Protein 1PE9 (pdb70)

Foldseek 3Di:
DDDDDPCQQDWDDLDFLLPPPHTQRALNVDDPVQEEEDEELVRVLVSQVVAQHRHEYEAEAEYEQCRPPDQPAQVSLVVGAEAERHARHEYEYDFFGREYEQHAYEDACPVPHERYEYYQYEFAFHFHPYFDQDVPPGTAADGEHYEHEDAYESYEYYQAEYEPPPDAQVNFDADPRHTNDGGHEHYEAEQQYARYEYELAEYEHEERYYEYYDDLPSCVRQAPGAEYEYALAEYYLYAEPLPAYANYEYEYAHYEYEEECVPPGRHHQAYYHFDHNYAYEYEQYEAEYHPADLVNVLRNYHYDHGAHYDYYQYDYNFHTHDNVPSGHDYDDDDRPGDDDHDHHGVVSNVVSVQQGHHNND/DDDDDPCLQDWDDLDFLLCPPHTQRALNVDDPVQEEEDEEQVRVLVSQVVAQHRHEYEAEAEYEQLRPDDQPAQVSLVVGAEAEHHARHEYEYDFFHREYEQHAYEDACPVDHERYEYYQYEYAFHFHPYFDQDVPPGTAEDGEHYEYEDAYESYEYAQAEYEPPPDAQVNFDADPRHTNDGGHEHYEYEQQYARYEYELAEYEHEERYYEYYDDLVRCVRQAPGAEYEYALAEYYLYAEDLPAYANYEYEYAHYEYEEECVDPGRHHQANYHFDHNYAYEYEQYEAEYHPADLVNVLRNYHYDHGAHYDYYQYDYNFHTHDNVPSRHDYDPDDDPGDDDHDRHGVVSNVVSVQQGHHNND

Radius of gyration: 28.89 Å; Cα contacts (8 Å, |Δi|>4): 2227; chains: 2; bounding box: 63×88×52 Å

Organism: Dickeya chrysanthemi (NCBI:txid556)

B-factor: mean 16.7, std 7.18, range [6.97, 48.58]

InterPro domains:
  IPR002022 Pectate lyase [PF00544] (14-393)
  IPR002022 Pectate lyase [SM00656] (63-325)
  IPR011050 Pectin lyase fold/virulence factor [SSF51126] (38-392)
  IPR012334 Pectin lyase fold [G3DSA:2.160.20.10] (33-393)
  IPR045032 Pectin lyase family [PTHR31683] (54-390)

Sequence (722 aa):
AELVSDKALESAPTVGWASQNGFTTGGAAATSDNIYIVTNISEFTSALSAGAEAKIIQIKGTIDISGGTPYTDFADQKARSQINIPANTTVIGLGTDAKFINGSLIIDGTDGTNNVIIRNVYIQTPIDVEPHYEKGDGWNAEWDAMNITNGAHHVWIDHVTISDGNFTDDMYTTKDGETYVQHDGALDIKRGSDYVTISNSLIDQHDKTMLIGHSDSNGSQDKGKLHVTLFNNVFNRVTERAPRVRYGSIHSFNNVFKGDAKDPVYRYQYSFGIGTSGSVLSEGNSFTIANLSASKACKVVKKFNGSIFSDNGSVLNGSAVDLSGCGFSAYTSKIPYIYDVQPMTTELAQSITDNAGSGKLAELVSDKALESAPTVGWASQNGFTTGGAAATSDNIYIVTNISEFTSALSAGAEAKIIQIKGTIDISGGTPYTDFADQKARSQINIPANTTVIGLGTDAKFINGSLIIDGTDGTNNVIIRNVYIQTPIDVEPHYEKGDGWNAEWDAMNITNGAHHVWIDHVTISDGNFTDDMYTTKDGETYVQHDGALDIKRGSDYVTISNSLIDQHDKTMLIGHSDSNGSQDKGKLHVTLFNNVFNRVTERAPRVRYGSIHSFNNVFKGDAKDPVYRYQYSFGIGTSGSVLSEGNSFTIANLSASKACKVVKKFNGSIFSDNGSVLNGSAVDLSGCGFSAYTSKIPYIYDVQPMTTELAQSITDNAGSGKL

Solvent-accessible surface area: 27583 Å² total; per-residue (Å²): 68,96,27,82,19,59,79,2,26,55,52,15,45,61,19,0,27,0,13,42,118,39,136,0,22,4,0,10,44,18,87,66,120,20,19,54,68,2,62,64,26,77,70,0,63,71,0,15,94,16,25,68,108,26,0,1,0,0,0,124,15,66,0,38,5,9,50,59,77,107,17,116,57,60,66,33,1,124,87,77,0,48,15,79,1,16,10,43,0,1,0,0,2,25,54,111,92,3,55,0,35,51,1,0,0,12,0,33,12,111,113,45,3,41,13,0,1,0,11,6,0,52,0,16,4,3,43,1,53,77,6,70,99,76,99,87,97,8,34,42,10,76,19,10,0,0,18,0,8,51,30,0,65,9,0,12,4,2,9,2,8,5,4,0,25,110,45,20,23,95,96,35,83,94,87,120,70,62,75,30,45,23,10,40,9,0,2,17,0,47,80,12,0,9,42,0,0,6,1,25,7,39,9,26,48,0,39,80,1,0,30,0,0,56,30,64,106,21,4,115,72,0,139,58,90,0,32,0,0,0,20,37,3,7,4,35,69,10,15,26,40,1,0,38,0,28,24,0,22,0,0,1,8,1,0,9,2,109,12,37,10,129,9,124,41,2,116,6,74,7,2,0,0,0,2,30,76,0,16,0,16,0,17,2,0,6,1,53,1,49,91,14,62,86,98,129,12,55,72,2,8,99,102,60,108,5,52,53,9,21,30,78,59,0,20,9,70,55,74,92,25,112,10,102,73,26,47,32,59,65,22,110,71,170,30,68,10,83,60,103,46,74,114,18,64,96,130,26,16,98,62,10,63,79,61,6,0,19,19,106,57,66,143,57,85,24,135,97,2,90,73,54,12,44,121,29,0,24,0,12,41,119,36,156,0,58,3,0,35,88,18,89,77,120,18,22,54,69,2,28,45,26,78,72,0,59,74,1,15,94,16,25,70,105,23,0,0,0,0,0,73,5,18,0,9,6,8,33,7,65,59,18,111,58,62,67,31,1,127,85,77,0,48,16,81,1,14,10,42,0,1,0,0,2,26,55,110,57,2,55,0,18,53,1,0,0,11,0,33,11,110,113,43,3,42,13,0,1,0,11,7,0,52,0,18,4,1,45,1,52,78,6,68,102,78,97,88,90,8,34,38,10,77,20,11,0,0,18,0,8,51,31,0,65,10,0,12,4,1,12,2,8,5,4,1,26,109,20,22,23,82,43,28,60,93,88,121,72,62,74,30,44,24,10,40,8,0,2,18,0,49,83,14,0,10,41,0,0,6,1,25,7,38,8,25,46,0,40,77,1,0,31,0,0,53,27,73,109,23,14,123,72,0,156,52,92,0,30,0,0,1,21,37,1,8,3,35,67,10,14,26,43,2,0,40,0,31,28,0,21,0,0,1,8,1,0,8,3,110,12,37,11,130,7,120,40,2,117,6,72,7,2,0,0,0,2,17,76,1,15,0,15,0,17,2,0,5,1,56,1,48,92,14,63,88,97,125,14,54,79,2,8,97,97,69,104,6,52,52,9,21,29,79,57,0,20,10,69,56,76,92,25,112,11,96,70,25,50,33,61,61,22,126,66,174,17,62,12,157,63,108,46,78,114,18,64,96,126,25,16,100,63,10,58,83,60,2,1,20,24,98,57

Structure (mmCIF, N/CA/C/O backbone):
data_1PE9
#
_entry.id   1PE9
#
_cell.length_a   101.797
_cell.length_b   154.040
_cell.length_c   51.129
_cell.angle_alpha   90.00
_cell.angle_beta   90.00
_cell.angle_gamma   90.00
#
_symmetry.space_group_name_H-M   'P 21 21 2'
#
loop_
_entity.id
_entity.type
_entity.pdbx_description
1 polymer 'Pectate lyase A'
2 water water
#
loop_
_atom_site.group_PDB
_atom_site.id
_atom_site.type_symbol
_atom_site.label_atom_id
_atom_site.label_alt_id
_atom_site.label_comp_id
_atom_site.label_asym_id
_atom_site.label_entity_id
_atom_site.label_seq_id
_atom_site.pdbx_PDB_ins_code
_atom_site.Cartn_x
_atom_site.Cartn_y
_atom_site.Cartn_z
_atom_site.occupancy
_atom_site.B_iso_or_equiv
_atom_site.auth_seq_id
_atom_site.auth_comp_id
_atom_site.auth_asym_id
_atom_site.auth_atom_id
_atom_site.pdbx_PDB_model_num
ATOM 1 N N . ALA A 1 1 ? 2.035 61.540 -11.297 1.00 22.31 1 ALA A N 1
ATOM 2 C CA . ALA A 1 1 ? 1.128 62.254 -10.354 1.00 24.12 1 ALA A CA 1
ATOM 3 C C . ALA A 1 1 ? 1.952 63.004 -9.319 1.00 25.50 1 ALA A C 1
ATOM 4 O O . ALA A 1 1 ? 3.173 62.849 -9.252 1.00 25.29 1 ALA A O 1
ATOM 6 N N . GLU A 1 2 ? 1.285 63.815 -8.508 1.00 27.31 2 GLU A N 1
ATOM 7 C CA . GLU A 1 2 ? 1.992 64.581 -7.499 1.00 28.58 2 GLU A CA 1
ATOM 8 C C . GLU A 1 2 ? 2.291 63.747 -6.266 1.00 27.08 2 GLU A C 1
ATOM 9 O O . GLU A 1 2 ? 1.560 62.811 -5.940 1.00 26.17 2 GLU A O 1
ATOM 15 N N . LEU A 1 3 ? 3.380 64.092 -5.592 1.00 26.50 3 LEU A N 1
ATOM 16 C CA . LEU A 1 3 ? 3.787 63.391 -4.388 1.00 24.59 3 LEU A CA 1
ATOM 17 C C . LEU A 1 3 ? 3.057 64.021 -3.207 1.00 23.22 3 LEU A C 1
ATOM 18 O O . LEU A 1 3 ? 3.251 65.198 -2.899 1.00 19.93 3 LEU A O 1
ATOM 23 N N . VAL A 1 4 ? 2.214 63.231 -2.552 1.00 21.33 4 VAL A N 1
ATOM 24 C CA . VAL A 1 4 ? 1.437 63.711 -1.417 1.00 23.71 4 VAL A CA 1
ATOM 25 C C . VAL A 1 4 ? 2.171 63.517 -0.096 1.00 23.27 4 VAL A C 1
ATOM 26 O O . VAL A 1 4 ? 2.128 64.378 0.778 1.00 27.10 4 VAL A O 1
ATOM 30 N N . SER A 1 5 ? 2.853 62.389 0.047 1.00 20.96 5 SER A N 1
ATOM 31 C CA . SER A 1 5 ? 3.581 62.100 1.276 1.00 19.37 5 SER A CA 1
ATOM 32 C C . SER A 1 5 ? 4.938 62.794 1.300 1.00 17.80 5 SER A C 1
ATOM 33 O O . SER A 1 5 ? 5.757 62.572 0.413 1.00 16.58 5 SER A O 1
ATOM 36 N N . ASP A 1 6 ? 5.186 63.622 2.312 1.00 16.50 6 ASP A N 1
ATOM 37 C CA . ASP A 1 6 ? 6.469 64.318 2.388 1.00 17.55 6 ASP A CA 1
ATOM 38 C C . ASP A 1 6 ? 7.586 63.445 2.954 1.00 17.40 6 ASP A C 1
ATOM 39 O O . ASP A 1 6 ? 8.681 63.929 3.236 1.00 17.10 6 ASP A O 1
ATOM 44 N N . LYS A 1 7 ? 7.306 62.157 3.123 1.00 16.95 7 LYS A N 1
ATOM 45 C CA . LYS A 1 7 ? 8.313 61.224 3.622 1.00 15.64 7 LYS A CA 1
ATOM 46 C C . LYS A 1 7 ? 8.524 60.097 2.614 1.00 15.28 7 LYS A C 1
ATOM 47 O O . LYS A 1 7 ? 9.348 59.212 2.822 1.00 13.97 7 LYS A O 1
ATOM 53 N N . ALA A 1 8 ? 7.796 60.161 1.505 1.00 13.74 8 ALA A N 1
ATOM 54 C CA . ALA A 1 8 ? 7.863 59.141 0.463 1.00 14.44 8 ALA A CA 1
ATOM 55 C C . ALA A 1 8 ? 9.233 58.906 -0.165 1.00 13.29 8 ALA A C 1
ATOM 56 O O . ALA A 1 8 ? 9.519 57.802 -0.629 1.00 14.00 8 ALA A O 1
ATOM 58 N N . LEU A 1 9 ? 10.077 59.934 -0.184 1.00 12.50 9 LEU A N 1
ATOM 59 C CA . LEU A 1 9 ? 11.397 59.821 -0.799 1.00 12.59 9 LEU A CA 1
ATOM 60 C C . LEU A 1 9 ? 12.490 59.267 0.109 1.00 13.19 9 LEU A C 1
ATOM 61 O O . LEU A 1 9 ? 13.608 58.999 -0.344 1.00 14.28 9 LEU A O 1
ATOM 66 N N . GLU A 1 10 ? 12.168 59.081 1.385 1.00 12.09 10 GLU A N 1
ATOM 67 C CA . GLU A 1 10 ? 13.142 58.574 2.345 1.00 12.54 10 GLU A CA 1
ATOM 68 C C . GLU A 1 10 ? 13.582 57.141 2.076 1.00 12.47 10 GLU A C 1
ATOM 69 O O . GLU A 1 10 ? 12.785 56.296 1.664 1.00 12.70 10 GLU A O 1
ATOM 75 N N . SER A 1 11 ? 14.867 56.883 2.299 1.00 12.52 11 SER A N 1
ATOM 76 C CA . SER A 1 11 ? 15.427 55.549 2.118 1.00 11.21 11 SER A CA 1
ATOM 77 C C . SER A 1 11 ? 15.554 54.920 3.500 1.00 11.40 11 SER A C 1
ATOM 78 O O . SER A 1 11 ? 15.298 55.574 4.510 1.00 10.70 11 SER A O 1
ATOM 81 N N . ALA A 1 12 ? 15.953 53.654 3.549 1.00 9.58 12 ALA A N 1
ATOM 82 C CA . ALA A 1 12 ? 16.091 52.958 4.825 1.00 9.17 12 ALA A CA 1
ATOM 83 C C . ALA A 1 12 ? 17.142 53.631 5.704 1.00 10.00 12 ALA A C 1
ATOM 84 O O . ALA A 1 12 ? 18.096 54.226 5.205 1.00 11.36 12 ALA A O 1
ATOM 86 N N . PRO A 1 13 ? 16.976 53.553 7.034 1.00 10.83 13 PRO A N 1
ATOM 87 C CA . PRO A 1 13 ? 17.945 54.179 7.940 1.00 11.38 13 PRO A CA 1
ATOM 88 C C . PRO A 1 13 ? 19.322 53.509 7.923 1.00 12.00 13 PRO A C 1
ATOM 89 O O . PRO A 1 13 ? 19.491 52.424 7.366 1.00 11.94 13 PRO A O 1
ATOM 93 N N . THR A 1 14 ? 20.305 54.168 8.526 1.00 12.85 14 THR A N 1
ATOM 94 C CA . THR A 1 14 ? 21.659 53.627 8.582 1.00 13.44 14 THR A CA 1
ATOM 95 C C . THR A 1 14 ? 21.700 52.359 9.423 1.00 12.08 14 THR A C 1
ATOM 96 O O . THR A 1 14 ? 22.645 51.576 9.329 1.00 13.00 14 THR A O 1
ATOM 100 N N . VAL A 1 15 ? 20.679 52.171 10.254 1.00 9.79 15 VAL A N 1
ATOM 101 C CA . VAL A 1 15 ? 20.576 50.984 11.106 1.00 9.64 15 VAL A CA 1
ATOM 102 C C . VAL A 1 15 ? 19.797 49.891 10.378 1.00 10.62 15 VAL A C 1
ATOM 103 O O . VAL A 1 15 ? 18.735 50.155 9.822 1.00 10.09 15 VAL A O 1
ATOM 107 N N . GLY A 1 16 ? 20.325 48.670 10.368 1.00 8.58 16 GLY A N 1
ATOM 108 C CA . GLY A 1 16 ? 19.605 47.582 9.730 1.00 8.61 16 GLY A CA 1
ATOM 109 C C . GLY A 1 16 ? 20.242 46.934 8.519 1.00 8.22 16 GLY A C 1
ATOM 110 O O . GLY A 1 16 ? 20.932 47.578 7.729 1.00 8.47 16 GLY A O 1
ATOM 111 N N . TRP A 1 17 ? 19.977 45.643 8.363 1.00 9.25 17 TRP A N 1
ATOM 112 C CA . TRP A 1 17 ? 20.530 44.883 7.252 1.00 9.19 17 TRP A CA 1
ATOM 113 C C . TRP A 1 17 ? 20.084 45.357 5.868 1.00 9.72 17 TRP A C 1
ATOM 114 O O . TRP A 1 17 ? 20.773 45.115 4.878 1.00 9.57 17 TRP A O 1
ATOM 125 N N . ALA A 1 18 ? 18.947 46.042 5.787 1.00 9.97 18 ALA A N 1
ATOM 126 C CA . ALA A 1 18 ? 18.477 46.539 4.493 1.00 9.35 18 ALA A CA 1
ATOM 127 C C . ALA A 1 18 ? 19.392 47.650 3.982 1.00 9.22 18 ALA A C 1
ATOM 128 O O . ALA A 1 18 ? 19.273 48.086 2.839 1.00 10.08 18 ALA A O 1
ATOM 130 N N . SER A 1 19 ? 20.314 48.102 4.826 1.00 8.99 19 SER A N 1
ATOM 131 C CA . SER A 1 19 ? 21.224 49.172 4.431 1.00 9.83 19 SER A CA 1
ATOM 132 C C . SER A 1 19 ? 22.678 48.710 4.335 1.00 11.18 19 SER A C 1
ATOM 133 O O . SER A 1 19 ? 23.597 49.531 4.263 1.00 10.28 19 SER A O 1
ATOM 136 N N . GLN A 1 20 ? 22.873 47.394 4.327 1.00 11.13 20 GLN A N 1
ATOM 137 C CA . GLN A 1 20 ? 24.204 46.802 4.215 1.00 11.36 20 GLN A CA 1
ATOM 138 C C . GLN A 1 20 ? 24.410 46.220 2.820 1.00 12.26 20 GLN A C 1
ATOM 139 O O . GLN A 1 20 ? 23.475 45.691 2.224 1.00 11.61 20 GLN A O 1
ATOM 145 N N . ASN A 1 21 ? 25.635 46.315 2.306 1.00 12.75 21 ASN A N 1
ATOM 146 C CA . ASN A 1 21 ? 25.957 45.782 0.985 1.00 13.35 21 ASN A CA 1
ATOM 147 C C . ASN A 1 21 ? 24.994 46.366 -0.044 1.00 13.01 21 ASN A C 1
ATOM 148 O O . ASN A 1 21 ? 24.493 45.669 -0.926 1.00 12.73 21 ASN A O 1
ATOM 153 N N . GLY A 1 22 ? 24.751 47.663 0.081 1.00 12.64 22 GLY A N 1
ATOM 154 C CA . GLY A 1 22 ? 23.838 48.341 -0.814 1.00 11.91 22 GLY A CA 1
ATOM 155 C C . GLY A 1 22 ? 22.779 49.051 0.005 1.00 10.81 22 GLY A C 1
ATOM 156 O O . GLY A 1 22 ? 22.556 48.717 1.168 1.00 12.88 22 GLY A O 1
ATOM 157 N N . PHE A 1 23 ? 22.120 50.031 -0.597 1.00 11.07 23 PHE A N 1
ATOM 158 C CA . PHE A 1 23 ? 21.088 50.777 0.108 1.00 10.17 23 PHE A CA 1
ATOM 159 C C . PHE A 1 23 ? 19.704 50.419 -0.415 1.00 11.37 23 PHE A C 1
ATOM 160 O O . PHE A 1 23 ? 19.551 50.000 -1.564 1.00 12.16 23 PHE A O 1
ATOM 168 N N . THR A 1 24 ? 18.699 50.561 0.440 1.00 9.72 24 THR A N 1
ATOM 169 C CA . THR A 1 24 ? 17.331 50.303 0.026 1.00 8.43 24 THR A CA 1
ATOM 170 C C . THR A 1 24 ? 16.695 51.682 -0.124 1.00 8.73 24 THR A C 1
ATOM 171 O O . THR A 1 24 ? 16.383 52.358 0.861 1.00 8.98 24 THR A O 1
ATOM 175 N N . THR A 1 25 ? 16.544 52.100 -1.376 1.00 7.99 25 THR A N 1
ATOM 176 C CA . THR A 1 25 ? 15.979 53.398 -1.708 1.00 9.37 25 THR A CA 1
ATOM 177 C C . THR A 1 25 ? 14.605 53.277 -2.343 1.00 9.34 25 THR A C 1
ATOM 178 O O . THR A 1 25 ? 13.939 54.284 -2.588 1.00 10.50 25 THR A O 1
ATOM 182 N N . GLY A 1 26 ? 14.183 52.046 -2.616 1.00 9.60 26 GLY A N 1
ATOM 183 C CA . GLY A 1 26 ? 12.886 51.844 -3.237 1.00 9.97 26 GLY A CA 1
ATOM 184 C C . GLY A 1 26 ? 12.791 52.578 -4.561 1.00 9.59 26 GLY A C 1
ATOM 185 O O . GLY A 1 26 ? 13.703 52.506 -5.387 1.00 10.17 26 GLY A O 1
ATOM 186 N N . GLY A 1 27 ? 11.694 53.301 -4.762 1.00 9.26 27 GLY A N 1
ATOM 187 C CA . GLY A 1 27 ? 11.516 54.030 -6.007 1.00 9.90 27 GLY A CA 1
ATOM 188 C C . GLY A 1 27 ? 11.761 55.522 -5.889 1.00 10.38 27 GLY A C 1
ATOM 189 O O . GLY A 1 27 ? 11.168 56.313 -6.619 1.00 10.30 27 GLY A O 1
ATOM 190 N N . ALA A 1 28 ? 12.643 55.910 -4.977 1.00 9.66 28 ALA A N 1
ATOM 191 C CA . ALA A 1 28 ? 12.946 57.322 -4.757 1.00 10.93 28 ALA A CA 1
ATOM 192 C C . ALA A 1 28 ? 13.389 58.078 -6.011 1.00 11.41 28 ALA A C 1
ATOM 193 O O . ALA A 1 28 ? 13.213 59.294 -6.095 1.00 12.15 28 ALA A O 1
ATOM 195 N N . ALA A 1 29 ? 13.966 57.367 -6.976 1.00 11.94 29 ALA A N 1
ATOM 196 C CA . ALA A 1 29 ? 14.445 58.000 -8.203 1.00 12.44 29 ALA A CA 1
ATOM 197 C C . ALA A 1 29 ? 13.383 58.041 -9.299 1.00 12.83 29 ALA A C 1
ATOM 198 O O . ALA A 1 29 ? 13.687 58.312 -10.461 1.00 13.45 29 ALA A O 1
ATOM 200 N N . ALA A 1 30 ? 12.136 57.782 -8.923 1.00 12.57 30 ALA A N 1
ATOM 201 C CA . ALA A 1 30 ? 11.037 57.772 -9.885 1.00 13.52 30 ALA A CA 1
ATOM 202 C C . ALA A 1 30 ? 10.795 59.102 -10.591 1.00 14.41 30 ALA A C 1
ATOM 203 O O . ALA A 1 30 ? 10.903 60.170 -9.993 1.00 14.84 30 ALA A O 1
ATOM 205 N N . THR A 1 31 ? 10.476 59.025 -11.878 1.00 16.20 31 THR A N 1
ATOM 206 C CA . THR A 1 31 ? 10.155 60.216 -12.651 1.00 17.77 31 THR A CA 1
ATOM 207 C C . THR A 1 31 ? 8.704 60.513 -12.291 1.00 17.23 31 THR A C 1
ATOM 208 O O . THR A 1 31 ? 8.001 59.637 -11.786 1.00 17.81 31 THR A O 1
ATOM 212 N N . SER A 1 32 ? 8.252 61.735 -12.548 1.00 18.07 32 SER A N 1
ATOM 213 C CA . SER A 1 32 ? 6.883 62.118 -12.224 1.00 19.61 32 SER A CA 1
ATOM 214 C C . SER A 1 32 ? 5.839 61.168 -12.812 1.00 18.50 32 SER A C 1
ATOM 215 O O . SER A 1 32 ? 4.809 60.911 -12.190 1.00 17.28 32 SER A O 1
ATOM 218 N N . ASP A 1 33 ? 6.104 60.657 -14.011 1.00 19.50 33 ASP A N 1
ATOM 219 C CA . ASP A 1 33 ? 5.177 59.740 -14.669 1.00 19.23 33 ASP A CA 1
ATOM 220 C C . ASP A 1 33 ? 5.104 58.398 -13.952 1.00 17.97 33 ASP A C 1
ATOM 221 O O . ASP A 1 33 ? 4.194 57.603 -14.194 1.00 16.43 33 ASP A O 1
ATOM 226 N N . ASN A 1 34 ? 6.069 58.144 -13.076 1.00 14.57 34 ASN A N 1
ATOM 227 C CA . ASN A 1 34 ? 6.093 56.895 -12.328 1.00 12.90 34 ASN A CA 1
ATOM 228 C C . ASN A 1 34 ? 5.789 57.090 -10.847 1.00 13.56 34 ASN A C 1
ATOM 229 O O . ASN A 1 34 ? 6.207 56.296 -10.003 1.00 13.35 34 ASN A O 1
ATOM 234 N N . ILE A 1 35 ? 5.072 58.167 -10.547 1.00 12.28 35 ILE A N 1
ATOM 235 C CA . ILE A 1 35 ? 4.629 58.467 -9.191 1.00 13.54 35 ILE A CA 1
ATOM 236 C C . ILE A 1 35 ? 3.118 58.350 -9.327 1.00 13.75 35 ILE A C 1
ATOM 237 O O . ILE A 1 35 ? 2.489 59.097 -10.085 1.00 13.71 35 ILE A O 1
ATOM 242 N N . TYR A 1 36 ? 2.544 57.393 -8.608 1.00 12.48 36 TYR A N 1
ATOM 243 C CA . TYR A 1 36 ? 1.117 57.122 -8.695 1.00 13.09 36 TYR A CA 1
ATOM 244 C C . TYR A 1 36 ? 0.337 57.297 -7.406 1.00 13.70 36 TYR A C 1
ATOM 245 O O . TYR A 1 36 ? 0.893 57.274 -6.313 1.00 12.74 36 TYR A O 1
ATOM 254 N N . ILE A 1 37 ? -0.971 57.463 -7.567 1.00 13.93 37 ILE A N 1
ATOM 255 C CA . ILE A 1 37 ? -1.903 57.559 -6.456 1.00 14.54 37 ILE A CA 1
ATOM 256 C C . ILE A 1 37 ? -2.948 56.526 -6.847 1.00 15.63 37 ILE A C 1
ATOM 257 O O . ILE A 1 37 ? -3.719 56.745 -7.780 1.00 15.77 37 ILE A O 1
ATOM 262 N N . VAL A 1 38 ? -2.949 55.383 -6.167 1.00 15.86 38 VAL A N 1
ATOM 263 C CA . VAL A 1 38 ? -3.897 54.326 -6.500 1.00 17.10 38 VAL A CA 1
ATOM 264 C C . VAL A 1 38 ? -4.975 54.171 -5.437 1.00 17.43 38 VAL A C 1
ATOM 265 O O . VAL A 1 38 ? -4.702 54.266 -4.238 1.00 16.82 38 VAL A O 1
ATOM 269 N N . THR A 1 39 ? -6.201 53.930 -5.893 1.00 17.04 39 THR A N 1
ATOM 270 C CA . THR A 1 39 ? -7.350 53.793 -5.006 1.00 17.33 39 THR A CA 1
ATOM 271 C C . THR A 1 39 ? -8.066 52.449 -5.117 1.00 17.63 39 THR A C 1
ATOM 272 O O . THR A 1 39 ? -9.019 52.191 -4.384 1.00 17.30 39 THR A O 1
ATOM 276 N N . ASN A 1 40 ? -7.625 51.604 -6.044 1.00 16.83 40 ASN A N 1
ATOM 277 C CA . ASN A 1 40 ? -8.216 50.280 -6.209 1.00 16.93 40 ASN A CA 1
ATOM 278 C C . ASN A 1 40 ? -7.193 49.306 -6.780 1.00 15.80 40 ASN A C 1
ATOM 279 O O . ASN A 1 40 ? -6.096 49.708 -7.168 1.00 16.07 40 ASN A O 1
ATOM 284 N N . ILE A 1 41 ? -7.549 48.027 -6.832 1.00 15.63 41 ILE A N 1
ATOM 285 C CA . ILE A 1 41 ? -6.618 47.013 -7.320 1.00 14.10 41 ILE A CA 1
ATOM 286 C C . ILE A 1 41 ? -6.219 47.187 -8.784 1.00 15.49 41 ILE A C 1
ATOM 287 O O . ILE A 1 41 ? -5.087 46.884 -9.161 1.00 14.20 41 ILE A O 1
ATOM 292 N N . SER A 1 42 ? -7.142 47.676 -9.608 1.00 15.58 42 SER A N 1
ATOM 293 C CA . SER A 1 42 ? -6.846 47.884 -11.022 1.00 16.34 42 SER A CA 1
ATOM 294 C C . SER A 1 42 ? -5.725 48.904 -11.182 1.00 14.90 42 SER A C 1
ATOM 295 O O . SER A 1 42 ? -4.772 48.687 -11.933 1.00 16.40 42 SER A O 1
ATOM 298 N N . GLU A 1 43 ? -5.840 50.018 -10.469 1.00 14.43 43 GLU A N 1
ATOM 299 C CA . GLU A 1 43 ? -4.825 51.058 -10.541 1.00 14.36 43 GLU A CA 1
ATOM 300 C C . GLU A 1 43 ? -3.506 50.566 -9.949 1.00 13.83 43 GLU A C 1
ATOM 301 O O . GLU A 1 43 ? -2.433 50.965 -10.397 1.00 13.86 43 GLU A O 1
ATOM 307 N N . PHE A 1 44 ? -3.590 49.690 -8.951 1.00 14.04 44 PHE A N 1
ATOM 308 C CA . PHE A 1 44 ? -2.398 49.151 -8.303 1.00 12.43 44 PHE A CA 1
ATOM 309 C C . PHE A 1 44 ? -1.610 48.290 -9.283 1.00 12.25 44 PHE A C 1
ATOM 310 O O . PHE A 1 44 ? -0.411 48.485 -9.468 1.00 12.67 44 PHE A O 1
ATOM 318 N N . THR A 1 45 ? -2.285 47.340 -9.919 1.00 12.75 45 THR A N 1
ATOM 319 C CA . THR A 1 45 ? -1.619 46.478 -10.884 1.00 14.25 45 THR A CA 1
ATOM 320 C C . THR A 1 45 ? -1.074 47.299 -12.056 1.00 13.23 45 THR A C 1
ATOM 321 O O . THR A 1 45 ? -0.006 47.000 -12.593 1.00 14.14 45 THR A O 1
ATOM 325 N N . SER A 1 46 ? -1.801 48.341 -12.447 1.00 13.03 46 SER A N 1
ATOM 326 C CA . SER A 1 46 ? -1.360 49.190 -13.546 1.00 14.22 46 SER A CA 1
ATOM 327 C C . SER A 1 46 ? -0.042 49.868 -13.175 1.00 12.48 46 SER A C 1
ATOM 328 O O . SER A 1 46 ? 0.904 49.884 -13.961 1.00 13.47 46 SER A O 1
ATOM 331 N N . ALA A 1 47 ? 0.015 50.423 -11.968 1.00 11.10 47 ALA A N 1
ATOM 332 C CA . ALA A 1 47 ? 1.225 51.091 -11.506 1.00 10.94 47 ALA A CA 1
ATOM 333 C C . ALA A 1 47 ? 2.388 50.104 -11.434 1.00 10.96 47 ALA A C 1
ATOM 334 O O . ALA A 1 47 ? 3.511 50.419 -11.827 1.00 12.09 47 ALA A O 1
ATOM 336 N N . LEU A 1 48 ? 2.109 48.900 -10.946 1.00 11.12 48 LEU A N 1
ATOM 337 C CA . LEU A 1 48 ? 3.137 47.876 -10.812 1.00 10.33 48 LEU A CA 1
ATOM 338 C C . LEU A 1 48 ? 3.690 47.383 -12.149 1.00 11.44 48 LEU A C 1
ATOM 339 O O . LEU A 1 48 ? 4.777 46.803 -12.191 1.00 11.45 48 LEU A O 1
ATOM 344 N N . SER A 1 49 ? 2.962 47.621 -13.241 1.00 12.09 49 SER A N 1
ATOM 345 C CA . SER A 1 49 ? 3.426 47.165 -14.551 1.00 14.25 49 SER A CA 1
ATOM 346 C C . SER A 1 49 ? 4.654 47.932 -15.030 1.00 14.56 49 SER A C 1
ATOM 347 O O . SER A 1 49 ? 5.221 47.619 -16.084 1.00 15.94 49 SER A O 1
ATOM 350 N N . ALA A 1 50 ? 5.075 48.930 -14.256 1.00 14.07 50 ALA A N 1
ATOM 351 C CA . ALA A 1 50 ? 6.262 49.704 -14.608 1.00 12.41 50 ALA A CA 1
ATOM 352 C C . ALA A 1 50 ? 7.486 48.811 -14.396 1.00 12.93 50 ALA A C 1
ATOM 353 O O . ALA A 1 50 ? 8.608 49.167 -14.764 1.00 13.09 50 ALA A O 1
ATOM 355 N N . GLY A 1 51 ? 7.257 47.651 -13.785 1.00 11.67 51 GLY A N 1
ATOM 356 C CA . GLY A 1 51 ? 8.331 46.696 -13.568 1.00 11.77 51 GLY A CA 1
ATOM 357 C C . GLY A 1 51 ? 9.495 47.158 -12.715 1.00 11.99 51 GLY A C 1
ATOM 358 O O . GLY A 1 51 ? 9.298 47.626 -11.596 1.00 12.18 51 GLY A O 1
ATOM 359 N N . ALA A 1 52 ? 10.712 47.020 -13.240 1.00 11.11 52 ALA A N 1
ATOM 360 C CA . ALA A 1 52 ? 11.908 47.411 -12.498 1.00 11.83 52 ALA A CA 1
ATOM 361 C C . ALA A 1 52 ? 12.223 48.900 -12.568 1.00 12.48 52 ALA A C 1
ATOM 362 O O . ALA A 1 52 ? 13.229 49.347 -12.021 1.00 13.28 52 ALA A O 1
ATOM 364 N N . GLU A 1 53 ? 11.383 49.674 -13.247 1.00 12.74 53 GLU A N 1
ATOM 365 C CA . GLU A 1 53 ? 11.613 51.114 -13.312 1.00 12.63 53 GLU A CA 1
ATOM 366 C C . GLU A 1 53 ? 11.278 51.715 -11.949 1.00 12.38 53 GLU A C 1
ATOM 367 O O . GLU A 1 53 ? 10.325 51.287 -11.299 1.00 12.88 53 GLU A O 1
ATOM 373 N N . ALA A 1 54 ? 12.056 52.702 -11.514 1.00 11.70 54 ALA A N 1
ATOM 374 C CA . ALA A 1 54 ? 11.798 53.337 -10.221 1.00 11.76 54 ALA A CA 1
ATOM 375 C C . ALA A 1 54 ? 10.363 53.856 -10.190 1.00 11.20 54 ALA A C 1
ATOM 376 O O . ALA A 1 54 ? 9.919 54.539 -11.115 1.00 11.52 54 ALA A O 1
ATOM 378 N N . LYS A 1 55 ? 9.635 53.533 -9.126 1.00 10.11 55 LYS A N 1
ATOM 379 C CA . LYS A 1 55 ? 8.252 53.967 -9.015 1.00 8.96 55 LYS A CA 1
ATOM 380 C C . LYS A 1 55 ? 7.845 54.182 -7.563 1.00 9.90 55 LYS A C 1
ATOM 381 O O . LYS A 1 55 ? 8.347 53.516 -6.653 1.00 9.34 55 LYS A O 1
ATOM 387 N N . ILE A 1 56 ? 6.941 55.131 -7.360 1.00 9.22 56 ILE A N 1
ATOM 388 C CA . ILE A 1 56 ? 6.404 55.432 -6.042 1.00 10.39 56 ILE A CA 1
ATOM 389 C C . ILE A 1 56 ? 4.903 55.251 -6.180 1.00 11.15 56 ILE A C 1
ATOM 390 O O . ILE A 1 56 ? 4.258 55.919 -6.991 1.00 11.12 56 ILE A O 1
ATOM 395 N N . ILE A 1 57 ? 4.355 54.327 -5.405 1.00 9.64 57 ILE A N 1
ATOM 396 C CA . ILE A 1 57 ? 2.929 54.049 -5.453 1.00 11.29 57 ILE A CA 1
ATOM 397 C C . ILE A 1 57 ? 2.285 54.425 -4.126 1.00 11.94 57 ILE A C 1
ATOM 398 O O . ILE A 1 57 ? 2.466 53.746 -3.110 1.00 12.53 57 ILE A O 1
ATOM 403 N N . GLN A 1 58 ? 1.543 55.525 -4.146 1.00 12.24 58 GLN A N 1
ATOM 404 C CA . GLN A 1 58 ? 0.866 56.026 -2.959 1.00 11.49 58 GLN A CA 1
ATOM 405 C C . GLN A 1 58 ? -0.510 55.388 -2.858 1.00 12.09 58 GLN A C 1
ATOM 406 O O . GLN A 1 58 ? -1.333 55.515 -3.763 1.00 13.37 58 GLN A O 1
ATOM 412 N N . ILE A 1 59 ? -0.751 54.703 -1.747 1.00 12.06 59 ILE A N 1
ATOM 413 C CA . ILE A 1 59 ? -2.013 54.010 -1.527 1.00 11.95 59 ILE A CA 1
ATOM 414 C C . ILE A 1 59 ? -3.024 54.871 -0.781 1.00 13.07 59 ILE A C 1
ATOM 415 O O . ILE A 1 59 ? -2.749 55.343 0.323 1.00 12.87 59 ILE A O 1
ATOM 420 N N . LYS A 1 60 ? -4.187 55.081 -1.390 1.00 13.50 60 LYS A N 1
ATOM 421 C CA . LYS A 1 60 ? -5.234 55.851 -0.733 1.00 15.74 60 LYS A CA 1
ATOM 422 C C . LYS A 1 60 ? -6.401 54.937 -0.386 1.00 15.25 60 LYS A C 1
ATOM 423 O O . LYS A 1 60 ? -6.976 54.289 -1.262 1.00 17.68 60 LYS A O 1
ATOM 429 N N . GLY A 1 61 ? -6.745 54.890 0.895 1.00 15.95 61 GLY A N 1
ATOM 430 C CA . GLY A 1 61 ? -7.858 54.070 1.331 1.00 14.93 61 GLY A CA 1
ATOM 431 C C . GLY A 1 61 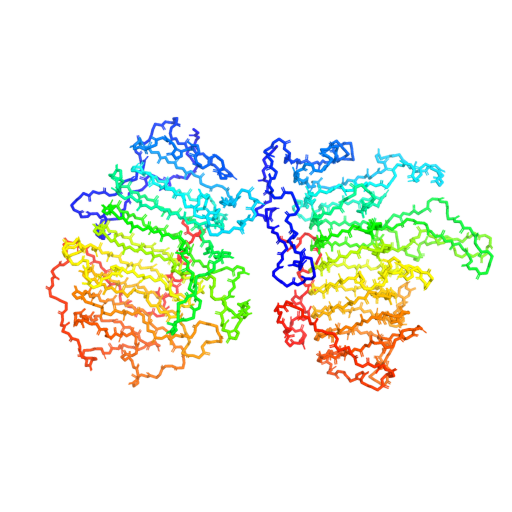? -7.602 52.580 1.244 1.00 15.36 61 GLY A C 1
ATOM 432 O O . GLY A 1 61 ? -6.455 52.130 1.259 1.00 14.14 61 GLY A O 1
ATOM 433 N N . THR A 1 62 ? -8.683 51.816 1.138 1.00 14.86 62 THR A N 1
ATOM 434 C CA . THR A 1 62 ? -8.592 50.366 1.070 1.00 15.69 62 THR A CA 1
ATOM 435 C C . THR A 1 62 ? -8.514 49.820 -0.344 1.00 15.75 62 THR A C 1
ATOM 436 O O . THR A 1 62 ? -9.308 50.183 -1.215 1.00 16.45 62 THR A O 1
ATOM 440 N N . ILE A 1 63 ? -7.538 48.945 -0.558 1.00 13.77 63 ILE A N 1
ATOM 441 C CA . ILE A 1 63 ? -7.336 48.297 -1.844 1.00 13.28 63 ILE A CA 1
ATOM 442 C C . ILE A 1 63 ? -7.821 46.867 -1.655 1.00 14.05 63 ILE A C 1
ATOM 443 O O . ILE A 1 63 ? -7.194 46.085 -0.939 1.00 13.86 63 ILE A O 1
ATOM 448 N N . ASP A 1 64 ? -8.956 46.537 -2.262 1.00 14.44 64 ASP A N 1
ATOM 449 C CA . ASP A 1 64 ? -9.504 45.189 -2.163 1.00 14.03 64 ASP A CA 1
ATOM 450 C C . ASP A 1 64 ? -8.892 44.381 -3.299 1.00 13.03 64 ASP A C 1
ATOM 451 O O . ASP A 1 64 ? -9.269 44.528 -4.460 1.00 13.38 64 ASP A O 1
ATOM 456 N N . ILE A 1 65 ? -7.929 43.535 -2.954 1.00 11.54 65 ILE A N 1
ATOM 457 C CA . ILE A 1 65 ? -7.229 42.730 -3.941 1.00 10.25 65 ILE A CA 1
ATOM 458 C C . ILE A 1 65 ? -8.147 41.806 -4.741 1.00 11.73 65 ILE A C 1
ATOM 459 O O . ILE A 1 65 ? -7.829 41.444 -5.876 1.00 11.36 65 ILE A O 1
ATOM 464 N N . SER A 1 66 ? -9.293 41.450 -4.167 1.00 12.80 66 SER A N 1
ATOM 465 C CA . SER A 1 66 ? -10.242 40.581 -4.863 1.00 14.14 66 SER A CA 1
ATOM 466 C C . SER A 1 66 ? -11.047 41.375 -5.890 1.00 15.09 66 SER A C 1
ATOM 467 O O . SER A 1 66 ? -11.741 40.796 -6.726 1.00 14.42 66 SER A O 1
ATOM 470 N N . GLY A 1 67 ? -10.957 42.699 -5.818 1.00 14.67 67 GLY A N 1
ATOM 471 C CA . GLY A 1 67 ? -11.691 43.540 -6.748 1.00 16.37 67 GLY A CA 1
ATOM 472 C C . GLY A 1 67 ? -13.191 43.449 -6.548 1.00 17.83 67 GLY A C 1
ATOM 473 O O . GLY A 1 67 ? -13.970 43.767 -7.453 1.00 17.89 67 GLY A O 1
ATOM 474 N N . GLY A 1 68 ? -13.599 43.011 -5.360 1.00 18.23 68 GLY A N 1
ATOM 475 C CA . GLY A 1 68 ? -15.013 42.888 -5.053 1.00 18.99 68 GLY A CA 1
ATOM 476 C C . GLY A 1 68 ? -15.606 41.559 -5.480 1.00 19.87 68 GLY A C 1
ATOM 477 O O . GLY A 1 68 ? -16.810 41.339 -5.347 1.00 21.25 68 GLY A O 1
ATOM 478 N N . THR A 1 69 ? -14.763 40.670 -5.993 1.00 19.21 69 THR A N 1
ATOM 479 C CA . THR A 1 69 ? -15.213 39.357 -6.441 1.00 19.74 69 THR A CA 1
ATOM 480 C C . THR A 1 69 ? -14.583 38.268 -5.581 1.00 18.10 69 THR A C 1
ATOM 481 O O . THR A 1 69 ? -13.390 37.995 -5.691 1.00 16.96 69 THR A O 1
ATOM 485 N N . PRO A 1 70 ? -15.380 37.634 -4.704 1.00 17.82 70 PRO A N 1
ATOM 486 C CA . PRO A 1 70 ? -14.863 36.572 -3.836 1.00 16.94 70 PRO A CA 1
ATOM 487 C C . PRO A 1 70 ? -14.176 35.470 -4.633 1.00 16.51 70 PRO A C 1
ATOM 488 O O . PRO A 1 70 ? -14.563 35.180 -5.767 1.00 16.61 70 PRO A O 1
ATOM 492 N N . TYR A 1 71 ? -13.151 34.861 -4.047 1.00 15.68 71 TYR A N 1
ATOM 493 C CA . TYR A 1 71 ? -12.438 33.782 -4.720 1.00 14.83 71 TYR A CA 1
ATOM 494 C C . TYR A 1 71 ? -13.313 32.532 -4.659 1.00 16.50 71 TYR A C 1
ATOM 495 O O . TYR A 1 71 ? -13.782 32.154 -3.588 1.00 17.45 71 TYR A O 1
ATOM 504 N N . THR A 1 72 ? -13.534 31.899 -5.808 1.00 18.47 72 THR A N 1
ATOM 505 C CA . THR A 1 72 ? -14.382 30.711 -5.870 1.00 20.00 72 THR A CA 1
ATOM 506 C C . THR A 1 72 ? -13.717 29.435 -5.368 1.00 19.56 72 THR A C 1
ATOM 507 O O . THR A 1 72 ? -14.385 28.560 -4.814 1.00 21.23 72 THR A O 1
ATOM 511 N N . ASP A 1 73 ? -12.410 29.323 -5.573 1.00 18.67 73 ASP A N 1
ATOM 512 C CA . ASP A 1 73 ? -11.657 28.156 -5.126 1.00 18.80 73 ASP A CA 1
ATOM 513 C C . ASP A 1 73 ? -10.175 28.489 -4.996 1.00 18.56 73 ASP A C 1
ATOM 514 O O . ASP A 1 73 ? -9.771 29.636 -5.198 1.00 18.07 73 ASP A O 1
ATOM 519 N N . PHE A 1 74 ? -9.372 27.486 -4.653 1.00 18.07 74 PHE A N 1
ATOM 520 C CA . PHE A 1 74 ? -7.933 27.673 -4.489 1.00 17.55 74 PHE A CA 1
ATOM 521 C C . PHE A 1 74 ? -7.288 28.265 -5.738 1.00 17.50 74 PHE A C 1
ATOM 522 O O . PHE A 1 74 ? -6.514 29.220 -5.660 1.00 17.47 74 PHE A O 1
ATOM 530 N N . ALA A 1 75 ? -7.601 27.680 -6.890 1.00 16.53 75 ALA A N 1
ATOM 531 C CA . ALA A 1 75 ? -7.043 28.136 -8.156 1.00 15.81 75 ALA A CA 1
ATOM 532 C C . ALA A 1 75 ? -7.312 29.613 -8.419 1.00 14.69 75 ALA A C 1
ATOM 533 O O . ALA A 1 75 ? -6.425 30.345 -8.858 1.00 14.60 75 ALA A O 1
ATOM 535 N N . ASP A 1 76 ? -8.542 30.039 -8.154 1.00 15.30 76 ASP A N 1
ATOM 536 C CA . ASP A 1 76 ? -8.952 31.420 -8.373 1.00 16.09 76 ASP A CA 1
ATOM 537 C C . ASP A 1 76 ? -8.190 32.357 -7.440 1.00 15.23 76 ASP A C 1
ATOM 538 O O . ASP A 1 76 ? -7.679 33.392 -7.865 1.00 16.99 76 ASP A O 1
ATOM 543 N N . GLN A 1 77 ? -8.107 31.981 -6.170 1.00 14.59 77 GLN A N 1
ATOM 544 C CA . GLN A 1 77 ? -7.403 32.793 -5.188 1.00 13.52 77 GLN A CA 1
ATOM 545 C C . GLN A 1 77 ? -5.918 32.867 -5.532 1.00 13.98 77 GLN A C 1
ATOM 546 O O . GLN A 1 77 ? -5.287 33.917 -5.374 1.00 13.44 77 GLN A O 1
ATOM 552 N N . LYS A 1 78 ? -5.365 31.759 -6.014 1.00 14.14 78 LYS A N 1
ATOM 553 C CA . LYS A 1 78 ? -3.956 31.723 -6.389 1.00 14.36 78 LYS A CA 1
ATOM 554 C C . LYS A 1 78 ? -3.689 32.607 -7.603 1.00 15.35 78 LYS A C 1
ATOM 555 O O . LYS A 1 78 ? -2.675 33.299 -7.671 1.00 14.02 78 LYS A O 1
ATOM 561 N N . ALA A 1 79 ? -4.611 32.589 -8.557 1.00 13.93 79 ALA A N 1
ATOM 562 C CA . ALA A 1 79 ? -4.447 33.368 -9.775 1.00 14.81 79 ALA A CA 1
ATOM 563 C C . ALA A 1 79 ? -4.687 34.868 -9.644 1.00 15.37 79 ALA A C 1
ATOM 564 O O . ALA A 1 79 ? -4.119 35.648 -10.406 1.00 17.88 79 ALA A O 1
ATOM 566 N N . ARG A 1 80 ? -5.505 35.282 -8.682 1.00 14.40 80 ARG A N 1
ATOM 567 C CA . ARG A 1 80 ? -5.826 36.699 -8.546 1.00 13.85 80 ARG A CA 1
ATOM 568 C C . ARG A 1 80 ? -5.338 37.456 -7.318 1.00 14.20 80 ARG A C 1
ATOM 569 O O . ARG A 1 80 ? -5.179 38.675 -7.376 1.00 13.86 80 ARG A O 1
ATOM 577 N N . SER A 1 81 ? -5.099 36.756 -6.216 1.00 13.35 81 SER A N 1
ATOM 578 C CA . SER A 1 81 ? -4.724 37.434 -4.974 1.00 12.72 81 SER A CA 1
ATOM 579 C C . SER A 1 81 ? -3.254 37.638 -4.627 1.00 12.69 81 SER A C 1
ATOM 580 O O . SER A 1 81 ? -2.951 38.294 -3.630 1.00 11.34 81 SER A O 1
ATOM 583 N N . GLN A 1 82 ? -2.348 37.090 -5.427 1.00 11.96 82 GLN A N 1
ATOM 584 C CA . GLN A 1 82 ? -0.920 37.214 -5.147 1.00 12.66 82 GLN A CA 1
ATOM 585 C C . GLN A 1 82 ? -0.295 38.321 -5.987 1.00 12.47 82 GLN A C 1
ATOM 586 O O . GLN A 1 82 ? 0.127 38.096 -7.123 1.00 13.19 82 GLN A O 1
ATOM 592 N N . ILE A 1 83 ? -0.225 39.513 -5.405 1.00 11.62 83 ILE A N 1
ATOM 593 C CA . ILE A 1 83 ? 0.294 40.687 -6.096 1.00 11.42 83 ILE A CA 1
ATOM 594 C C . ILE A 1 83 ? 1.800 40.868 -5.961 1.00 10.71 83 ILE A C 1
ATOM 595 O O . ILE A 1 83 ? 2.303 41.141 -4.873 1.00 10.92 83 ILE A O 1
ATOM 600 N N . ASN A 1 84 ? 2.516 40.729 -7.072 1.00 12.62 84 ASN A N 1
ATOM 601 C CA . ASN A 1 84 ? 3.961 40.882 -7.043 1.00 13.06 84 ASN A CA 1
ATOM 602 C C . ASN A 1 84 ? 4.404 42.337 -7.059 1.00 11.57 84 ASN A C 1
ATOM 603 O O . ASN A 1 84 ? 3.889 43.154 -7.830 1.00 12.07 84 ASN A O 1
ATOM 608 N N . ILE A 1 85 ? 5.358 42.651 -6.188 1.00 11.35 85 ILE A N 1
ATOM 609 C CA . ILE A 1 85 ? 5.920 43.990 -6.094 1.00 10.53 85 ILE A CA 1
ATOM 610 C C . ILE A 1 85 ? 7.302 43.870 -6.738 1.00 9.56 85 ILE A C 1
ATOM 611 O O . ILE A 1 85 ? 8.169 43.148 -6.241 1.00 9.19 85 ILE A O 1
ATOM 616 N N . PRO A 1 86 ? 7.522 44.571 -7.862 1.00 10.44 86 PRO A N 1
ATOM 617 C CA . PRO A 1 86 ? 8.802 44.523 -8.571 1.00 9.52 86 PRO A CA 1
ATOM 618 C C . PRO A 1 86 ? 9.915 45.361 -7.952 1.00 9.25 86 PRO A C 1
ATOM 619 O O . PRO A 1 86 ? 9.699 46.094 -6.985 1.00 9.23 86 PRO A O 1
ATOM 623 N N . ALA A 1 87 ? 11.106 45.248 -8.530 1.00 9.59 87 ALA A N 1
ATOM 624 C CA . ALA A 1 87 ? 12.274 45.976 -8.047 1.00 8.60 87 ALA A CA 1
ATOM 625 C C . ALA A 1 87 ? 12.104 47.488 -8.110 1.00 9.93 87 ALA A C 1
ATOM 626 O O . ALA A 1 87 ? 11.344 48.009 -8.928 1.00 9.59 87 ALA A O 1
ATOM 628 N N . ASN A 1 88 ? 12.834 48.178 -7.237 1.00 9.35 88 ASN A N 1
ATOM 629 C CA . ASN A 1 88 ? 12.832 49.635 -7.178 1.00 9.82 88 ASN A CA 1
ATOM 630 C C . ASN A 1 88 ? 11.436 50.214 -7.043 1.00 9.37 88 ASN A C 1
ATOM 631 O O . ASN A 1 88 ? 11.008 51.057 -7.834 1.00 10.49 88 ASN A O 1
ATOM 636 N N . THR A 1 89 ? 10.738 49.765 -6.006 1.00 9.81 89 THR A N 1
ATOM 637 C CA . THR A 1 89 ? 9.380 50.202 -5.751 1.00 9.53 89 THR A CA 1
ATOM 638 C C . THR A 1 89 ? 9.209 50.682 -4.324 1.00 9.97 89 THR A C 1
ATOM 639 O O . THR A 1 89 ? 9.732 50.074 -3.393 1.00 9.34 89 THR A O 1
ATOM 643 N N . THR A 1 90 ? 8.490 51.787 -4.166 1.00 9.77 90 THR A N 1
ATOM 644 C CA . THR A 1 90 ? 8.162 52.289 -2.843 1.00 9.56 90 THR A CA 1
ATOM 645 C C . THR A 1 90 ? 6.641 52.292 -2.812 1.00 10.03 90 THR A C 1
ATOM 646 O O . THR A 1 90 ? 6.001 52.996 -3.595 1.00 11.76 90 THR A O 1
ATOM 650 N N . VAL A 1 91 ? 6.069 51.461 -1.950 1.00 9.90 91 VAL A N 1
ATOM 651 C CA . VAL A 1 91 ? 4.624 51.416 -1.781 1.00 9.13 91 VAL A CA 1
ATOM 652 C C . VAL A 1 91 ? 4.440 52.160 -0.469 1.00 10.22 91 VAL A C 1
ATOM 653 O O . VAL A 1 91 ? 4.909 51.702 0.573 1.00 9.71 91 VAL A O 1
ATOM 657 N N . ILE A 1 92 ? 3.793 53.319 -0.518 1.00 9.60 92 ILE A N 1
ATOM 658 C CA . ILE A 1 92 ? 3.600 54.094 0.694 1.00 10.98 92 ILE A CA 1
ATOM 659 C C . ILE A 1 92 ? 2.154 54.519 0.889 1.00 11.14 92 ILE A C 1
ATOM 660 O O . ILE A 1 92 ? 1.509 55.055 -0.016 1.00 11.64 92 ILE A O 1
ATOM 665 N N . GLY A 1 93 ? 1.646 54.257 2.085 1.00 11.99 93 GLY A N 1
ATOM 666 C CA . GLY A 1 93 ? 0.276 54.604 2.384 1.00 12.18 93 GLY A CA 1
ATOM 667 C C . GLY A 1 93 ? 0.096 56.066 2.726 1.00 12.29 93 GLY A C 1
ATOM 668 O O . GLY A 1 93 ? 0.953 56.686 3.361 1.00 12.90 93 GLY A O 1
ATOM 669 N N . LEU A 1 94 ? -1.027 56.618 2.289 1.00 13.12 94 LEU A N 1
ATOM 670 C CA . LEU A 1 94 ? -1.353 58.003 2.569 1.00 12.38 94 LEU A CA 1
ATOM 671 C C . LEU A 1 94 ? -2.268 58.031 3.785 1.00 11.89 94 LEU A C 1
ATOM 672 O O . LEU A 1 94 ? -3.118 57.156 3.956 1.00 12.65 94 LEU A O 1
ATOM 677 N N . GLY A 1 95 ? -2.075 59.030 4.635 1.00 13.52 95 GLY A N 1
ATOM 678 C CA . GLY A 1 95 ? -2.912 59.167 5.810 1.00 13.97 95 GLY A CA 1
ATOM 679 C C . GLY A 1 95 ? -2.884 58.020 6.799 1.00 15.24 95 GLY A C 1
ATOM 680 O O . GLY A 1 95 ? -1.883 57.314 6.946 1.00 15.83 95 GLY A O 1
ATOM 681 N N . THR A 1 96 ? -4.010 57.830 7.475 1.00 15.62 96 THR A N 1
ATOM 682 C CA . THR A 1 96 ? -4.132 56.800 8.495 1.00 16.29 96 THR A CA 1
ATOM 683 C C . THR A 1 96 ? -4.906 55.560 8.077 1.00 16.74 96 THR A C 1
ATOM 684 O O . THR A 1 96 ? -5.010 54.613 8.859 1.00 18.16 96 THR A O 1
ATOM 688 N N . ASP A 1 97 ? -5.437 55.545 6.859 1.00 15.68 97 ASP A N 1
ATOM 689 C CA . ASP A 1 97 ? -6.243 54.408 6.437 1.00 17.00 97 ASP A CA 1
ATOM 690 C C . ASP A 1 97 ? -5.844 53.665 5.165 1.00 16.33 97 ASP A C 1
ATOM 691 O O . ASP A 1 97 ? -6.691 53.027 4.537 1.00 16.91 97 ASP A O 1
ATOM 696 N N . ALA A 1 98 ? -4.573 53.744 4.778 1.00 14.52 98 ALA A N 1
ATOM 697 C CA . ALA A 1 98 ? -4.104 53.020 3.595 1.00 12.14 98 ALA A CA 1
ATOM 698 C C . ALA A 1 98 ? -4.168 51.550 3.999 1.00 13.38 98 ALA A C 1
ATOM 699 O O . ALA A 1 98 ? -3.557 51.153 4.993 1.00 12.65 98 ALA A O 1
ATOM 701 N N . LYS A 1 99 ? -4.888 50.740 3.227 1.00 12.25 99 LYS A N 1
ATOM 702 C CA . LYS A 1 99 ? -5.062 49.341 3.597 1.00 13.05 99 LYS A CA 1
ATOM 703 C C . LYS A 1 99 ? -5.243 48.363 2.436 1.00 12.84 99 LYS A C 1
ATOM 704 O O . LYS A 1 99 ? -5.768 48.717 1.382 1.00 14.29 99 LYS A O 1
ATOM 710 N N . PHE A 1 100 ? -4.790 47.130 2.651 1.00 11.22 100 PHE A N 1
ATOM 711 C CA . PHE A 1 100 ? -4.918 46.050 1.674 1.00 11.28 100 PHE A CA 1
ATOM 712 C C . PHE A 1 100 ? -5.724 44.935 2.322 1.00 11.46 100 PHE A C 1
ATOM 713 O O . PHE A 1 100 ? -5.497 44.596 3.484 1.00 11.88 100 PHE A O 1
ATOM 721 N N . ILE A 1 101 ? -6.669 44.371 1.580 1.00 11.10 101 ILE A N 1
ATOM 722 C CA . ILE A 1 101 ? -7.459 43.262 2.096 1.00 11.91 101 ILE A CA 1
ATOM 723 C C . ILE A 1 101 ? -7.611 42.194 1.025 1.00 12.28 101 ILE A C 1
ATOM 724 O O . ILE A 1 101 ? -7.463 42.468 -0.170 1.00 11.71 101 ILE A O 1
ATOM 729 N N . ASN A 1 102 ? -7.883 40.973 1.475 1.00 11.94 102 ASN A N 1
ATOM 730 C CA . ASN A 1 102 ? -8.101 39.822 0.605 1.00 12.18 102 ASN A CA 1
ATOM 731 C C . ASN A 1 102 ? -6.956 39.417 -0.317 1.00 12.21 102 ASN A C 1
ATOM 732 O O . ASN A 1 102 ? -7.187 38.843 -1.381 1.00 11.95 102 ASN A O 1
ATOM 737 N N . GLY A 1 103 ? -5.720 39.686 0.089 1.00 11.18 103 GLY A N 1
ATOM 738 C CA . GLY A 1 103 ? -4.605 39.309 -0.757 1.00 11.71 103 GLY A CA 1
ATOM 739 C C . GLY A 1 103 ? -3.253 39.307 -0.074 1.00 11.45 103 GLY A C 1
ATOM 740 O O . GLY A 1 103 ? -3.145 39.545 1.132 1.00 11.99 103 GLY A O 1
ATOM 741 N N . SER A 1 104 ? -2.219 39.051 -0.867 1.00 9.88 104 SER A N 1
ATOM 742 C CA . SER A 1 104 ? -0.851 38.991 -0.367 1.00 10.43 104 SER A CA 1
ATOM 743 C C . SER A 1 104 ? 0.069 39.885 -1.191 1.00 10.40 104 SER A C 1
ATOM 744 O O . SER A 1 104 ? -0.075 39.976 -2.409 1.00 9.99 104 SER A O 1
ATOM 747 N N . LEU A 1 105 ? 1.009 40.552 -0.530 1.00 10.28 105 LEU A N 1
ATOM 748 C CA . LEU A 1 105 ? 1.976 41.368 -1.258 1.00 9.94 105 LEU A CA 1
ATOM 749 C C . LEU A 1 105 ? 3.182 40.453 -1.385 1.00 9.50 105 LEU A C 1
ATOM 750 O O . LEU A 1 105 ? 3.743 40.012 -0.379 1.00 10.43 105 LEU A O 1
ATOM 755 N N . ILE A 1 106 ? 3.564 40.158 -2.621 1.00 8.94 106 ILE A N 1
ATOM 756 C CA . ILE A 1 106 ? 4.669 39.241 -2.889 1.00 10.47 106 ILE A CA 1
ATOM 757 C C . ILE A 1 106 ? 5.922 39.919 -3.429 1.00 10.70 106 ILE A C 1
ATOM 758 O O . ILE A 1 106 ? 5.895 40.544 -4.488 1.00 11.54 106 ILE A O 1
ATOM 763 N N . ILE A 1 107 ? 7.022 39.797 -2.691 1.00 10.12 107 ILE A N 1
ATOM 764 C CA . ILE A 1 107 ? 8.291 40.360 -3.132 1.00 9.98 107 ILE A CA 1
ATOM 765 C C . ILE A 1 107 ? 9.092 39.129 -3.537 1.00 11.24 107 ILE A C 1
ATOM 766 O O . ILE A 1 107 ? 9.758 38.497 -2.714 1.00 10.76 107 ILE A O 1
ATOM 771 N N . ASP A 1 108 ? 8.987 38.793 -4.821 1.00 11.22 108 ASP A N 1
ATOM 772 C CA . ASP A 1 108 ? 9.611 37.609 -5.412 1.00 11.67 108 ASP A CA 1
ATOM 773 C C . ASP A 1 108 ? 10.874 37.921 -6.216 1.00 11.21 108 ASP A C 1
ATOM 774 O O . ASP A 1 108 ? 10.810 38.580 -7.253 1.00 13.47 108 ASP A O 1
ATOM 779 N N . GLY A 1 109 ? 12.014 37.420 -5.746 1.00 12.14 109 GLY A N 1
ATOM 780 C CA . GLY A 1 109 ? 13.275 37.674 -6.421 1.00 12.44 109 GLY A CA 1
ATOM 781 C C . GLY A 1 109 ? 13.590 36.894 -7.690 1.00 13.95 109 GLY A C 1
ATOM 782 O O . GLY A 1 109 ? 14.663 37.074 -8.264 1.00 13.40 109 GLY A O 1
ATOM 783 N N . THR A 1 110 ? 12.678 36.041 -8.143 1.00 13.62 110 THR A N 1
ATOM 784 C CA . THR A 1 110 ? 12.929 35.266 -9.357 1.00 14.87 110 THR A CA 1
ATOM 785 C C . THR A 1 110 ? 13.322 36.157 -10.534 1.00 14.52 110 THR A C 1
ATOM 786 O O . THR A 1 110 ? 14.251 35.836 -11.280 1.00 16.82 110 THR A O 1
ATOM 790 N N . ASP A 1 111 ? 12.622 37.277 -10.695 1.00 14.16 111 ASP A N 1
ATOM 791 C CA . ASP A 1 111 ? 12.906 38.205 -11.785 1.00 14.20 111 ASP A CA 1
ATOM 792 C C . ASP A 1 111 ? 13.974 39.221 -11.388 1.00 14.19 111 ASP A C 1
ATOM 793 O O . ASP A 1 111 ? 14.186 40.213 -12.087 1.00 15.09 111 ASP A O 1
ATOM 798 N N . GLY A 1 112 ? 14.634 38.968 -10.261 1.00 14.52 112 GLY A N 1
ATOM 799 C CA . GLY A 1 112 ? 15.679 39.861 -9.790 1.00 13.45 112 GLY A CA 1
ATOM 800 C C . GLY A 1 112 ? 15.201 40.949 -8.844 1.00 13.50 112 GLY A C 1
ATOM 801 O O . GLY A 1 112 ? 15.981 41.822 -8.460 1.00 12.42 112 GLY A O 1
ATOM 802 N N . THR A 1 113 ? 13.928 40.902 -8.463 1.00 11.67 113 THR A N 1
ATOM 803 C CA . THR A 1 113 ? 13.374 41.912 -7.562 1.00 10.32 113 THR A CA 1
ATOM 804 C C . THR A 1 113 ? 14.266 42.179 -6.351 1.00 9.83 113 THR A C 1
ATOM 805 O O . THR A 1 113 ? 14.725 41.256 -5.677 1.00 9.94 113 THR A O 1
ATOM 809 N N . ASN A 1 114 ? 14.495 43.462 -6.093 1.00 9.25 114 ASN A N 1
ATOM 810 C CA . ASN A 1 114 ? 15.311 43.922 -4.974 1.00 9.22 114 ASN A CA 1
ATOM 811 C C . ASN A 1 114 ? 15.026 45.410 -4.817 1.00 8.45 114 ASN A C 1
ATOM 812 O O . ASN A 1 114 ? 14.419 46.021 -5.696 1.00 7.85 114 ASN A O 1
ATOM 817 N N . ASN A 1 115 ? 15.463 45.990 -3.702 1.00 8.90 115 ASN A N 1
ATOM 818 C CA . ASN A 1 115 ? 15.276 47.425 -3.459 1.00 8.26 115 ASN A CA 1
ATOM 819 C C . ASN A 1 115 ? 13.795 47.812 -3.397 1.00 9.47 115 ASN A C 1
ATOM 820 O O . ASN A 1 115 ? 13.292 48.571 -4.236 1.00 7.61 115 ASN A O 1
ATOM 825 N N . VAL A 1 116 ? 13.105 47.292 -2.388 1.00 8.51 116 VAL A N 1
ATOM 826 C CA . VAL A 1 116 ? 11.683 47.551 -2.212 1.00 9.44 116 VAL A CA 1
ATOM 827 C C . VAL A 1 116 ? 11.374 48.113 -0.831 1.00 8.50 116 VAL A C 1
ATOM 828 O O . VAL A 1 116 ? 11.903 47.642 0.173 1.00 7.55 116 VAL A O 1
ATOM 832 N N . ILE A 1 117 ? 10.510 49.123 -0.798 1.00 8.20 117 ILE A N 1
ATOM 833 C CA . ILE A 1 117 ? 10.083 49.752 0.444 1.00 8.91 117 ILE A CA 1
ATOM 834 C C . ILE A 1 117 ? 8.558 49.623 0.539 1.00 7.85 117 ILE A C 1
ATOM 835 O O . ILE A 1 117 ? 7.841 49.997 -0.392 1.00 8.74 117 ILE A O 1
ATOM 840 N N . ILE A 1 118 ? 8.075 49.057 1.644 1.00 8.35 118 ILE A N 1
ATOM 841 C CA . ILE A 1 118 ? 6.637 48.915 1.888 1.00 8.56 118 ILE A CA 1
ATOM 842 C C . ILE A 1 118 ? 6.460 49.730 3.164 1.00 8.29 118 ILE A C 1
ATOM 843 O O . ILE A 1 118 ? 7.035 49.399 4.199 1.00 8.48 118 ILE A O 1
ATOM 848 N N . ARG A 1 119 ? 5.643 50.775 3.100 1.00 8.11 119 ARG A N 1
ATOM 849 C CA . ARG A 1 119 ? 5.524 51.666 4.239 1.00 9.38 119 ARG A CA 1
ATOM 850 C C . ARG A 1 119 ? 4.157 52.297 4.492 1.00 9.67 119 ARG A C 1
ATOM 851 O O . ARG A 1 119 ? 3.442 52.671 3.565 1.00 9.85 119 ARG A O 1
ATOM 859 N N . ASN A 1 120 ? 3.815 52.415 5.771 1.00 8.85 120 ASN A N 1
ATOM 860 C CA . ASN A 1 120 ? 2.571 53.042 6.206 1.00 8.63 120 ASN A CA 1
ATOM 861 C C . ASN A 1 120 ? 1.286 52.453 5.640 1.00 10.02 120 ASN A C 1
ATOM 862 O O . ASN A 1 120 ? 0.351 53.190 5.315 1.00 9.50 120 ASN A O 1
ATOM 867 N N . VAL A 1 121 ? 1.239 51.131 5.513 1.00 9.58 121 VAL A N 1
ATOM 868 C CA . VAL A 1 121 ? 0.035 50.462 5.029 1.00 8.91 121 VAL A CA 1
ATOM 869 C C . VAL A 1 121 ? -0.360 49.356 5.992 1.00 9.34 121 VAL A C 1
ATOM 870 O O . VAL A 1 121 ? 0.487 48.774 6.677 1.00 9.34 121 VAL A O 1
ATOM 874 N N . TYR A 1 122 ? -1.660 49.087 6.038 1.00 8.98 122 TYR A N 1
ATOM 875 C CA . TYR A 1 122 ? -2.231 48.048 6.878 1.00 9.96 122 TYR A CA 1
ATOM 876 C C . TYR A 1 122 ? -2.574 46.904 5.931 1.00 9.68 122 TYR A C 1
ATOM 877 O O . TYR A 1 122 ? -3.149 47.128 4.866 1.00 11.89 122 TYR A O 1
ATOM 886 N N . ILE A 1 123 ? -2.195 45.688 6.301 1.00 9.80 123 ILE A N 1
ATOM 887 C CA . ILE A 1 123 ? -2.508 44.527 5.478 1.00 10.04 123 ILE A CA 1
ATOM 888 C C . ILE A 1 123 ? -3.286 43.553 6.346 1.00 11.76 123 ILE A C 1
ATOM 889 O O . ILE A 1 123 ? -2.758 43.036 7.333 1.00 9.59 123 ILE A O 1
ATOM 894 N N . GLN A 1 124 ? -4.549 43.324 6.002 1.00 10.25 124 GLN A N 1
ATOM 895 C CA . GLN A 1 124 ? -5.346 42.368 6.757 1.00 10.60 124 GLN A CA 1
ATOM 896 C C . GLN A 1 124 ? -5.026 41.003 6.167 1.00 10.48 124 GLN A C 1
ATOM 897 O O . GLN A 1 124 ? -5.113 40.810 4.956 1.00 11.09 124 GLN A O 1
ATOM 903 N N . THR A 1 125 ? -4.643 40.061 7.020 1.00 8.77 125 THR A N 1
ATOM 904 C CA . THR A 1 125 ? -4.298 38.730 6.544 1.00 10.50 125 THR A CA 1
ATOM 905 C C . THR A 1 125 ? -5.437 38.152 5.717 1.00 10.53 125 THR A C 1
ATOM 906 O O . THR A 1 125 ? -6.605 38.284 6.075 1.00 10.63 125 THR A O 1
ATOM 910 N N . PRO A 1 126 ? -5.107 37.501 4.595 1.00 9.91 126 PRO A N 1
ATOM 911 C CA . PRO A 1 126 ? -6.147 36.921 3.748 1.00 11.19 126 PRO A CA 1
ATOM 912 C C . PRO A 1 126 ? -6.744 35.632 4.293 1.00 11.97 126 PRO A C 1
ATOM 913 O O . PRO A 1 126 ? -6.120 34.911 5.076 1.00 13.06 126 PRO A O 1
ATOM 917 N N . ILE A 1 127 ? -7.966 35.354 3.858 1.00 11.57 127 ILE A N 1
ATOM 918 C CA . ILE A 1 127 ? -8.682 34.155 4.258 1.00 11.33 127 ILE A CA 1
ATOM 919 C C . ILE A 1 127 ? -8.676 33.165 3.101 1.00 12.38 127 ILE A C 1
ATOM 920 O O . ILE A 1 127 ? -9.176 33.458 2.016 1.00 12.67 127 ILE A O 1
ATOM 925 N N . ASP A 1 128 ? -8.091 31.998 3.341 1.00 11.41 128 ASP A N 1
ATOM 926 C CA . ASP A 1 128 ? -8.007 30.950 2.330 1.00 11.97 128 ASP A CA 1
ATOM 927 C C . ASP A 1 128 ? -9.393 30.328 2.177 1.00 13.14 128 ASP A C 1
ATOM 928 O O . ASP A 1 128 ? -9.895 29.698 3.105 1.00 12.48 128 ASP A O 1
ATOM 933 N N . VAL A 1 129 ? -10.008 30.514 1.009 1.00 12.28 129 VAL A N 1
ATOM 934 C CA . VAL A 1 129 ? -11.347 29.980 0.770 1.00 14.54 129 VAL A CA 1
ATOM 935 C C . VAL A 1 129 ? -11.367 28.471 0.589 1.00 14.66 129 VAL A C 1
ATOM 936 O O . VAL A 1 129 ? -12.436 27.858 0.562 1.00 16.50 129 VAL A O 1
ATOM 940 N N . GLU A 1 130 ? -10.192 27.867 0.468 1.00 14.15 130 GLU A N 1
ATOM 941 C CA . GLU A 1 130 ? -10.128 26.428 0.272 1.00 15.42 130 GLU A CA 1
ATOM 942 C C . GLU A 1 130 ? -8.891 25.798 0.904 1.00 14.61 130 GLU A C 1
ATOM 943 O O . GLU A 1 130 ? -7.966 25.377 0.210 1.00 14.31 130 GLU A O 1
ATOM 949 N N . PRO A 1 131 ? -8.859 25.732 2.242 1.00 14.53 131 PRO A N 1
ATOM 950 C CA . PRO A 1 131 ? -7.723 25.141 2.952 1.00 16.07 131 PRO A CA 1
ATOM 951 C C . PRO A 1 131 ? -7.504 23.701 2.486 1.00 18.29 131 PRO A C 1
ATOM 952 O O . PRO A 1 131 ? -8.459 23.011 2.119 1.00 17.52 131 PRO A O 1
ATOM 956 N N . HIS A 1 132 ? -6.253 23.253 2.483 1.00 19.20 132 HIS A N 1
ATOM 957 C CA . HIS A 1 132 ? -5.954 21.883 2.087 1.00 23.24 132 HIS A CA 1
ATOM 958 C C . HIS A 1 132 ? -5.767 21.046 3.346 1.00 24.00 132 HIS A C 1
ATOM 959 O O . HIS A 1 132 ? -5.289 21.542 4.363 1.00 23.14 132 HIS A O 1
ATOM 966 N N . TYR A 1 133 ? -6.155 19.778 3.283 1.00 26.25 133 TYR A N 1
ATOM 967 C CA . TYR A 1 133 ? -6.033 18.902 4.441 1.00 29.18 133 TYR A CA 1
ATOM 968 C C . TYR A 1 133 ? -4.804 18.009 4.355 1.00 31.21 133 TYR A C 1
ATOM 969 O O . TYR A 1 133 ? -4.474 17.486 3.293 1.00 30.95 133 TYR A O 1
ATOM 978 N N . GLU A 1 134 ? -4.127 17.849 5.487 1.00 34.61 134 GLU A N 1
ATOM 979 C CA . GLU A 1 134 ? -2.934 17.016 5.568 1.00 38.35 134 GLU A CA 1
ATOM 980 C C . GLU A 1 134 ? -3.098 16.054 6.738 1.00 39.28 134 GLU A C 1
ATOM 981 O O . GLU A 1 134 ? -3.030 16.460 7.898 1.00 39.65 134 GLU A O 1
ATOM 987 N N . LYS A 1 135 ? -3.324 14.782 6.425 1.00 40.70 135 LYS A N 1
ATOM 988 C CA . LYS A 1 135 ? -3.509 13.755 7.446 1.00 41.45 135 LYS A CA 1
ATOM 989 C C . LYS A 1 135 ? -2.471 13.866 8.556 1.00 41.68 135 LYS A C 1
ATOM 990 O O . LYS A 1 135 ? -1.272 13.729 8.314 1.00 42.79 135 LYS A O 1
ATOM 992 N N . GLY A 1 136 ? -2.940 14.118 9.774 1.00 41.76 136 GLY A N 1
ATOM 993 C CA . GLY A 1 136 ? -2.036 14.240 10.902 1.00 41.15 136 GLY A CA 1
ATOM 994 C C . GLY A 1 136 ? -1.650 15.672 11.216 1.00 41.00 136 GLY A C 1
ATOM 995 O O . GLY A 1 136 ? -0.818 15.916 12.091 1.00 41.72 136 GLY A O 1
ATOM 996 N N . ASP A 1 137 ? -2.250 16.624 10.509 1.00 39.56 137 ASP A N 1
ATOM 997 C CA . ASP A 1 137 ? -1.949 18.034 10.732 1.00 38.05 137 ASP A CA 1
ATOM 998 C C . ASP A 1 137 ? -3.215 18.882 10.633 1.00 35.75 137 ASP A C 1
ATOM 999 O O . ASP A 1 137 ? -3.236 20.037 11.058 1.00 36.66 137 ASP A O 1
ATOM 1004 N N . GLY A 1 138 ? -4.270 18.301 10.074 1.00 32.09 138 GLY A N 1
ATOM 1005 C CA . GLY A 1 138 ? -5.523 19.021 9.938 1.00 27.09 138 GLY A CA 1
ATOM 1006 C C . GLY A 1 138 ? -5.549 19.948 8.739 1.00 23.38 138 GLY A C 1
ATOM 1007 O O . GLY A 1 138 ? -4.791 19.766 7.787 1.00 23.31 138 GLY A O 1
ATOM 1008 N N . TRP A 1 139 ? -6.422 20.949 8.785 1.00 19.95 139 TRP A N 1
ATOM 1009 C CA . TRP A 1 139 ? -6.547 21.903 7.690 1.00 17.41 139 TRP A CA 1
ATOM 1010 C C . TRP A 1 139 ? -5.429 22.937 7.708 1.00 17.27 139 TRP A C 1
ATOM 1011 O O . TRP A 1 139 ? -5.049 23.430 8.767 1.00 18.31 139 TRP A O 1
ATOM 1022 N N . ASN A 1 140 ? -4.917 23.263 6.526 1.00 17.33 140 ASN A N 1
ATOM 1023 C CA . ASN A 1 140 ? -3.841 24.240 6.392 1.00 18.71 140 ASN A CA 1
ATOM 1024 C C . ASN A 1 140 ? -4.173 25.320 5.372 1.00 17.74 140 ASN A C 1
ATOM 1025 O O . ASN A 1 140 ? -4.694 25.033 4.291 1.00 17.38 140 ASN A O 1
ATOM 1030 N N . ALA A 1 141 ? -3.863 26.565 5.727 1.00 15.23 141 ALA A N 1
ATOM 1031 C CA . ALA A 1 141 ? -4.103 27.705 4.850 1.00 14.97 141 ALA A CA 1
ATOM 1032 C C . ALA A 1 141 ? -2.828 27.982 4.061 1.00 14.91 141 ALA A C 1
ATOM 1033 O O . ALA A 1 141 ? -1.723 27.723 4.537 1.00 14.84 141 ALA A O 1
ATOM 1035 N N . GLU A 1 142 ? -2.987 28.532 2.864 1.00 13.19 142 GLU A N 1
ATOM 1036 C CA . GLU A 1 142 ? -1.855 28.787 1.980 1.00 13.66 142 GLU A CA 1
ATOM 1037 C C . GLU A 1 142 ? -1.286 30.203 1.912 1.00 14.15 142 GLU A C 1
ATOM 1038 O O . GLU A 1 142 ? -0.075 30.383 1.800 1.00 13.73 142 GLU A O 1
ATOM 1044 N N . TRP A 1 143 ? -2.154 31.203 1.996 1.00 13.71 143 TRP A N 1
ATOM 1045 C CA . TRP A 1 143 ? -1.729 32.586 1.810 1.00 12.74 143 TRP A CA 1
ATOM 1046 C C . TRP A 1 143 ? -1.359 33.453 3.014 1.00 11.79 143 TRP A C 1
ATOM 1047 O O . TRP A 1 143 ? -2.042 33.447 4.035 1.00 13.16 143 TRP A O 1
ATOM 1058 N N . ASP A 1 144 ? -0.265 34.204 2.875 1.00 12.33 144 ASP A N 1
ATOM 1059 C CA . ASP A 1 144 ? 0.187 35.102 3.935 1.00 11.42 144 ASP A CA 1
ATOM 1060 C C . ASP A 1 144 ? -0.152 36.554 3.594 1.00 11.81 144 ASP A C 1
ATOM 1061 O O . ASP A 1 144 ? -0.774 36.834 2.567 1.00 11.64 144 ASP A O 1
ATOM 1066 N N . ALA A 1 145 ? 0.237 37.481 4.462 1.00 11.45 145 ALA A N 1
ATOM 1067 C CA . ALA A 1 145 ? -0.036 38.895 4.206 1.00 10.81 145 ALA A CA 1
ATOM 1068 C C . ALA A 1 145 ? 1.074 39.451 3.322 1.00 11.20 145 ALA A C 1
ATOM 1069 O O . ALA A 1 145 ? 0.826 40.222 2.391 1.00 10.69 145 ALA A O 1
ATOM 1071 N N . MET A 1 146 ? 2.304 39.053 3.626 1.00 11.51 146 MET A N 1
ATOM 1072 C CA . MET A 1 146 ? 3.461 39.488 2.859 1.00 12.03 146 MET A CA 1
ATOM 1073 C C . MET A 1 146 ? 4.505 38.389 2.806 1.00 12.72 146 MET A C 1
ATOM 1074 O O . MET A 1 146 ? 4.811 37.752 3.817 1.00 13.42 146 MET A O 1
ATOM 1079 N N . ASN A 1 147 ? 5.056 38.185 1.617 1.00 11.83 147 ASN A N 1
ATOM 1080 C CA . ASN A 1 147 ? 6.054 37.152 1.394 1.00 12.38 147 ASN A CA 1
ATOM 1081 C C . ASN A 1 147 ? 7.275 37.727 0.680 1.00 12.09 147 ASN A C 1
ATOM 1082 O O . ASN A 1 147 ? 7.145 38.442 -0.312 1.00 12.18 147 ASN A O 1
ATOM 1087 N N . ILE A 1 148 ? 8.457 37.443 1.219 1.00 11.07 148 ILE A N 1
ATOM 1088 C CA . ILE A 1 148 ? 9.714 37.885 0.622 1.00 9.35 148 ILE A CA 1
ATOM 1089 C C . ILE A 1 148 ? 10.381 36.560 0.285 1.00 10.05 148 ILE A C 1
ATOM 1090 O O . ILE A 1 148 ? 10.778 35.814 1.178 1.00 10.00 148 ILE A O 1
ATOM 1095 N N . THR A 1 149 ? 10.502 36.271 -1.003 1.00 10.57 149 THR A N 1
ATOM 1096 C CA . THR A 1 149 ? 11.045 34.987 -1.415 1.00 11.22 149 THR A CA 1
ATOM 1097 C C . THR A 1 149 ? 11.952 34.998 -2.646 1.00 12.00 149 THR A C 1
ATOM 1098 O O . THR A 1 149 ? 12.188 36.035 -3.268 1.00 11.54 149 THR A O 1
ATOM 1102 N N . ASN A 1 150 ? 12.469 33.817 -2.964 1.00 12.84 150 ASN A N 1
ATOM 1103 C CA . ASN A 1 150 ? 13.343 33.592 -4.107 1.00 12.91 150 ASN A CA 1
ATOM 1104 C C . ASN A 1 150 ? 14.479 34.586 -4.295 1.00 12.15 150 ASN A C 1
ATOM 1105 O O . ASN A 1 150 ? 14.661 35.143 -5.378 1.00 14.62 150 ASN A O 1
ATOM 1110 N N . GLY A 1 151 ? 15.246 34.798 -3.232 1.00 12.39 151 GLY A N 1
ATOM 1111 C CA . GLY A 1 151 ? 16.389 35.690 -3.307 1.00 11.79 151 GLY A CA 1
ATOM 1112 C C . GLY A 1 151 ? 16.142 37.183 -3.326 1.00 11.51 151 GLY A C 1
ATOM 1113 O O . GLY A 1 151 ? 17.063 37.949 -3.601 1.00 12.81 151 GLY A O 1
ATOM 1114 N N . ALA A 1 152 ? 14.915 37.611 -3.048 1.00 10.86 152 ALA A N 1
ATOM 1115 C CA . ALA A 1 152 ? 14.630 39.039 -3.017 1.00 10.96 152 ALA A CA 1
ATOM 1116 C C . ALA A 1 152 ? 15.515 39.631 -1.924 1.00 10.03 152 ALA A C 1
ATOM 1117 O O . ALA A 1 152 ? 15.731 39.002 -0.887 1.00 9.92 152 ALA A O 1
ATOM 1119 N N . HIS A 1 153 ? 16.035 40.832 -2.153 1.00 9.89 153 HIS A N 1
ATOM 1120 C CA . HIS A 1 153 ? 16.903 41.456 -1.162 1.00 10.54 153 HIS A CA 1
ATOM 1121 C C . HIS A 1 153 ? 16.785 42.972 -1.128 1.00 10.90 153 HIS A C 1
ATOM 1122 O O . HIS A 1 153 ? 16.309 43.591 -2.079 1.00 10.08 153 HIS A O 1
ATOM 1129 N N . HIS A 1 154 ? 17.226 43.552 -0.015 1.00 10.02 154 HIS A N 1
ATOM 1130 C CA . HIS A 1 154 ? 17.163 44.990 0.212 1.00 9.66 154 HIS A CA 1
ATOM 1131 C C . HIS A 1 154 ? 15.713 45.434 0.224 1.00 9.83 154 HIS A C 1
ATOM 1132 O O . HIS A 1 154 ? 15.208 46.073 -0.705 1.00 9.02 154 HIS A O 1
ATOM 1139 N N . VAL A 1 155 ? 15.057 45.059 1.315 1.00 8.42 155 VAL A N 1
ATOM 1140 C CA . VAL A 1 155 ? 13.655 45.345 1.544 1.00 8.63 155 VAL A CA 1
ATOM 1141 C C . VAL A 1 155 ? 13.492 46.039 2.886 1.00 8.92 155 VAL A C 1
ATOM 1142 O O . VAL A 1 155 ? 14.019 45.575 3.902 1.00 8.13 155 VAL A O 1
ATOM 1146 N N . TRP A 1 156 ? 12.762 47.148 2.887 1.00 7.66 156 TRP A N 1
ATOM 1147 C CA . TRP A 1 156 ? 12.516 47.889 4.112 1.00 8.92 156 TRP A CA 1
ATOM 1148 C C . TRP A 1 156 ? 11.014 47.955 4.340 1.00 8.61 156 TRP A C 1
ATOM 1149 O O . TRP A 1 156 ? 10.269 48.472 3.505 1.00 10.03 156 TRP A O 1
ATOM 1160 N N . ILE A 1 157 ? 10.583 47.387 5.462 1.00 9.02 157 ILE A N 1
ATOM 1161 C CA . ILE A 1 157 ? 9.180 47.362 5.870 1.00 8.21 157 ILE A CA 1
ATOM 1162 C C . ILE A 1 157 ? 9.116 48.329 7.049 1.00 7.79 157 ILE A C 1
ATOM 1163 O O . ILE A 1 157 ? 9.739 48.100 8.086 1.00 8.43 157 ILE A O 1
ATOM 1168 N N . ASP A 1 158 ? 8.366 49.412 6.888 1.00 7.60 158 ASP A N 1
ATOM 1169 C CA . ASP A 1 158 ? 8.298 50.435 7.925 1.00 8.56 158 ASP A CA 1
ATOM 1170 C C . ASP A 1 158 ? 6.887 50.943 8.174 1.00 7.66 158 ASP A C 1
ATOM 1171 O O . ASP A 1 158 ? 6.145 51.220 7.236 1.00 8.97 158 ASP A O 1
ATOM 1176 N N . HIS A 1 159 ? 6.524 51.072 9.446 1.00 8.97 159 HIS A N 1
ATOM 1177 C CA . HIS A 1 159 ? 5.197 51.552 9.803 1.00 9.03 159 HIS A CA 1
ATOM 1178 C C . HIS A 1 159 ? 4.107 50.777 9.079 1.00 9.94 159 HIS A C 1
ATOM 1179 O O . HIS A 1 159 ? 3.167 51.351 8.523 1.00 9.94 159 HIS A O 1
ATOM 1186 N N . VAL A 1 160 ? 4.250 49.460 9.085 1.00 8.81 160 VAL A N 1
ATOM 1187 C CA . VAL A 1 160 ? 3.270 48.590 8.463 1.00 9.46 160 VAL A CA 1
ATOM 1188 C C . VAL A 1 160 ? 2.534 47.854 9.577 1.00 10.55 160 VAL A C 1
ATOM 1189 O O . VAL A 1 160 ? 3.111 47.559 10.626 1.00 9.50 160 VAL A O 1
ATOM 1193 N N . THR A 1 161 ? 1.250 47.595 9.360 1.00 9.34 161 THR A N 1
ATOM 1194 C CA . THR A 1 161 ? 0.452 46.854 10.323 1.00 9.90 161 THR A CA 1
ATOM 1195 C C . THR A 1 161 ? -0.082 45.626 9.613 1.00 10.27 161 THR A C 1
ATOM 1196 O O . THR A 1 161 ? -0.580 45.726 8.496 1.00 10.93 161 THR A O 1
ATOM 1200 N N . ILE A 1 162 ? 0.055 44.471 10.253 1.00 10.37 162 ILE A N 1
ATOM 1201 C CA . ILE A 1 162 ? -0.466 43.221 9.712 1.00 9.94 162 ILE A CA 1
ATOM 1202 C C . ILE A 1 162 ? -1.338 42.679 10.837 1.00 10.66 162 ILE A C 1
ATOM 1203 O O . ILE A 1 162 ? -0.897 42.575 11.983 1.00 10.07 162 ILE A O 1
ATOM 1208 N N . SER A 1 163 ? -2.580 42.342 10.513 1.00 9.66 163 SER A N 1
ATOM 1209 C CA . SER A 1 163 ? -3.514 41.869 11.523 1.00 10.29 163 SER A CA 1
ATOM 1210 C C . SER A 1 163 ? -4.600 41.003 10.909 1.00 10.80 163 SER A C 1
ATOM 1211 O O . SER A 1 163 ? -4.923 41.146 9.728 1.00 12.31 163 SER A O 1
ATOM 1214 N N . ASP A 1 164 ? -5.168 40.107 11.710 1.00 10.41 164 ASP A N 1
ATOM 1215 C CA . ASP A 1 164 ? -6.249 39.261 11.222 1.00 12.03 164 ASP A CA 1
ATOM 1216 C C . ASP A 1 164 ? -7.485 40.144 11.031 1.00 12.83 164 ASP A C 1
ATOM 1217 O O . ASP A 1 164 ? -8.450 39.763 10.368 1.00 12.49 164 ASP A O 1
ATOM 1222 N N . GLY A 1 165 ? -7.439 41.332 11.627 1.00 12.64 165 GLY A N 1
ATOM 1223 C CA . GLY A 1 165 ? -8.525 42.287 11.483 1.00 14.04 165 GLY A CA 1
ATOM 1224 C C . GLY A 1 165 ? -9.928 41.840 11.840 1.00 14.33 165 GLY A C 1
ATOM 1225 O O . GLY A 1 165 ? -10.173 41.360 12.948 1.00 13.67 165 GLY A O 1
ATOM 1226 N N . ASN A 1 166 ? -10.850 41.998 10.891 1.00 14.99 166 ASN A N 1
ATOM 1227 C CA . ASN A 1 166 ? -12.251 41.647 11.108 1.00 16.72 166 ASN A CA 1
ATOM 1228 C C . ASN A 1 166 ? -12.562 40.156 11.096 1.00 16.96 166 ASN A C 1
ATOM 1229 O O . ASN A 1 166 ? -13.718 39.763 11.254 1.00 18.89 166 ASN A O 1
ATOM 1234 N N . PHE A 1 167 ? -11.546 39.327 10.890 1.00 15.56 167 PHE A N 1
ATOM 1235 C CA . PHE A 1 167 ? -11.755 37.886 10.912 1.00 15.78 167 PHE A CA 1
ATOM 1236 C C . PHE A 1 167 ? -10.668 37.275 11.777 1.00 14.70 167 PHE A C 1
ATOM 1237 O O . PHE A 1 167 ? -9.564 37.001 11.310 1.00 14.33 167 PHE A O 1
ATOM 1245 N N . THR A 1 168 ? -10.985 37.081 13.049 1.00 14.59 168 THR A N 1
ATOM 1246 C CA . THR A 1 168 ? -10.041 36.513 13.990 1.00 14.65 168 THR A CA 1
ATOM 1247 C C . THR A 1 168 ? -10.248 35.005 14.120 1.00 14.81 168 THR A C 1
ATOM 1248 O O . THR A 1 168 ? -11.310 34.484 13.771 1.00 15.76 168 THR A O 1
ATOM 1252 N N . ASP A 1 169 ? -9.232 34.308 14.619 1.00 14.14 169 ASP A N 1
ATOM 1253 C CA . ASP A 1 169 ? -9.278 32.851 14.725 1.00 14.43 169 ASP A CA 1
ATOM 1254 C C . ASP A 1 169 ? -10.412 32.223 15.525 1.00 15.08 169 ASP A C 1
ATOM 1255 O O . ASP A 1 169 ? -10.729 31.050 15.326 1.00 15.76 169 ASP A O 1
ATOM 1260 N N . ASP A 1 170 ? -11.029 32.988 16.417 1.00 14.68 170 ASP A N 1
ATOM 1261 C CA . ASP A 1 170 ? -12.139 32.456 17.198 1.00 16.59 170 ASP A CA 1
ATOM 1262 C C . ASP A 1 170 ? -13.371 32.335 16.300 1.00 17.15 170 ASP A C 1
ATOM 1263 O O . ASP A 1 170 ? -14.371 31.718 16.670 1.00 17.28 170 ASP A O 1
ATOM 1268 N N . MET A 1 171 ? -13.282 32.913 15.107 1.00 16.43 171 MET A N 1
ATOM 1269 C CA . MET A 1 171 ? -14.383 32.874 14.154 1.00 16.68 171 MET A CA 1
ATOM 1270 C C . MET A 1 171 ? -14.263 31.703 13.180 1.00 16.37 171 MET A C 1
ATOM 1271 O O . MET A 1 171 ? -15.119 31.521 12.311 1.00 17.97 171 MET A O 1
ATOM 1276 N N . TYR A 1 172 ? -13.203 30.912 13.320 1.00 15.28 172 TYR A N 1
ATOM 1277 C CA . TYR A 1 172 ? -13.015 29.756 12.448 1.00 15.06 172 TYR A CA 1
ATOM 1278 C C . TYR A 1 172 ? -14.183 28.791 12.602 1.00 16.00 172 TYR A C 1
ATOM 1279 O O . TYR A 1 172 ? -14.741 28.643 13.692 1.00 17.08 172 TYR A O 1
ATOM 1288 N N . THR A 1 173 ? -14.550 28.135 11.509 1.00 16.63 173 THR A N 1
ATOM 1289 C CA . THR A 1 173 ? -15.621 27.151 11.549 1.00 16.40 173 THR A CA 1
ATOM 1290 C C . THR A 1 173 ? -14.934 25.802 11.702 1.00 16.96 173 THR A C 1
ATOM 1291 O O . THR A 1 173 ? -13.707 25.730 11.801 1.00 16.30 173 THR A O 1
ATOM 1295 N N . THR A 1 174 ? -15.720 24.735 11.727 1.00 16.46 174 THR A N 1
ATOM 1296 C CA . THR A 1 174 ? -15.171 23.397 11.855 1.00 17.50 174 THR A CA 1
ATOM 1297 C C . THR A 1 174 ? -15.626 22.580 10.654 1.00 16.69 174 THR A C 1
ATOM 1298 O O . THR A 1 174 ? -16.761 22.721 10.202 1.00 17.96 174 THR A O 1
ATOM 1302 N N . LYS A 1 175 ? -14.731 21.754 10.123 1.00 15.41 175 LYS A N 1
ATOM 1303 C CA . LYS A 1 175 ? -15.070 20.899 8.989 1.00 15.48 175 LYS A CA 1
ATOM 1304 C C . LYS A 1 175 ? -14.504 19.510 9.242 1.00 15.38 175 LYS A C 1
ATOM 1305 O O . LYS A 1 175 ? -13.309 19.349 9.479 1.00 14.31 175 LYS A O 1
ATOM 1311 N N . ASP A 1 176 ? -15.376 18.508 9.194 1.00 14.16 176 ASP A N 1
ATOM 1312 C CA . ASP A 1 176 ? -14.978 17.129 9.434 1.00 15.12 176 ASP A CA 1
ATOM 1313 C C . ASP A 1 176 ? -14.361 16.941 10.817 1.00 16.33 176 ASP A C 1
ATOM 1314 O O . ASP A 1 176 ? -13.415 16.169 10.990 1.00 17.70 176 ASP A O 1
ATOM 1319 N N . GLY A 1 177 ? -14.906 17.659 11.794 1.00 18.40 177 GLY A N 1
ATOM 1320 C CA . GLY A 1 177 ? -14.436 17.550 13.164 1.00 19.75 177 GLY A CA 1
ATOM 1321 C C . GLY A 1 177 ? -13.126 18.238 13.496 1.00 19.79 177 GLY A C 1
ATOM 1322 O O . GLY A 1 177 ? -12.571 18.031 14.576 1.00 21.04 177 GLY A O 1
ATOM 1323 N N . GLU A 1 178 ? -12.624 19.059 12.584 1.00 19.57 178 GLU A N 1
ATOM 1324 C CA . GLU A 1 178 ? -11.371 19.758 12.827 1.00 18.44 178 GLU A CA 1
ATOM 1325 C C . GLU A 1 178 ? -11.471 21.232 12.465 1.00 18.59 178 GLU A C 1
ATOM 1326 O O . GLU A 1 178 ? -12.170 21.602 11.524 1.00 17.81 178 GLU A O 1
ATOM 1332 N N . THR A 1 179 ? -10.776 22.074 13.224 1.00 17.57 179 THR A N 1
ATOM 1333 C CA . THR A 1 179 ? -10.799 23.512 12.980 1.00 17.24 179 THR A CA 1
ATOM 1334 C C . THR A 1 179 ? -10.421 23.807 11.531 1.00 15.97 179 THR A C 1
ATOM 1335 O O . THR A 1 179 ? -9.383 23.357 11.042 1.00 13.73 179 THR A O 1
ATOM 1339 N N . TYR A 1 180 ? -11.279 24.560 10.853 1.00 15.29 180 TYR A N 1
ATOM 1340 C CA . TYR A 1 180 ? -11.071 24.915 9.455 1.00 14.94 180 TYR A CA 1
ATOM 1341 C C . TYR A 1 180 ? -10.149 26.134 9.381 1.00 14.15 180 TYR A C 1
ATOM 1342 O O . TYR A 1 180 ? -10.601 27.265 9.206 1.00 15.16 180 TYR A O 1
ATOM 1351 N N . VAL A 1 181 ? -8.852 25.889 9.525 1.00 13.89 181 VAL A N 1
ATOM 1352 C CA . VAL A 1 181 ? -7.852 26.956 9.497 1.00 12.64 181 VAL A CA 1
ATOM 1353 C C . VAL A 1 181 ? -7.792 27.672 8.149 1.00 12.36 181 VAL A C 1
ATOM 1354 O O . VAL A 1 181 ? -7.480 27.064 7.123 1.00 13.39 181 VAL A O 1
ATOM 1358 N N . GLN A 1 182 ? -8.075 28.972 8.161 1.00 11.43 182 GLN A N 1
ATOM 1359 C CA . GLN A 1 182 ? -8.065 29.762 6.939 1.00 11.53 182 GLN A CA 1
ATOM 1360 C C . GLN A 1 182 ? -7.011 30.868 6.899 1.00 11.08 182 GLN A C 1
ATOM 1361 O O . GLN A 1 182 ? -6.942 31.627 5.930 1.00 12.14 182 GLN A O 1
ATOM 1367 N N . HIS A 1 183 ? -6.204 30.962 7.953 1.00 11.58 183 HIS A N 1
ATOM 1368 C CA . HIS A 1 183 ? -5.114 31.942 8.022 1.00 10.96 183 HIS A CA 1
ATOM 1369 C C . HIS A 1 183 ? -3.794 31.184 7.964 1.00 12.05 183 HIS A C 1
ATOM 1370 O O . HIS A 1 183 ? -3.644 30.140 8.596 1.00 12.08 183 HIS A O 1
ATOM 1377 N N . ASP A 1 184 ? -2.835 31.722 7.222 1.00 12.98 184 ASP A N 1
ATOM 1378 C CA . ASP A 1 184 ? -1.517 31.113 7.106 1.00 14.53 184 ASP A CA 1
ATOM 1379 C C . ASP A 1 184 ? -0.554 31.965 7.939 1.00 14.22 184 ASP A C 1
ATOM 1380 O O . ASP A 1 184 ? -0.857 32.339 9.075 1.00 14.77 184 ASP A O 1
ATOM 1385 N N . GLY A 1 185 ? 0.602 32.272 7.370 1.00 14.82 185 GLY A N 1
ATOM 1386 C CA . GLY A 1 185 ? 1.571 33.086 8.069 1.00 14.01 185 GLY A CA 1
ATOM 1387 C C . GLY A 1 185 ? 1.236 34.546 7.855 1.00 15.29 185 GLY A C 1
ATOM 1388 O O . GLY A 1 185 ? 0.395 34.882 7.018 1.00 13.75 185 GLY A O 1
ATOM 1389 N N . ALA A 1 186 ? 1.876 35.417 8.627 1.00 12.43 186 ALA A N 1
ATOM 1390 C CA . ALA A 1 186 ? 1.647 36.848 8.488 1.00 12.70 186 ALA A CA 1
ATOM 1391 C C . ALA A 1 186 ? 2.707 37.381 7.533 1.00 12.91 186 ALA A C 1
ATOM 1392 O O . ALA A 1 186 ? 2.389 37.884 6.456 1.00 13.25 186 ALA A O 1
ATOM 1394 N N . LEU A 1 187 ? 3.969 37.262 7.937 1.00 11.67 187 LEU A N 1
ATOM 1395 C CA . LEU A 1 187 ? 5.086 37.707 7.115 1.00 12.56 187 LEU A CA 1
ATOM 1396 C C . LEU A 1 187 ? 6.080 36.564 6.963 1.00 13.22 187 LEU A C 1
ATOM 1397 O O . LEU A 1 187 ? 6.546 36.005 7.953 1.00 13.65 187 LEU A O 1
ATOM 1402 N N . ASP A 1 188 ? 6.393 36.212 5.722 1.00 12.12 188 ASP A N 1
ATOM 1403 C CA . ASP A 1 188 ? 7.346 35.142 5.461 1.00 12.63 188 ASP A CA 1
ATOM 1404 C C . ASP A 1 188 ? 8.564 35.693 4.749 1.00 12.38 188 ASP A C 1
ATOM 1405 O O . ASP A 1 188 ? 8.442 36.523 3.852 1.00 11.80 188 ASP A O 1
ATOM 1410 N N . ILE A 1 189 ? 9.741 35.238 5.164 1.00 10.15 189 ILE A N 1
ATOM 1411 C CA . ILE A 1 189 ? 10.987 35.647 4.534 1.00 10.92 189 ILE A CA 1
ATOM 1412 C C . ILE A 1 189 ? 11.707 34.330 4.312 1.00 12.58 189 ILE A C 1
ATOM 1413 O O . ILE A 1 189 ? 12.072 33.655 5.274 1.00 12.26 189 ILE A O 1
ATOM 1418 N N . LYS A 1 190 ? 11.909 33.964 3.050 1.00 12.42 190 LYS A N 1
ATOM 1419 C CA . LYS A 1 190 ? 12.529 32.679 2.755 1.00 14.49 190 LYS A CA 1
ATOM 1420 C C . LYS A 1 190 ? 13.273 32.571 1.431 1.00 13.80 190 LYS A C 1
ATOM 1421 O O . LYS A 1 190 ? 13.425 33.539 0.687 1.00 13.76 190 LYS A O 1
ATOM 1427 N N . ARG A 1 191 ? 13.725 31.350 1.163 1.00 14.33 191 ARG A N 1
ATOM 1428 C CA . ARG A 1 191 ? 14.438 30.998 -0.053 1.00 14.86 191 ARG A CA 1
ATOM 1429 C C . ARG A 1 191 ? 15.541 31.945 -0.512 1.00 13.30 191 ARG A C 1
ATOM 1430 O O . ARG A 1 191 ? 15.478 32.500 -1.606 1.00 14.66 191 ARG A O 1
ATOM 1438 N N . GLY A 1 192 ? 16.557 32.118 0.327 1.00 13.06 192 GLY A N 1
ATOM 1439 C CA . GLY A 1 192 ? 17.683 32.954 -0.038 1.00 12.26 192 GLY A CA 1
ATOM 1440 C C . GLY A 1 192 ? 17.521 34.459 -0.004 1.00 11.87 192 GLY A C 1
ATOM 1441 O O . GLY A 1 192 ? 18.428 35.174 -0.426 1.00 13.38 192 GLY A O 1
ATOM 1442 N N . SER A 1 193 ? 16.383 34.948 0.479 1.00 11.91 193 SER A N 1
ATOM 1443 C CA . SER A 1 193 ? 16.173 36.390 0.564 1.00 10.22 193 SER A CA 1
ATOM 1444 C C . SER A 1 193 ? 17.195 36.942 1.553 1.00 10.95 193 SER A C 1
ATOM 1445 O O . SER A 1 193 ? 17.694 36.202 2.402 1.00 10.75 193 SER A O 1
ATOM 1448 N N . ASP A 1 194 ? 17.506 38.233 1.459 1.00 9.84 194 ASP A N 1
ATOM 1449 C CA . ASP A 1 194 ? 18.519 38.804 2.344 1.00 10.57 194 ASP A CA 1
ATOM 1450 C C . ASP A 1 194 ? 18.390 40.317 2.482 1.00 10.30 194 ASP A C 1
ATOM 1451 O O . ASP A 1 194 ? 17.641 40.958 1.743 1.00 9.78 194 ASP A O 1
ATOM 1456 N N . TYR A 1 195 ? 19.128 40.871 3.441 1.00 10.47 195 TYR A N 1
ATOM 1457 C CA . TYR A 1 195 ? 19.166 42.311 3.703 1.00 9.35 195 TYR A CA 1
ATOM 1458 C C . TYR A 1 195 ? 17.797 42.961 3.873 1.00 8.09 195 TYR A C 1
ATOM 1459 O O . TYR A 1 195 ? 17.339 43.727 3.019 1.00 8.72 195 TYR A O 1
ATOM 1468 N N . VAL A 1 196 ? 17.166 42.656 5.000 1.00 9.07 196 VAL A N 1
ATOM 1469 C CA . VAL A 1 196 ? 15.840 43.170 5.319 1.00 8.57 196 VAL A CA 1
ATOM 1470 C C . VAL A 1 196 ? 15.815 43.906 6.652 1.00 8.36 196 VAL A C 1
ATOM 1471 O O . VAL A 1 196 ? 16.462 43.492 7.616 1.00 8.50 196 VAL A O 1
ATOM 1475 N N . THR A 1 197 ? 15.060 45.000 6.696 1.00 7.80 197 THR A N 1
ATOM 1476 C CA . THR A 1 197 ? 14.893 45.773 7.918 1.00 8.50 197 THR A CA 1
ATOM 1477 C C . THR A 1 197 ? 13.395 45.963 8.125 1.00 9.13 197 THR A C 1
ATOM 1478 O O . THR A 1 197 ? 12.679 46.367 7.203 1.00 8.84 197 THR A O 1
ATOM 1482 N N . ILE A 1 198 ? 12.927 45.644 9.327 1.00 8.25 198 ILE A N 1
ATOM 1483 C CA . ILE A 1 198 ? 11.521 45.799 9.683 1.00 7.78 198 ILE A CA 1
ATOM 1484 C C . ILE A 1 198 ? 11.518 46.756 10.866 1.00 8.14 198 ILE A C 1
ATOM 1485 O O . ILE A 1 198 ? 12.055 46.442 11.933 1.00 7.83 198 ILE A O 1
ATOM 1490 N N . SER A 1 199 ? 10.925 47.928 10.667 1.00 8.03 199 SER A N 1
ATOM 1491 C CA . SER A 1 199 ? 10.904 48.942 11.710 1.00 7.73 199 SER A CA 1
ATOM 1492 C C . SER A 1 199 ? 9.553 49.597 11.937 1.00 8.77 199 SER A C 1
ATOM 1493 O O . SER A 1 199 ? 8.721 49.675 11.030 1.00 8.60 199 SER A O 1
ATOM 1496 N N . ASN A 1 200 ? 9.352 50.060 13.167 1.00 8.38 200 ASN A N 1
ATOM 1497 C CA . ASN A 1 200 ? 8.141 50.777 13.557 1.00 9.47 200 ASN A CA 1
ATOM 1498 C C . ASN A 1 200 ? 6.850 50.146 13.063 1.00 8.76 200 ASN A C 1
ATOM 1499 O O . ASN A 1 200 ? 5.893 50.853 12.741 1.00 8.51 200 ASN A O 1
ATOM 1504 N N . SER A 1 201 ? 6.809 48.822 13.021 1.00 9.00 201 SER A N 1
ATOM 1505 C CA . SER A 1 201 ? 5.625 48.134 12.529 1.00 7.35 201 SER A CA 1
ATOM 1506 C C . SER A 1 201 ? 4.848 47.430 13.629 1.00 8.61 201 SER A C 1
ATOM 1507 O O . SER A 1 201 ? 5.312 47.311 14.765 1.00 8.91 201 SER A O 1
ATOM 1510 N N . LEU A 1 202 ? 3.661 46.959 13.271 1.00 7.56 202 LEU A N 1
ATOM 1511 C CA . LEU A 1 202 ? 2.782 46.288 14.214 1.00 8.21 202 LEU A CA 1
ATOM 1512 C C . LEU A 1 202 ? 2.141 45.034 13.647 1.00 9.67 202 LEU A C 1
ATOM 1513 O O . LEU A 1 202 ? 1.557 45.065 12.570 1.00 9.81 202 LEU A O 1
ATOM 1518 N N . ILE A 1 203 ? 2.282 43.923 14.359 1.00 10.07 203 ILE A N 1
ATOM 1519 C CA . ILE A 1 203 ? 1.616 42.688 13.960 1.00 10.16 203 ILE A CA 1
ATOM 1520 C C . ILE A 1 203 ? 0.684 42.473 15.140 1.00 11.70 203 ILE A C 1
ATOM 1521 O O . ILE A 1 203 ? 1.133 42.319 16.279 1.00 10.61 203 ILE A O 1
ATOM 1526 N N . ASP A 1 204 ? -0.615 42.487 14.860 1.00 12.32 204 ASP A N 1
ATOM 1527 C CA . ASP A 1 204 ? -1.632 42.390 15.895 1.00 13.54 204 ASP A CA 1
ATOM 1528 C C . ASP A 1 204 ? -2.704 41.338 15.631 1.00 12.88 204 ASP A C 1
ATOM 1529 O O . ASP A 1 204 ? -3.371 41.367 14.602 1.00 14.09 204 ASP A O 1
ATOM 1534 N N . GLN A 1 205 ? -2.852 40.410 16.574 1.00 10.93 205 GLN A N 1
ATOM 1535 C CA . GLN A 1 205 ? -3.844 39.340 16.494 1.00 11.57 205 GLN A CA 1
ATOM 1536 C C . GLN A 1 205 ? -3.613 38.369 15.343 1.00 10.70 205 GLN A C 1
ATOM 1537 O O . GLN A 1 205 ? -4.183 38.509 14.261 1.00 12.39 205 GLN A O 1
ATOM 1543 N N . HIS A 1 206 ? -2.768 37.376 15.593 1.00 11.48 206 HIS A N 1
ATOM 1544 C CA . HIS A 1 206 ? -2.451 36.369 14.592 1.00 11.14 206 HIS A CA 1
ATOM 1545 C C . HIS A 1 206 ? -1.740 35.187 15.242 1.00 12.37 206 HIS A C 1
ATOM 1546 O O . HIS A 1 206 ? -1.056 35.345 16.255 1.00 12.00 206 HIS A O 1
ATOM 1553 N N . ASP A 1 207 ? -1.897 34.006 14.648 1.00 10.90 207 ASP A N 1
ATOM 1554 C CA . ASP A 1 207 ? -1.278 32.789 15.169 1.00 11.43 207 ASP A CA 1
ATOM 1555 C C . ASP A 1 207 ? 0.141 32.556 14.623 1.00 11.24 207 ASP A C 1
ATOM 1556 O O . ASP A 1 207 ? 1.113 33.015 15.234 1.00 11.44 207 ASP A O 1
ATOM 1561 N N . LYS A 1 208 ? 0.265 31.844 13.500 1.00 12.08 208 LYS A N 1
ATOM 1562 C CA . LYS A 1 208 ? 1.578 31.565 12.884 1.00 12.23 208 LYS A CA 1
ATOM 1563 C C . LYS A 1 208 ? 2.035 32.851 12.221 1.00 12.18 208 LYS A C 1
ATOM 1564 O O . LYS A 1 208 ? 1.671 33.142 11.085 1.00 12.20 208 LYS A O 1
ATOM 1570 N N . THR A 1 209 ? 2.883 33.595 12.917 1.00 12.25 209 THR A N 1
ATOM 1571 C CA . THR A 1 209 ? 3.284 34.909 12.446 1.00 11.42 209 THR A CA 1
ATOM 1572 C C . THR A 1 209 ? 4.452 35.162 11.491 1.00 11.96 209 THR A C 1
ATOM 1573 O O . THR A 1 209 ? 4.231 35.411 10.307 1.00 12.31 209 THR A O 1
ATOM 1577 N N . MET A 1 210 ? 5.684 35.126 11.987 1.00 10.91 210 MET A N 1
ATOM 1578 C CA . MET A 1 210 ? 6.830 35.419 11.126 1.00 10.40 210 MET A CA 1
ATOM 1579 C C . MET A 1 210 ? 7.816 34.266 11.036 1.00 11.65 210 MET A C 1
ATOM 1580 O O . MET A 1 210 ? 8.573 34.008 11.973 1.00 11.62 210 MET A O 1
ATOM 1585 N N . LEU A 1 211 ? 7.798 33.581 9.898 1.00 11.15 211 LEU A N 1
ATOM 1586 C CA . LEU A 1 211 ? 8.684 32.451 9.666 1.00 11.80 211 LEU A CA 1
ATOM 1587 C C . LEU A 1 211 ? 9.788 32.874 8.707 1.00 12.48 211 LEU A C 1
ATOM 1588 O O . LEU A 1 211 ? 9.524 33.267 7.570 1.00 12.66 211 LEU A O 1
ATOM 1593 N N . ILE A 1 212 ? 11.026 32.807 9.181 1.00 12.27 212 ILE A N 1
ATOM 1594 C CA . ILE A 1 212 ? 12.187 33.171 8.382 1.00 12.38 212 ILE A CA 1
ATOM 1595 C C . ILE A 1 212 ? 12.975 31.884 8.176 1.00 12.69 212 ILE A C 1
ATOM 1596 O O . ILE A 1 212 ? 13.556 31.351 9.116 1.00 12.77 212 ILE A O 1
ATOM 1601 N N . GLY A 1 213 ? 12.985 31.393 6.939 1.00 12.96 213 GLY A N 1
ATOM 1602 C CA . GLY A 1 213 ? 13.648 30.132 6.643 1.00 15.49 213 GLY A CA 1
ATOM 1603 C C . GLY A 1 213 ? 12.540 29.105 6.790 1.00 16.01 213 GLY A C 1
ATOM 1604 O O . GLY A 1 213 ? 12.215 28.689 7.905 1.00 17.04 213 GLY A O 1
ATOM 1605 N N . HIS A 1 214 ? 11.955 28.690 5.670 1.00 16.63 214 HIS A N 1
ATOM 1606 C CA . HIS A 1 214 ? 10.832 27.756 5.695 1.00 19.73 214 HIS A CA 1
ATOM 1607 C C . HIS A 1 214 ? 11.130 26.266 5.825 1.00 21.16 214 HIS A C 1
ATOM 1608 O O . HIS A 1 214 ? 10.232 25.493 6.156 1.00 21.64 214 HIS A O 1
ATOM 1615 N N . SER A 1 215 ? 12.363 25.847 5.569 1.00 22.76 215 SER A N 1
ATOM 1616 C CA . SER A 1 215 ? 12.662 24.422 5.649 1.00 25.56 215 SER A CA 1
ATOM 1617 C C . SER A 1 215 ? 14.064 24.074 6.138 1.00 26.35 215 SER A C 1
ATOM 1618 O O . SER A 1 215 ? 15.044 24.722 5.776 1.00 25.66 215 SER A O 1
ATOM 1621 N N . ASP A 1 216 ? 14.146 23.033 6.962 1.00 28.41 216 ASP A N 1
ATOM 1622 C CA . ASP A 1 216 ? 15.424 22.582 7.500 1.00 31.12 216 ASP A CA 1
ATOM 1623 C C . ASP A 1 216 ? 16.324 22.039 6.393 1.00 31.22 216 ASP A C 1
ATOM 1624 O O . ASP A 1 216 ? 17.549 22.082 6.502 1.00 32.19 216 ASP A O 1
ATOM 1629 N N . SER A 1 217 ? 15.712 21.534 5.326 1.00 31.25 217 SER A N 1
ATOM 1630 C CA . SER A 1 217 ? 16.464 20.964 4.212 1.00 31.28 217 SER A CA 1
ATOM 1631 C C . SER A 1 217 ? 16.686 21.923 3.044 1.00 30.35 217 SER A C 1
ATOM 1632 O O . SER A 1 217 ? 16.988 21.488 1.934 1.00 30.07 217 SER A O 1
ATOM 1635 N N . ASN A 1 218 ? 16.538 23.221 3.289 1.00 29.10 218 ASN A N 1
ATOM 1636 C CA . ASN A 1 218 ? 16.738 24.207 2.233 1.00 26.09 218 ASN A CA 1
ATOM 1637 C C . ASN A 1 218 ? 17.980 25.044 2.517 1.00 24.48 218 ASN A C 1
ATOM 1638 O O . ASN A 1 218 ? 18.080 26.193 2.088 1.00 23.49 218 ASN A O 1
ATOM 1643 N N . GLY A 1 219 ? 18.929 24.451 3.236 1.00 23.17 219 GLY A N 1
ATOM 1644 C CA . GLY A 1 219 ? 20.154 25.151 3.576 1.00 22.37 219 GLY A CA 1
ATOM 1645 C C . GLY A 1 219 ? 20.997 25.566 2.385 1.00 21.76 219 GLY A C 1
ATOM 1646 O O . GLY A 1 219 ? 21.662 26.598 2.419 1.00 20.57 219 GLY A O 1
ATOM 1647 N N . SER A 1 220 ? 20.974 24.768 1.325 1.00 22.53 220 SER A N 1
ATOM 1648 C CA . SER A 1 220 ? 21.759 25.084 0.139 1.00 23.38 220 SER A CA 1
ATOM 1649 C C . SER A 1 220 ? 21.464 26.494 -0.359 1.00 23.74 220 SER A C 1
ATOM 1650 O O . SER A 1 220 ? 22.330 27.164 -0.921 1.00 24.69 220 SER A O 1
ATOM 1653 N N . GLN A 1 221 ? 20.239 26.947 -0.123 1.00 21.99 221 GLN A N 1
ATOM 1654 C CA . GLN A 1 221 ? 19.815 28.266 -0.567 1.00 20.74 221 GLN A CA 1
ATOM 1655 C C . GLN A 1 221 ? 19.790 29.313 0.547 1.00 19.07 221 GLN A C 1
ATOM 1656 O O . GLN A 1 221 ? 20.057 30.489 0.302 1.00 19.15 221 GLN A O 1
ATOM 1662 N N . ASP A 1 222 ? 19.492 28.880 1.769 1.00 18.57 222 ASP A N 1
ATOM 1663 C CA . ASP A 1 222 ? 19.396 29.801 2.899 1.00 17.01 222 ASP A CA 1
ATOM 1664 C C . ASP A 1 222 ? 20.650 30.029 3.740 1.00 17.48 222 ASP A C 1
ATOM 1665 O O . ASP A 1 222 ? 20.736 31.028 4.452 1.00 16.46 222 ASP A O 1
ATOM 1670 N N . LYS A 1 223 ? 21.613 29.116 3.675 1.00 16.75 223 LYS A N 1
ATOM 1671 C CA . LYS A 1 223 ? 22.837 29.275 4.458 1.00 17.08 223 LYS A CA 1
ATOM 1672 C C . LYS A 1 223 ? 23.520 30.614 4.196 1.00 15.54 223 LYS A C 1
ATOM 1673 O O . LYS A 1 223 ? 23.755 30.986 3.046 1.00 17.16 223 LYS A O 1
ATOM 1679 N N . GLY A 1 224 ? 23.835 31.336 5.271 1.00 15.64 224 GLY A N 1
ATOM 1680 C CA . GLY A 1 224 ? 24.511 32.615 5.143 1.00 14.83 224 GLY A CA 1
ATOM 1681 C C . GLY A 1 224 ? 23.663 33.753 4.602 1.00 14.54 224 GLY A C 1
ATOM 1682 O O . GLY A 1 224 ? 24.184 34.821 4.280 1.00 15.79 224 GLY A O 1
ATOM 1683 N N . LYS A 1 225 ? 22.358 33.533 4.502 1.00 13.18 225 LYS A N 1
ATOM 1684 C CA . LYS A 1 225 ? 21.464 34.568 3.993 1.00 13.27 225 LYS A CA 1
ATOM 1685 C C . LYS A 1 225 ? 20.473 34.944 5.084 1.00 12.82 225 LYS A C 1
ATOM 1686 O O . LYS A 1 225 ? 20.722 34.731 6.269 1.00 13.35 225 LYS A O 1
ATOM 1692 N N . LEU A 1 226 ? 19.351 35.518 4.671 1.00 11.65 226 LEU A N 1
ATOM 1693 C CA . LEU A 1 226 ? 18.293 35.889 5.596 1.00 10.70 226 LEU A CA 1
ATOM 1694 C C . LEU A 1 226 ? 18.727 36.735 6.799 1.00 9.78 226 LEU A C 1
ATOM 1695 O O . LEU A 1 226 ? 18.394 36.413 7.942 1.00 9.68 226 LEU A O 1
ATOM 1700 N N . HIS A 1 227 ? 19.474 37.806 6.534 1.00 10.24 227 HIS A N 1
ATOM 1701 C CA . HIS A 1 227 ? 19.890 38.729 7.591 1.00 9.93 227 HIS A CA 1
ATOM 1702 C C . HIS A 1 227 ? 18.726 39.703 7.728 1.00 8.75 227 HIS A C 1
ATOM 1703 O O . HIS A 1 227 ? 18.367 40.382 6.763 1.00 8.88 227 HIS A O 1
ATOM 1710 N N . VAL A 1 228 ? 18.146 39.773 8.923 1.00 8.41 228 VAL A N 1
ATOM 1711 C CA . VAL A 1 228 ? 16.994 40.638 9.167 1.00 8.93 228 VAL A CA 1
ATOM 1712 C C . VAL A 1 228 ? 17.124 41.422 10.469 1.00 8.52 228 VAL A C 1
ATOM 1713 O O . VAL A 1 228 ? 17.461 40.860 11.511 1.00 9.01 228 VAL A O 1
ATOM 1717 N N . THR A 1 229 ? 16.859 42.724 10.400 1.00 8.80 229 THR A N 1
ATOM 1718 C CA . THR A 1 229 ? 16.906 43.582 11.576 1.00 9.48 229 THR A CA 1
ATOM 1719 C C . THR A 1 229 ? 15.479 44.014 11.896 1.00 8.88 229 THR A C 1
ATOM 1720 O O . THR A 1 229 ? 14.737 44.410 10.996 1.00 9.55 229 THR A O 1
ATOM 1724 N N . LEU A 1 230 ? 15.100 43.932 13.168 1.00 9.35 230 LEU A N 1
ATOM 1725 C CA . LEU A 1 230 ? 13.769 44.344 13.604 1.00 8.02 230 LEU A CA 1
ATOM 1726 C C . LEU A 1 230 ? 13.898 45.262 14.812 1.00 8.80 230 LEU A C 1
ATOM 1727 O O . LEU A 1 230 ? 14.450 44.865 15.833 1.00 9.29 230 LEU A O 1
ATOM 1732 N N . PHE A 1 231 ? 13.399 46.489 14.696 1.00 8.87 231 PHE A N 1
ATOM 1733 C CA . PHE A 1 231 ? 13.461 47.417 15.819 1.00 8.75 231 PHE A CA 1
ATOM 1734 C C . PHE A 1 231 ? 12.251 48.335 15.882 1.00 9.14 231 PHE A C 1
ATOM 1735 O O . PHE A 1 231 ? 11.645 48.662 14.857 1.00 9.33 231 PHE A O 1
ATOM 1743 N N . ASN A 1 232 ? 11.900 48.722 17.107 1.00 8.38 232 ASN A N 1
ATOM 1744 C CA . ASN A 1 232 ? 10.766 49.599 17.388 1.00 7.76 232 ASN A CA 1
ATOM 1745 C C . ASN A 1 232 ? 9.428 49.063 16.871 1.00 8.78 232 ASN A C 1
ATOM 1746 O O . ASN A 1 232 ? 8.543 49.837 16.496 1.00 9.54 232 ASN A O 1
ATOM 1751 N N . ASN A 1 233 ? 9.285 47.741 16.853 1.00 9.20 233 ASN A N 1
ATOM 1752 C CA . ASN A 1 233 ? 8.050 47.107 16.399 1.00 8.67 233 ASN A CA 1
ATOM 1753 C C . ASN A 1 233 ? 7.245 46.646 17.605 1.00 9.30 233 ASN A C 1
ATOM 1754 O O . ASN A 1 233 ? 7.766 46.566 18.717 1.00 9.64 233 ASN A O 1
ATOM 1759 N N . VAL A 1 234 ? 5.975 46.335 17.365 1.00 8.44 234 VAL A N 1
ATOM 1760 C CA . VAL A 1 234 ? 5.082 45.835 18.400 1.00 8.29 234 VAL A CA 1
ATOM 1761 C C . VAL A 1 234 ? 4.480 44.523 17.899 1.00 7.78 234 VAL A C 1
ATOM 1762 O O . VAL A 1 234 ? 3.987 44.451 16.776 1.00 8.31 234 VAL A O 1
ATOM 1766 N N . PHE A 1 235 ? 4.549 43.488 18.729 1.00 8.74 235 PHE A N 1
ATOM 1767 C CA . PHE A 1 235 ? 3.980 42.182 18.407 1.00 9.44 235 PHE A CA 1
ATOM 1768 C C . PHE A 1 235 ? 2.918 41.988 19.480 1.00 10.04 235 PHE A C 1
ATOM 1769 O O . PHE A 1 235 ? 3.225 41.628 20.616 1.00 10.73 235 PHE A O 1
ATOM 1777 N N . ASN A 1 236 ? 1.668 42.249 19.109 1.00 10.49 236 ASN A N 1
ATOM 1778 C CA . ASN A 1 236 ? 0.545 42.180 20.041 1.00 11.26 236 ASN A CA 1
ATOM 1779 C C . ASN A 1 236 ? -0.438 41.054 19.740 1.00 11.76 236 ASN A C 1
ATOM 1780 O O . ASN A 1 236 ? -0.919 40.923 18.617 1.00 12.11 236 ASN A O 1
ATOM 1785 N N . ARG A 1 237 ? -0.758 40.261 20.755 1.00 12.09 237 ARG A N 1
ATOM 1786 C CA . ARG A 1 237 ? -1.692 39.152 20.579 1.00 12.68 237 ARG A CA 1
ATOM 1787 C C . ARG A 1 237 ? -1.212 38.226 19.456 1.00 12.43 237 ARG A C 1
ATOM 1788 O O . ARG A 1 237 ? -1.997 37.871 18.579 1.00 12.18 237 ARG A O 1
ATOM 1796 N N . VAL A 1 238 ? 0.067 37.855 19.466 1.00 10.12 238 VAL A N 1
ATOM 1797 C CA . VAL A 1 238 ? 0.600 36.945 18.454 1.00 11.51 238 VAL A CA 1
ATOM 1798 C C . VAL A 1 238 ? 0.981 35.641 19.147 1.00 11.53 238 VAL A C 1
ATOM 1799 O O . VAL A 1 238 ? 1.758 35.627 20.103 1.00 13.27 238 VAL A O 1
ATOM 1803 N N . THR A 1 239 ? 0.416 34.541 18.666 1.00 11.43 239 THR A N 1
ATOM 1804 C CA . THR A 1 239 ? 0.656 33.238 19.266 1.00 11.84 239 THR A CA 1
ATOM 1805 C C . THR A 1 239 ? 2.093 32.745 19.268 1.00 12.25 239 THR A C 1
ATOM 1806 O O . THR A 1 239 ? 2.622 32.364 20.313 1.00 12.33 239 THR A O 1
ATOM 1810 N N . GLU A 1 240 ? 2.721 32.737 18.099 1.00 12.31 240 GLU A N 1
ATOM 1811 C CA . GLU A 1 240 ? 4.088 32.251 17.986 1.00 12.08 240 GLU A CA 1
ATOM 1812 C C . GLU A 1 240 ? 4.803 32.804 16.769 1.00 12.21 240 GLU A C 1
ATOM 1813 O O . GLU A 1 240 ? 4.181 33.368 15.862 1.00 11.25 240 GLU A O 1
ATOM 1819 N N . ARG A 1 241 ? 6.119 32.616 16.761 1.00 11.64 241 ARG A N 1
ATOM 1820 C CA . ARG A 1 241 ? 6.968 33.054 15.671 1.00 12.44 241 ARG A CA 1
ATOM 1821 C C . ARG A 1 241 ? 6.946 34.565 15.508 1.00 15.30 241 ARG A C 1
ATOM 1822 O O . ARG A 1 241 ? 6.592 35.062 14.441 1.00 11.98 241 ARG A O 1
ATOM 1830 N N . ALA A 1 242 ? 7.286 35.315 16.555 1.00 20.85 242 ALA A N 1
ATOM 1831 C CA . ALA A 1 242 ? 7.315 36.763 16.368 1.00 24.96 242 ALA A CA 1
ATOM 1832 C C . ALA A 1 242 ? 8.370 36.706 15.272 1.00 27.24 242 ALA A C 1
ATOM 1833 O O . ALA A 1 242 ? 8.281 37.404 14.263 1.00 31.66 242 ALA A O 1
ATOM 1835 N N . PRO A 1 243 ? 9.402 35.869 15.480 1.00 29.01 243 PRO A N 1
ATOM 1836 C CA . PRO A 1 243 ? 10.507 35.601 14.576 1.00 23.32 243 PRO A CA 1
ATOM 1837 C C . PRO A 1 243 ? 10.968 34.146 14.851 1.00 19.50 243 PRO A C 1
ATOM 1838 O O . PRO A 1 243 ? 11.658 33.909 15.836 1.00 16.26 243 PRO A O 1
ATOM 1842 N N . ARG A 1 244 ? 10.520 33.169 14.053 1.00 14.99 244 ARG A N 1
ATOM 1843 C CA . ARG A 1 244 ? 11.010 31.787 14.204 1.00 13.83 244 ARG A CA 1
ATOM 1844 C C . ARG A 1 244 ? 11.973 31.692 13.028 1.00 13.26 244 ARG A C 1
ATOM 1845 O O . ARG A 1 244 ? 11.557 31.825 11.874 1.00 13.19 244 ARG A O 1
ATOM 1853 N N . VAL A 1 245 ? 13.251 31.456 13.310 1.00 12.96 245 VAL A N 1
ATOM 1854 C CA . VAL A 1 245 ? 14.256 31.448 12.252 1.00 12.61 245 VAL A CA 1
ATOM 1855 C C . VAL A 1 245 ? 15.103 30.203 12.025 1.00 13.63 245 VAL A C 1
ATOM 1856 O O . VAL A 1 245 ? 15.535 29.536 12.966 1.00 13.27 245 VAL A O 1
ATOM 1860 N N . ARG A 1 246 ? 15.320 29.916 10.745 1.00 13.73 246 ARG A N 1
ATOM 1861 C CA . ARG A 1 246 ? 16.163 28.819 10.285 1.00 13.86 246 ARG A CA 1
ATOM 1862 C C . ARG A 1 246 ? 17.211 29.507 9.413 1.00 13.20 246 ARG A C 1
ATOM 1863 O O . ARG A 1 246 ? 16.865 30.351 8.586 1.00 12.84 246 ARG A O 1
ATOM 1871 N N . TYR A 1 247 ? 18.480 29.149 9.601 1.00 13.60 247 TYR A N 1
ATOM 1872 C CA . TYR A 1 247 ? 19.594 29.695 8.822 1.00 13.76 247 TYR A CA 1
ATOM 1873 C C . TYR A 1 247 ? 19.854 31.199 8.906 1.00 14.29 247 TYR A C 1
ATOM 1874 O O . TYR A 1 247 ? 21.005 31.632 8.848 1.00 14.45 247 TYR A O 1
ATOM 1883 N N . GLY A 1 248 ? 18.799 31.996 9.036 1.00 13.46 248 GLY A N 1
ATOM 1884 C CA . GLY A 1 248 ? 18.983 33.437 9.101 1.00 12.77 248 GLY A CA 1
ATOM 1885 C C . GLY A 1 248 ? 19.669 33.961 10.351 1.00 12.55 248 GLY A C 1
ATOM 1886 O O . GLY A 1 248 ? 19.846 33.241 11.336 1.00 13.21 248 GLY A O 1
ATOM 1887 N N . SER A 1 249 ? 20.061 35.231 10.300 1.00 12.42 249 SER A N 1
ATOM 1888 C CA . SER A 1 249 ? 20.719 35.900 11.417 1.00 11.15 249 SER A CA 1
ATOM 1889 C C . SER A 1 249 ? 19.841 37.095 11.756 1.00 10.96 249 SER A C 1
ATOM 1890 O O . SER A 1 249 ? 19.780 38.070 11.005 1.00 11.67 249 SER A O 1
ATOM 1893 N N . ILE A 1 250 ? 19.164 36.999 12.893 1.00 10.77 250 ILE A N 1
ATOM 1894 C CA . ILE A 1 250 ? 18.224 38.018 13.338 1.00 10.26 250 ILE A CA 1
ATOM 1895 C C . ILE A 1 250 ? 18.751 38.961 14.407 1.00 11.53 250 ILE A C 1
ATOM 1896 O O . ILE A 1 250 ? 19.344 38.528 15.391 1.00 12.22 250 ILE A O 1
ATOM 1901 N N . HIS A 1 251 ? 18.519 40.254 14.206 1.00 9.31 251 HIS A N 1
ATOM 1902 C CA . HIS A 1 251 ? 18.900 41.264 15.184 1.00 9.63 251 HIS A CA 1
ATOM 1903 C C . HIS A 1 251 ? 17.590 41.940 15.564 1.00 10.52 251 HIS A C 1
ATOM 1904 O O . HIS A 1 251 ? 17.027 42.707 14.782 1.00 11.16 251 HIS A O 1
ATOM 1911 N N . SER A 1 252 ? 17.107 41.641 16.763 1.00 9.28 252 SER A N 1
ATOM 1912 C CA . SER A 1 252 ? 15.847 42.184 17.253 1.00 8.97 252 SER A CA 1
ATOM 1913 C C . SER A 1 252 ? 16.092 43.031 18.495 1.00 8.96 252 SER A C 1
ATOM 1914 O O . SER A 1 252 ? 16.450 42.498 19.545 1.00 10.00 252 SER A O 1
ATOM 1917 N N . PHE A 1 253 ? 15.911 44.346 18.383 1.00 8.62 253 PHE A N 1
ATOM 1918 C CA . PHE A 1 253 ? 16.133 45.216 19.533 1.00 8.41 253 PHE A CA 1
ATOM 1919 C C . PHE A 1 253 ? 15.083 46.312 19.691 1.00 8.35 253 PHE A C 1
ATOM 1920 O O . PHE A 1 253 ? 14.515 46.796 18.715 1.00 8.18 253 PHE A O 1
ATOM 1928 N N . ASN A 1 254 ? 14.826 46.678 20.943 1.00 8.67 254 ASN A N 1
ATOM 1929 C CA . ASN A 1 254 ? 13.833 47.690 21.288 1.00 8.93 254 ASN A CA 1
ATOM 1930 C C . ASN A 1 254 ? 12.479 47.436 20.634 1.00 8.54 254 ASN A C 1
ATOM 1931 O O . ASN A 1 254 ? 11.881 48.323 20.027 1.00 8.53 254 ASN A O 1
ATOM 1936 N N . ASN A 1 255 ? 12.013 46.199 20.751 1.00 8.24 255 ASN A N 1
ATOM 1937 C CA . ASN A 1 255 ? 10.708 45.815 20.239 1.00 8.80 255 ASN A CA 1
ATOM 1938 C C . ASN A 1 255 ? 9.830 45.565 21.455 1.00 9.52 255 ASN A C 1
ATOM 1939 O O . ASN A 1 255 ? 10.328 45.258 22.539 1.00 9.60 255 ASN A O 1
ATOM 1944 N N . VAL A 1 256 ? 8.526 45.697 21.265 1.00 9.82 256 VAL A N 1
ATOM 1945 C CA . VAL A 1 256 ? 7.568 45.485 22.333 1.00 10.49 256 VAL A CA 1
ATOM 1946 C C . VAL A 1 256 ? 6.731 44.254 22.016 1.00 11.95 256 VAL A C 1
ATOM 1947 O O . VAL A 1 256 ? 6.128 44.156 20.947 1.00 12.09 256 VAL A O 1
ATOM 1951 N N . PHE A 1 257 ? 6.720 43.304 22.943 1.00 11.01 257 PHE A N 1
ATOM 1952 C CA . PHE A 1 257 ? 5.936 42.091 22.773 1.00 12.10 257 PHE A CA 1
ATOM 1953 C C . PHE A 1 257 ? 4.880 42.103 23.872 1.00 12.55 257 PHE A C 1
ATOM 1954 O O . PHE A 1 257 ? 5.215 42.179 25.055 1.00 14.11 257 PHE A O 1
ATOM 1962 N N . LYS A 1 258 ? 3.608 42.061 23.490 1.00 11.43 258 LYS A N 1
ATOM 1963 C CA . LYS A 1 258 ? 2.540 42.052 24.480 1.00 12.47 258 LYS A CA 1
ATOM 1964 C C . LYS A 1 258 ? 1.597 40.892 24.210 1.00 11.88 258 LYS A C 1
ATOM 1965 O O . LYS A 1 258 ? 1.070 40.751 23.107 1.00 11.95 258 LYS A O 1
ATOM 1971 N N . GLY A 1 259 ? 1.391 40.060 25.221 1.00 12.22 259 GLY A N 1
ATOM 1972 C CA . GLY A 1 259 ? 0.514 38.918 25.054 1.00 12.22 259 GLY A CA 1
ATOM 1973 C C . GLY A 1 259 ? 0.019 38.366 26.373 1.00 13.94 259 GLY A C 1
ATOM 1974 O O . GLY A 1 259 ? 0.241 38.955 27.428 1.00 13.25 259 GLY A O 1
ATOM 1975 N N . ASP A 1 260 ? -0.649 37.220 26.304 1.00 14.18 260 ASP A N 1
ATOM 1976 C CA . ASP A 1 260 ? -1.201 36.574 27.486 1.00 14.59 260 ASP A CA 1
ATOM 1977 C C . ASP A 1 260 ? -1.118 35.067 27.287 1.00 15.81 260 ASP A C 1
ATOM 1978 O O . ASP A 1 260 ? -1.617 34.537 26.296 1.00 15.70 260 ASP A O 1
ATOM 1983 N N . ALA A 1 261 ? -0.471 34.383 28.224 1.00 16.37 261 ALA A N 1
ATOM 1984 C CA . ALA A 1 261 ? -0.319 32.938 28.142 1.00 18.27 261 ALA A CA 1
ATOM 1985 C C . ALA A 1 261 ? -1.675 32.245 28.194 1.00 19.91 261 ALA A C 1
ATOM 1986 O O . ALA A 1 261 ? -1.782 31.055 27.898 1.00 21.21 261 ALA A O 1
ATOM 1988 N N . LYS A 1 262 ? -2.708 32.992 28.570 1.00 19.52 262 LYS A N 1
ATOM 1989 C CA . LYS A 1 262 ? -4.055 32.442 28.645 1.00 20.89 262 LYS A CA 1
ATOM 1990 C C . LYS A 1 262 ? -5.032 33.195 27.752 1.00 20.54 262 LYS A C 1
ATOM 1991 O O . LYS A 1 262 ? -6.236 33.215 28.008 1.00 21.34 262 LYS A O 1
ATOM 1997 N N . ASP A 1 263 ? -4.505 33.817 26.701 1.00 19.16 263 ASP A N 1
ATOM 1998 C CA . ASP A 1 263 ? -5.334 34.550 25.753 1.00 18.81 263 ASP A CA 1
ATOM 1999 C C . ASP A 1 263 ? -6.337 33.538 25.199 1.00 19.62 263 ASP A C 1
ATOM 2000 O O . ASP A 1 263 ? -5.964 32.424 24.836 1.00 19.80 263 ASP A O 1
ATOM 2005 N N . PRO A 1 264 ? -7.623 33.910 25.137 1.00 20.76 264 PRO A N 1
ATOM 2006 C CA . PRO A 1 264 ? -8.653 33.001 24.624 1.00 21.73 264 PRO A CA 1
ATOM 2007 C C . PRO A 1 264 ? -8.585 32.707 23.127 1.00 21.54 264 PRO A C 1
ATOM 2008 O O . PRO A 1 264 ? -9.166 31.725 22.662 1.00 22.69 264 PRO A O 1
ATOM 2012 N N . VAL A 1 265 ? -7.874 33.542 22.375 1.00 19.72 265 VAL A N 1
ATOM 2013 C CA . VAL A 1 265 ? -7.777 33.344 20.929 1.00 18.24 265 VAL A CA 1
ATOM 2014 C C . VAL A 1 265 ? -6.351 33.172 20.419 1.00 17.17 265 VAL A C 1
ATOM 2015 O O . VAL A 1 265 ? -6.088 32.318 19.570 1.00 18.36 265 VAL A O 1
ATOM 2019 N N . TYR A 1 266 ? -5.433 33.989 20.925 1.00 15.24 266 TYR A N 1
ATOM 2020 C CA . TYR A 1 266 ? -4.041 33.914 20.507 1.00 13.91 266 TYR A CA 1
ATOM 2021 C C . TYR A 1 266 ? -3.139 33.685 21.720 1.00 15.12 266 TYR A C 1
ATOM 2022 O O . TYR A 1 266 ? -2.398 34.569 22.148 1.00 15.24 266 TYR A O 1
ATOM 2031 N N . ARG A 1 267 ? -3.224 32.474 22.263 1.00 16.34 267 ARG A N 1
ATOM 2032 C CA . ARG A 1 267 ? -2.459 32.062 23.441 1.00 17.67 267 ARG A CA 1
ATOM 2033 C C . ARG A 1 267 ? -0.952 32.167 23.221 1.00 16.79 267 ARG A C 1
ATOM 2034 O O . ARG A 1 267 ? -0.397 31.496 22.354 1.00 17.66 267 ARG A O 1
ATOM 2042 N N . TYR A 1 268 ? -0.286 33.001 24.016 1.00 15.12 268 TYR A N 1
ATOM 2043 C CA . TYR A 1 268 ? 1.155 33.176 23.878 1.00 14.47 268 TYR A CA 1
ATOM 2044 C C . TYR A 1 268 ? 1.924 31.876 24.090 1.00 15.17 268 TYR A C 1
ATOM 2045 O O . TYR A 1 268 ? 1.809 31.237 25.137 1.00 16.04 268 TYR A O 1
ATOM 2054 N N . GLN A 1 269 ? 2.709 31.491 23.090 1.00 15.22 269 GLN A N 1
ATOM 2055 C CA . GLN A 1 269 ? 3.520 30.286 23.175 1.00 14.91 269 GLN A CA 1
ATOM 2056 C C . GLN A 1 269 ? 4.975 30.682 23.426 1.00 15.18 269 GLN A C 1
ATOM 2057 O O . GLN A 1 269 ? 5.591 30.250 24.405 1.00 16.18 269 GLN A O 1
ATOM 2063 N N . TYR A 1 270 ? 5.512 31.508 22.535 1.00 13.23 270 TYR A N 1
ATOM 2064 C CA . TYR A 1 270 ? 6.886 31.991 22.632 1.00 13.49 270 TYR A CA 1
ATOM 2065 C C . TYR A 1 270 ? 7.059 33.111 21.617 1.00 13.11 270 TYR A C 1
ATOM 2066 O O . TYR A 1 270 ? 6.215 33.290 20.737 1.00 11.27 270 TYR A O 1
ATOM 2075 N N . SER A 1 271 ? 8.154 33.856 21.733 1.00 12.15 271 SER A N 1
ATOM 2076 C CA . SER A 1 271 ? 8.432 34.938 20.804 1.00 13.00 271 SER A CA 1
ATOM 2077 C C . SER A 1 271 ? 9.510 34.526 19.809 1.00 12.79 271 SER A C 1
ATOM 2078 O O . SER A 1 271 ? 9.264 34.484 18.610 1.00 13.25 271 SER A O 1
ATOM 2081 N N . PHE A 1 272 ? 10.697 34.201 20.311 1.00 11.41 272 PHE A N 1
ATOM 2082 C CA . PHE A 1 272 ? 11.802 33.811 19.447 1.00 11.30 272 PHE A CA 1
ATOM 2083 C C . PHE A 1 272 ? 11.917 32.309 19.256 1.00 12.41 272 PHE A C 1
ATOM 2084 O O . PHE A 1 272 ? 12.056 31.569 20.226 1.00 12.65 272 PHE A O 1
ATOM 2092 N N . GLY A 1 273 ? 11.863 31.872 18.000 1.00 10.92 273 GLY A N 1
ATOM 2093 C CA . GLY A 1 273 ? 11.995 30.457 17.697 1.00 12.38 273 GLY A CA 1
ATOM 2094 C C . GLY A 1 273 ? 13.372 30.231 17.101 1.00 12.37 273 GLY A C 1
ATOM 2095 O O . GLY A 1 273 ? 13.682 30.760 16.034 1.00 12.72 273 GLY A O 1
ATOM 2096 N N . ILE A 1 274 ? 14.206 29.457 17.791 1.00 13.43 274 ILE A N 1
ATOM 2097 C CA . ILE A 1 274 ? 15.560 29.194 17.317 1.00 13.37 274 ILE A CA 1
ATOM 2098 C C . ILE A 1 274 ? 15.625 27.882 16.536 1.00 14.93 274 ILE A C 1
ATOM 2099 O O . ILE A 1 274 ? 15.804 26.807 17.115 1.00 14.03 274 ILE A O 1
ATOM 2104 N N . GLY A 1 275 ? 15.485 27.987 15.217 1.00 13.83 275 GLY A N 1
ATOM 2105 C CA . GLY A 1 275 ? 15.510 26.811 14.363 1.00 14.58 275 GLY A CA 1
ATOM 2106 C C . GLY A 1 275 ? 16.878 26.467 13.807 1.00 15.66 275 GLY A C 1
ATOM 2107 O O . GLY A 1 275 ? 17.866 27.147 14.081 1.00 15.21 275 GLY A O 1
ATOM 2108 N N . THR A 1 276 ? 16.922 25.406 13.009 1.00 16.28 276 THR A N 1
ATOM 2109 C CA . THR A 1 276 ? 18.152 24.917 12.397 1.00 17.57 276 THR A CA 1
ATOM 2110 C C . THR A 1 276 ? 19.086 26.002 11.871 1.00 17.09 276 THR A C 1
ATOM 2111 O O . THR A 1 276 ? 18.725 26.771 10.983 1.00 16.43 276 THR A O 1
ATOM 2115 N N . SER A 1 277 ? 20.291 26.049 12.431 1.00 16.65 277 SER A N 1
ATOM 2116 C CA . SER A 1 277 ? 21.314 27.010 12.030 1.00 15.97 277 SER A CA 1
ATOM 2117 C C . SER A 1 277 ? 20.882 28.467 12.110 1.00 14.55 277 SER A C 1
ATOM 2118 O O . SER A 1 277 ? 21.507 29.331 11.500 1.00 14.65 277 SER A O 1
ATOM 2121 N N . GLY A 1 278 ? 19.823 28.732 12.865 1.00 14.28 278 GLY A N 1
ATOM 2122 C CA . GLY A 1 278 ? 19.348 30.098 13.013 1.00 13.37 278 GLY A CA 1
ATOM 2123 C C . GLY A 1 278 ? 20.018 30.793 14.183 1.00 14.01 278 GLY A C 1
ATOM 2124 O O . GLY A 1 278 ? 20.498 30.139 15.110 1.00 15.34 278 GLY A O 1
ATOM 2125 N N . SER A 1 279 ? 20.059 32.122 14.145 1.00 13.36 279 SER A N 1
ATOM 2126 C CA . SER A 1 279 ? 20.673 32.888 15.221 1.00 12.94 279 SER A CA 1
ATOM 2127 C C . SER A 1 279 ? 19.871 34.148 15.509 1.00 12.96 279 SER A C 1
ATOM 2128 O O . SER A 1 279 ? 19.371 34.806 14.595 1.00 12.83 279 SER A O 1
ATOM 2131 N N . VAL A 1 280 ? 19.750 34.474 16.790 1.00 12.20 280 VAL A N 1
ATOM 2132 C CA . VAL A 1 280 ? 19.012 35.654 17.212 1.00 12.08 280 VAL A CA 1
ATOM 2133 C C . VAL A 1 280 ? 19.782 36.438 18.265 1.00 11.58 280 VAL A C 1
ATOM 2134 O O . VAL A 1 280 ? 20.281 35.867 19.236 1.00 12.31 280 VAL A O 1
ATOM 2138 N N . LEU A 1 281 ? 19.900 37.743 18.043 1.00 11.47 281 LEU A N 1
ATOM 2139 C CA . LEU A 1 281 ? 20.544 38.645 18.987 1.00 10.73 281 LEU A CA 1
ATOM 2140 C C . LEU A 1 281 ? 19.402 39.545 19.433 1.00 11.73 281 LEU A C 1
ATOM 2141 O O . LEU A 1 281 ? 18.935 40.389 18.665 1.00 11.00 281 LEU A O 1
ATOM 2146 N N . SER A 1 282 ? 18.937 39.328 20.661 1.00 9.97 282 SER A N 1
ATOM 2147 C CA . SER A 1 282 ? 17.836 40.089 21.248 1.00 9.61 282 SER A CA 1
ATOM 2148 C C . SER A 1 282 ? 18.394 41.139 22.198 1.00 11.27 282 SER A C 1
ATOM 2149 O O . SER A 1 282 ? 19.152 40.810 23.109 1.00 10.96 282 SER A O 1
ATOM 2152 N N . GLU A 1 283 ? 18.023 42.401 21.997 1.00 9.93 283 GLU A N 1
ATOM 2153 C CA . GLU A 1 283 ? 18.537 43.457 22.863 1.00 11.26 283 GLU A CA 1
ATOM 2154 C C . GLU A 1 283 ? 17.508 44.500 23.258 1.00 10.48 283 GLU A C 1
ATOM 2155 O O . GLU A 1 283 ? 16.799 45.047 22.410 1.00 10.75 283 GLU A O 1
ATOM 2161 N N . GLY A 1 284 ? 17.441 44.781 24.557 1.00 11.41 284 GLY A N 1
ATOM 2162 C CA . GLY A 1 284 ? 16.514 45.777 25.060 1.00 12.13 284 GLY A CA 1
ATOM 2163 C C . GLY A 1 284 ? 15.076 45.620 24.607 1.00 11.48 284 GLY A C 1
ATOM 2164 O O . GLY A 1 284 ? 14.413 46.602 24.270 1.00 10.96 284 GLY A O 1
ATOM 2165 N N . ASN A 1 285 ? 14.585 44.386 24.594 1.00 10.82 285 ASN A N 1
ATOM 2166 C CA . ASN A 1 285 ? 13.209 44.144 24.199 1.00 10.59 285 ASN A CA 1
ATOM 2167 C C . ASN A 1 285 ? 12.316 44.158 25.431 1.00 11.45 285 ASN A C 1
ATOM 2168 O O . ASN A 1 285 ? 12.787 43.957 26.557 1.00 11.29 285 ASN A O 1
ATOM 2173 N N . SER A 1 286 ? 11.032 44.415 25.213 1.00 9.47 286 SER A N 1
ATOM 2174 C CA . SER A 1 286 ? 10.058 44.457 26.293 1.00 9.49 286 SER A CA 1
ATOM 2175 C C . SER A 1 286 ? 9.019 43.371 26.111 1.00 9.87 286 SER A C 1
ATOM 2176 O O . SER A 1 286 ? 8.279 43.370 25.128 1.00 11.40 286 SER A O 1
ATOM 2179 N N . PHE A 1 287 ? 8.982 42.435 27.052 1.00 9.26 287 PHE A N 1
ATOM 2180 C CA . PHE A 1 287 ? 8.016 41.345 27.015 1.00 10.77 287 PHE A CA 1
ATOM 2181 C C . PHE A 1 287 ? 7.037 41.555 28.158 1.00 11.74 287 PHE A C 1
ATOM 2182 O O . PHE A 1 287 ? 7.428 41.549 29.324 1.00 12.17 287 PHE A O 1
ATOM 2190 N N . THR A 1 288 ? 5.771 41.774 27.827 1.00 10.80 288 THR A N 1
ATOM 2191 C CA . THR A 1 288 ? 4.750 41.935 28.847 1.00 11.31 288 THR A CA 1
ATOM 2192 C C . THR A 1 288 ? 3.767 40.814 28.565 1.00 11.43 288 THR A C 1
ATOM 2193 O O . THR A 1 288 ? 2.876 40.940 27.728 1.00 11.75 288 THR A O 1
ATOM 2197 N N . ILE A 1 289 ? 3.967 39.701 29.259 1.00 11.71 289 ILE A N 1
ATOM 2198 C CA . ILE A 1 289 ? 3.142 38.518 29.074 1.00 13.14 289 ILE A CA 1
ATOM 2199 C C . ILE A 1 289 ? 2.328 38.182 30.311 1.00 13.75 289 ILE A C 1
ATOM 2200 O O . ILE A 1 289 ? 2.873 37.745 31.328 1.00 13.67 289 ILE A O 1
ATOM 2205 N N . ALA A 1 290 ? 1.020 38.388 30.220 1.00 13.17 290 ALA A N 1
ATOM 2206 C CA . ALA A 1 290 ? 0.132 38.077 31.330 1.00 14.48 290 ALA A CA 1
ATOM 2207 C C . ALA A 1 290 ? 0.167 36.573 31.568 1.00 15.01 290 ALA A C 1
ATOM 2208 O O . ALA A 1 290 ? 0.332 35.789 30.632 1.00 15.63 290 ALA A O 1
ATOM 2210 N N . ASN A 1 291 ? 0.019 36.177 32.827 1.00 15.08 291 ASN A N 1
ATOM 2211 C CA . ASN A 1 291 ? 0.023 34.770 33.203 1.00 15.77 291 ASN A CA 1
ATOM 2212 C C . ASN A 1 291 ? 1.326 34.036 32.907 1.00 15.18 291 ASN A C 1
ATOM 2213 O O . ASN A 1 291 ? 1.337 32.833 32.654 1.00 17.40 291 ASN A O 1
ATOM 2218 N N . LEU A 1 292 ? 2.428 34.776 32.942 1.00 14.86 292 LEU A N 1
ATOM 2219 C CA . LEU A 1 292 ? 3.753 34.203 32.742 1.00 15.55 292 LEU A CA 1
ATOM 2220 C C . LEU A 1 292 ? 4.611 34.757 33.872 1.00 16.07 292 LEU A C 1
ATOM 2221 O O . LEU A 1 292 ? 4.911 35.951 33.901 1.00 17.56 292 LEU A O 1
ATOM 2226 N N . SER A 1 293 ? 4.986 33.888 34.807 1.00 16.88 293 SER A N 1
ATOM 2227 C CA . SER A 1 293 ? 5.797 34.286 35.955 1.00 17.76 293 SER A CA 1
ATOM 2228 C C . SER A 1 293 ? 7.276 34.376 35.612 1.00 16.87 293 SER A C 1
ATOM 2229 O O . SER A 1 293 ? 7.743 33.771 34.646 1.00 16.57 293 SER A O 1
ATOM 2232 N N . ALA A 1 294 ? 8.014 35.122 36.426 1.00 15.37 294 ALA A N 1
ATOM 2233 C CA . ALA A 1 294 ? 9.441 35.300 36.214 1.00 16.60 294 ALA A CA 1
ATOM 2234 C C . ALA A 1 294 ? 10.183 33.969 36.223 1.00 17.04 294 ALA A C 1
ATOM 2235 O O . ALA A 1 294 ? 11.199 33.818 35.550 1.00 16.42 294 ALA A O 1
ATOM 2237 N N . SER A 1 295 ? 9.674 33.004 36.983 1.00 18.47 295 SER A N 1
ATOM 2238 C CA . SER A 1 295 ? 10.318 31.697 37.064 1.00 19.70 295 SER A CA 1
ATOM 2239 C C . SER A 1 295 ? 10.244 30.940 35.741 1.00 20.59 295 SER A C 1
ATOM 2240 O O . SER A 1 295 ? 11.019 30.014 35.504 1.00 21.34 295 SER A O 1
ATOM 2243 N N . LYS A 1 296 ? 9.317 31.343 34.878 1.00 19.63 296 LYS A N 1
ATOM 2244 C CA . LYS A 1 296 ? 9.144 30.692 33.581 1.00 20.04 296 LYS A CA 1
ATOM 2245 C C . LYS A 1 296 ? 9.576 31.609 32.437 1.00 19.71 296 LYS A C 1
ATOM 2246 O O . LYS A 1 296 ? 9.138 31.446 31.301 1.00 19.87 296 LYS A O 1
ATOM 2252 N N . ALA A 1 297 ? 10.447 32.564 32.744 1.00 17.43 297 ALA A N 1
ATOM 2253 C CA . ALA A 1 297 ? 10.929 33.525 31.757 1.00 17.27 297 ALA A CA 1
ATOM 2254 C C . ALA A 1 297 ? 11.479 32.928 30.461 1.00 17.20 297 ALA A C 1
ATOM 2255 O O . ALA A 1 297 ? 11.376 33.547 29.402 1.00 16.46 297 ALA A O 1
ATOM 2257 N N . CYS A 1 298 ? 12.067 31.739 30.527 1.00 17.15 298 CYS A N 1
ATOM 2258 C CA . CYS A 1 298 ? 12.623 31.131 29.321 1.00 15.77 298 CYS A CA 1
ATOM 2259 C C . CYS A 1 298 ? 11.579 30.811 28.259 1.00 14.60 298 CYS A C 1
ATOM 2260 O O . CYS A 1 298 ? 11.931 30.468 27.134 1.00 14.88 298 CYS A O 1
ATOM 2263 N N . LYS A 1 299 ? 10.302 30.922 28.608 1.00 13.34 299 LYS A N 1
ATOM 2264 C CA . LYS A 1 299 ? 9.242 30.627 27.653 1.00 14.60 299 LYS A CA 1
ATOM 2265 C C . LYS A 1 299 ? 9.231 31.580 26.456 1.00 14.73 299 LYS A C 1
ATOM 2266 O O . LYS A 1 299 ? 8.706 31.239 25.396 1.00 15.49 299 LYS A O 1
ATOM 2272 N N . VAL A 1 300 ? 9.810 32.768 26.615 1.00 14.88 300 VAL A N 1
ATOM 2273 C CA . VAL A 1 300 ? 9.830 33.732 25.517 1.00 13.19 300 VAL A CA 1
ATOM 2274 C C . VAL A 1 300 ? 10.708 33.292 24.348 1.00 14.44 300 VAL A C 1
ATOM 2275 O O . VAL A 1 300 ? 10.557 33.791 23.233 1.00 13.31 300 VAL A O 1
ATOM 2279 N N . VAL A 1 301 ? 11.630 32.367 24.600 1.00 13.73 301 VAL A N 1
ATOM 2280 C CA . VAL A 1 301 ? 12.511 31.870 23.548 1.00 14.35 301 VAL A CA 1
ATOM 2281 C C . VAL A 1 301 ? 12.432 30.347 23.534 1.00 16.24 301 VAL A C 1
ATOM 2282 O O . VAL A 1 301 ? 12.670 29.699 24.551 1.00 17.01 301 VAL A O 1
ATOM 2286 N N . LYS A 1 302 ? 12.089 29.782 22.380 1.00 15.34 302 LYS A N 1
ATOM 2287 C CA . LYS A 1 302 ? 11.949 28.337 22.262 1.00 16.57 302 LYS A CA 1
ATOM 2288 C C . LYS A 1 302 ? 12.940 27.707 21.295 1.00 17.75 302 LYS A C 1
ATOM 2289 O O . LYS A 1 302 ? 13.117 28.168 20.167 1.00 16.79 302 LYS A O 1
ATOM 2295 N N . LYS A 1 303 ? 13.579 26.637 21.749 1.00 18.38 303 LYS A N 1
ATOM 2296 C CA . LYS A 1 303 ? 14.553 25.932 20.936 1.00 21.38 303 LYS A CA 1
ATOM 2297 C C . LYS A 1 303 ? 13.888 24.852 20.094 1.00 22.66 303 LYS A C 1
ATOM 2298 O O . LYS A 1 303 ? 13.040 24.102 20.580 1.00 22.65 303 LYS A O 1
ATOM 2304 N N . PHE A 1 304 ? 14.263 24.785 18.824 1.00 22.74 304 PHE A N 1
ATOM 2305 C CA . PHE A 1 304 ? 13.728 23.757 17.950 1.00 24.56 304 PHE A CA 1
ATOM 2306 C C . PHE A 1 304 ? 14.901 22.871 17.550 1.00 25.46 304 PHE A C 1
ATOM 2307 O O . PHE A 1 304 ? 15.079 21.785 18.106 1.00 30.53 304 PHE A O 1
ATOM 2315 N N . ASN A 1 305 ? 15.711 23.333 16.609 1.00 25.15 305 ASN A N 1
ATOM 2316 C CA . ASN A 1 305 ? 16.880 22.575 16.185 1.00 24.54 305 ASN A CA 1
ATOM 2317 C C . ASN A 1 305 ? 18.083 23.500 16.108 1.00 22.26 305 ASN A C 1
ATOM 2318 O O . ASN A 1 305 ? 19.164 23.094 15.690 1.00 20.71 305 ASN A O 1
ATOM 2323 N N . GLY A 1 306 ? 17.878 24.750 16.516 1.00 20.43 306 GLY A N 1
ATOM 2324 C CA . GLY A 1 306 ? 18.951 25.728 16.509 1.00 18.61 306 GLY A CA 1
ATOM 2325 C C . GLY A 1 306 ? 19.518 25.882 17.907 1.00 18.19 306 GLY A C 1
ATOM 2326 O O . GLY A 1 306 ? 18.991 25.301 18.856 1.00 18.93 306 GLY A O 1
ATOM 2327 N N . SER A 1 307 ? 20.577 26.672 18.052 1.00 17.65 307 SER A N 1
ATOM 2328 C CA . SER A 1 307 ? 21.191 26.847 19.363 1.00 18.73 307 SER A CA 1
ATOM 2329 C C . SER A 1 307 ? 21.739 28.239 19.656 1.00 18.68 307 SER A C 1
ATOM 2330 O O . SER A 1 307 ? 22.152 28.509 20.783 1.00 19.50 307 SER A O 1
ATOM 2333 N N . ILE A 1 308 ? 21.737 29.122 18.663 1.00 17.13 308 ILE A N 1
ATOM 2334 C CA . ILE A 1 308 ? 22.287 30.462 18.850 1.00 15.96 308 ILE A CA 1
ATOM 2335 C C . ILE A 1 308 ? 21.279 31.541 19.248 1.00 15.88 308 ILE A C 1
ATOM 2336 O O . ILE A 1 308 ? 20.419 31.931 18.457 1.00 14.98 308 ILE A O 1
ATOM 2341 N N . PHE A 1 309 ? 21.408 32.024 20.481 1.00 13.72 309 PHE A N 1
ATOM 2342 C CA . PHE A 1 309 ? 20.538 33.070 21.010 1.00 13.06 309 PHE A CA 1
ATOM 2343 C C . PHE A 1 309 ? 21.200 33.797 22.174 1.00 13.16 309 PHE A C 1
ATOM 2344 O O . PHE A 1 309 ? 21.714 33.164 23.097 1.00 13.45 309 PHE A O 1
ATOM 2352 N N . SER A 1 310 ? 21.176 35.126 22.125 1.00 13.16 310 SER A N 1
ATOM 2353 C CA . SER A 1 310 ? 21.740 35.950 23.189 1.00 13.37 310 SER A CA 1
ATOM 2354 C C . SER A 1 310 ? 20.786 37.097 23.464 1.00 13.63 310 SER A C 1
ATOM 2355 O O . SER A 1 310 ? 20.187 37.645 22.538 1.00 13.97 310 SER A O 1
ATOM 2358 N N . ASP A 1 311 ? 20.624 37.446 24.734 1.00 13.55 311 ASP A N 1
ATOM 2359 C CA . ASP A 1 311 ? 19.784 38.581 25.076 1.00 13.08 311 ASP A CA 1
ATOM 2360 C C . ASP A 1 311 ? 20.560 39.541 25.956 1.00 13.97 311 ASP A C 1
ATOM 2361 O O . ASP A 1 311 ? 21.249 39.129 26.894 1.00 14.33 311 ASP A O 1
ATOM 2366 N N . ASN A 1 312 ? 20.444 40.823 25.633 1.00 14.42 312 ASN A N 1
ATOM 2367 C CA . ASN A 1 312 ? 21.111 41.888 26.367 1.00 14.37 312 ASN A CA 1
ATOM 2368 C C . ASN A 1 312 ? 20.089 42.921 26.829 1.00 15.34 312 ASN A C 1
ATOM 2369 O O . ASN A 1 312 ? 19.473 43.600 26.010 1.00 15.18 312 ASN A O 1
ATOM 2374 N N . GLY A 1 313 ? 19.902 43.023 28.140 1.00 14.31 313 GLY A N 1
ATOM 2375 C CA . GLY A 1 313 ? 19.000 44.020 28.694 1.00 13.22 313 GLY A CA 1
ATOM 2376 C C . GLY A 1 313 ? 17.503 44.016 28.437 1.00 13.11 313 GLY A C 1
ATOM 2377 O O . GLY A 1 313 ? 16.867 45.063 28.550 1.00 12.76 313 GLY A O 1
ATOM 2378 N N . SER A 1 314 ? 16.915 42.875 28.101 1.00 11.71 314 SER A N 1
ATOM 2379 C CA . SER A 1 314 ? 15.477 42.861 27.887 1.00 12.57 314 SER A CA 1
ATOM 2380 C C . SER A 1 314 ? 14.765 42.772 29.226 1.00 13.67 314 SER A C 1
ATOM 2381 O O . SER A 1 314 ? 15.388 42.499 30.256 1.00 13.78 314 SER A O 1
ATOM 2384 N N . VAL A 1 315 ? 13.460 43.012 29.211 1.00 12.91 315 VAL A N 1
ATOM 2385 C CA . VAL A 1 315 ? 12.668 42.955 30.429 1.00 14.61 315 VAL A CA 1
ATOM 2386 C C . VAL A 1 315 ? 11.410 42.114 30.252 1.00 13.93 315 VAL A C 1
ATOM 2387 O O . VAL A 1 315 ? 10.884 41.985 29.140 1.00 13.17 315 VAL A O 1
ATOM 2391 N N . LEU A 1 316 ? 10.953 41.523 31.354 1.00 12.18 316 LEU A N 1
ATOM 2392 C CA . LEU A 1 316 ? 9.728 40.728 31.363 1.00 11.90 316 LEU A CA 1
ATOM 2393 C C . LEU A 1 316 ? 8.845 41.324 32.445 1.00 12.26 316 LEU A C 1
ATOM 2394 O O . LEU A 1 316 ? 9.238 41.398 33.614 1.00 12.35 316 LEU A O 1
ATOM 2399 N N . ASN A 1 317 ? 7.660 41.761 32.043 1.00 11.87 317 ASN A N 1
ATOM 2400 C CA . ASN A 1 317 ? 6.702 42.359 32.957 1.00 12.78 317 ASN A CA 1
ATOM 2401 C C . ASN A 1 317 ? 7.307 43.436 33.849 1.00 12.97 317 ASN A C 1
ATOM 2402 O O . ASN A 1 317 ? 7.064 43.473 35.060 1.00 12.84 317 ASN A O 1
ATOM 2407 N N . GLY A 1 318 ? 8.111 44.298 33.233 1.00 12.32 318 GLY A N 1
ATOM 2408 C CA . GLY A 1 318 ? 8.710 45.413 33.944 1.00 13.01 318 GLY A CA 1
ATOM 2409 C C . GLY A 1 318 ? 10.051 45.241 34.623 1.00 13.26 318 GLY A C 1
ATOM 2410 O O . GLY A 1 318 ? 10.635 46.233 35.063 1.00 12.47 318 GLY A O 1
ATOM 2411 N N . SER A 1 319 ? 10.546 44.011 34.720 1.00 13.31 319 SER A N 1
ATOM 2412 C CA . SER A 1 319 ? 11.829 43.767 35.370 1.00 13.71 319 SER A CA 1
ATOM 2413 C C . SER A 1 319 ? 12.832 43.067 34.459 1.00 15.44 319 SER A C 1
ATOM 2414 O O . SER A 1 319 ? 12.463 42.228 33.637 1.00 15.56 319 SER A O 1
ATOM 2417 N N . ALA A 1 320 ? 14.104 43.418 34.615 1.00 15.82 320 ALA A N 1
ATOM 2418 C CA . ALA A 1 320 ? 15.166 42.827 33.812 1.00 17.02 320 ALA A CA 1
ATOM 2419 C C . ALA A 1 320 ? 15.072 41.310 33.860 1.00 18.41 320 ALA A C 1
ATOM 2420 O O . ALA A 1 320 ? 14.781 40.726 34.905 1.00 19.01 320 ALA A O 1
ATOM 2422 N N . VAL A 1 321 ? 15.326 40.674 32.725 1.00 18.59 321 VAL A N 1
ATOM 2423 C CA . VAL A 1 321 ? 15.266 39.224 32.654 1.00 20.46 321 VAL A CA 1
ATOM 2424 C C . VAL A 1 321 ? 16.578 38.609 32.220 1.00 20.02 321 VAL A C 1
ATOM 2425 O O . VAL A 1 321 ? 17.268 39.139 31.353 1.00 21.56 321 VAL A O 1
ATOM 2429 N N . ASP A 1 322 ? 16.917 37.485 32.838 1.00 20.98 322 ASP A N 1
ATOM 2430 C CA . ASP A 1 322 ? 18.141 36.769 32.518 1.00 22.80 322 ASP A CA 1
ATOM 2431 C C . ASP A 1 322 ? 17.722 35.522 31.754 1.00 22.26 322 ASP A C 1
ATOM 2432 O O . ASP A 1 322 ? 16.984 34.690 32.280 1.00 22.75 322 ASP A O 1
ATOM 2437 N N . LEU A 1 323 ? 18.185 35.396 30.515 1.00 21.28 323 LEU A N 1
ATOM 2438 C CA . LEU A 1 323 ? 17.841 34.243 29.694 1.00 20.84 323 LEU A CA 1
ATOM 2439 C C . LEU A 1 323 ? 19.089 33.437 29.356 1.00 22.26 323 LEU A C 1
ATOM 2440 O O . LEU A 1 323 ? 19.053 32.547 28.507 1.00 21.69 323 LEU A O 1
ATOM 2445 N N . SER A 1 324 ? 20.190 33.748 30.036 1.00 24.21 324 SER A N 1
ATOM 2446 C CA . SER A 1 324 ? 21.463 33.071 29.801 1.00 24.92 324 SER A CA 1
ATOM 2447 C C . SER A 1 324 ? 21.452 31.609 30.233 1.00 25.04 324 SER A C 1
ATOM 2448 O O . SER A 1 324 ? 22.348 30.846 29.871 1.00 25.28 324 SER A O 1
ATOM 2451 N N . GLY A 1 325 ? 20.445 31.221 31.007 1.00 23.86 325 GLY A N 1
ATOM 2452 C CA . GLY A 1 325 ? 20.361 29.845 31.465 1.00 23.92 325 GLY A CA 1
ATOM 2453 C C . GLY A 1 325 ? 19.277 29.050 30.767 1.00 23.77 325 GLY A C 1
ATOM 2454 O O . GLY A 1 325 ? 18.905 27.965 31.219 1.00 23.53 325 GLY A O 1
ATOM 2455 N N . CYS A 1 326 ? 18.771 29.580 29.658 1.00 22.34 326 CYS A N 1
ATOM 2456 C CA . CYS A 1 326 ? 17.714 28.910 28.916 1.00 21.95 326 CYS A CA 1
ATOM 2457 C C . CYS A 1 326 ? 18.232 27.826 27.970 1.00 21.85 326 CYS A C 1
ATOM 2458 O O . CYS A 1 326 ? 17.450 27.186 27.264 1.00 22.33 326 CYS A O 1
ATOM 2461 N N . GLY A 1 327 ? 19.549 27.636 27.947 1.00 22.25 327 GLY A N 1
ATOM 2462 C CA . GLY A 1 327 ? 20.139 26.593 27.122 1.00 22.13 327 GLY A CA 1
ATOM 2463 C C . GLY A 1 327 ? 20.662 26.917 25.735 1.00 21.96 327 GLY A C 1
ATOM 2464 O O . GLY A 1 327 ? 20.775 26.015 24.900 1.00 22.70 327 GLY A O 1
ATOM 2465 N N . PHE A 1 328 ? 20.996 28.176 25.472 1.00 20.70 328 PHE A N 1
ATOM 2466 C CA . PHE A 1 328 ? 21.500 28.542 24.153 1.00 20.33 328 PHE A CA 1
ATOM 2467 C C . PHE A 1 328 ? 22.952 29.004 24.146 1.00 20.54 328 PHE A C 1
ATOM 2468 O O . PHE A 1 328 ? 23.498 29.402 25.176 1.00 22.80 328 PHE A O 1
ATOM 2476 N N . SER A 1 329 ? 23.570 28.939 22.971 1.00 20.73 329 SER A N 1
ATOM 2477 C CA . SER A 1 329 ? 24.948 29.374 22.796 1.00 20.81 329 SER A CA 1
ATOM 2478 C C . SER A 1 329 ? 24.891 30.836 22.369 1.00 20.16 329 SER A C 1
ATOM 2479 O O . SER A 1 329 ? 23.937 31.261 21.716 1.00 20.44 329 SER A O 1
ATOM 2482 N N . ALA A 1 330 ? 25.913 31.601 22.732 1.00 19.53 330 ALA A N 1
ATOM 2483 C CA . ALA A 1 330 ? 25.951 33.023 22.417 1.00 18.68 330 ALA A CA 1
ATOM 2484 C C . ALA A 1 330 ? 26.017 33.386 20.938 1.00 18.00 330 ALA A C 1
ATOM 2485 O O . ALA A 1 330 ? 26.587 32.662 20.120 1.00 16.60 330 ALA A O 1
ATOM 2487 N N . TYR A 1 331 ? 25.414 34.526 20.616 1.00 16.64 331 TYR A N 1
ATOM 2488 C CA . TYR A 1 331 ? 25.408 35.066 19.263 1.00 16.80 331 TYR A CA 1
ATOM 2489 C C . TYR A 1 331 ? 26.762 35.767 19.173 1.00 18.25 331 TYR A C 1
ATOM 2490 O O . TYR A 1 331 ? 27.011 36.742 19.886 1.00 19.55 331 TYR A O 1
ATOM 2499 N N . THR A 1 332 ? 27.638 35.267 18.308 1.00 19.27 332 THR A N 1
ATOM 2500 C CA . THR A 1 332 ? 28.980 35.827 18.186 1.00 21.22 332 THR A CA 1
ATOM 2501 C C . THR A 1 332 ? 29.259 36.649 16.933 1.00 21.51 332 THR A C 1
ATOM 2502 O O . THR A 1 332 ? 30.239 37.395 16.886 1.00 22.29 332 THR A O 1
ATOM 2506 N N . SER A 1 333 ? 28.412 36.511 15.919 1.00 22.07 333 SER A N 1
ATOM 2507 C CA . SER A 1 333 ? 28.596 37.256 14.680 1.00 22.21 333 SER A CA 1
ATOM 2508 C C . SER A 1 333 ? 28.531 38.753 14.958 1.00 21.76 333 SER A C 1
ATOM 2509 O O . SER A 1 333 ? 27.801 39.202 15.841 1.00 20.82 333 SER A O 1
ATOM 2512 N N . LYS A 1 334 ? 29.304 39.525 14.206 1.00 21.02 334 LYS A N 1
ATOM 2513 C CA . LYS A 1 334 ? 29.320 40.966 14.394 1.00 20.80 334 LYS A CA 1
ATOM 2514 C C . LYS A 1 334 ? 28.178 41.655 13.664 1.00 18.35 334 LYS A C 1
ATOM 2515 O O . LYS A 1 334 ? 27.747 41.216 12.595 1.00 17.56 334 LYS A O 1
ATOM 2521 N N . ILE A 1 335 ? 27.667 42.719 14.272 1.00 15.60 335 ILE A N 1
ATOM 2522 C CA . ILE A 1 335 ? 26.616 43.519 13.660 1.00 13.80 335 ILE A CA 1
ATOM 2523 C C . ILE A 1 335 ? 27.443 44.615 12.989 1.00 12.88 335 ILE A C 1
ATOM 2524 O O . ILE A 1 335 ? 28.116 45.393 13.663 1.00 12.27 335 ILE A O 1
ATOM 2529 N N . PRO A 1 336 ? 27.408 44.681 11.647 1.00 13.43 336 PRO A N 1
ATOM 2530 C CA . PRO A 1 336 ? 28.159 45.656 10.850 1.00 13.58 336 PRO A CA 1
ATOM 2531 C C . PRO A 1 336 ? 27.761 47.123 10.913 1.00 14.19 336 PRO A C 1
ATOM 2532 O O . PRO A 1 336 ? 28.579 47.998 10.613 1.00 14.80 336 PRO A O 1
ATOM 2536 N N . TYR A 1 337 ? 26.519 47.395 11.295 1.00 12.33 337 TYR A N 1
ATOM 2537 C CA . TYR A 1 337 ? 26.048 48.770 11.367 1.00 12.68 337 TYR A CA 1
ATOM 2538 C C . TYR A 1 337 ? 26.010 49.314 12.784 1.00 12.62 337 TYR A C 1
ATOM 2539 O O . TYR A 1 337 ? 25.888 48.565 13.754 1.00 12.96 337 TYR A O 1
ATOM 2548 N N . ILE A 1 338 ? 26.121 50.631 12.888 1.00 13.41 338 ILE A N 1
ATOM 2549 C CA . ILE A 1 338 ? 26.059 51.294 14.177 1.00 12.91 338 ILE A CA 1
ATOM 2550 C C . ILE A 1 338 ? 24.583 51.349 14.547 1.00 12.54 338 ILE A C 1
ATOM 2551 O O . ILE A 1 338 ? 23.733 51.543 13.683 1.00 12.98 338 ILE A O 1
ATOM 2556 N N . TYR A 1 339 ? 24.279 51.152 15.823 1.00 12.24 339 TYR A N 1
ATOM 2557 C CA . TYR A 1 339 ? 22.901 51.214 16.286 1.00 12.65 339 TYR A CA 1
ATOM 2558 C C . TYR A 1 339 ? 22.891 51.599 17.752 1.00 13.94 339 TYR A C 1
ATOM 2559 O O . TYR A 1 339 ? 23.907 51.499 18.439 1.00 14.56 339 TYR A O 1
ATOM 2568 N N . ASP A 1 340 ? 21.739 52.050 18.227 1.00 14.08 340 ASP A N 1
ATOM 2569 C CA . ASP A 1 340 ? 21.621 52.470 19.608 1.00 15.80 340 ASP A CA 1
ATOM 2570 C C . ASP A 1 340 ? 20.463 51.794 20.318 1.00 15.01 340 ASP A C 1
ATOM 2571 O O . ASP A 1 340 ? 19.299 52.083 20.042 1.00 15.02 340 ASP A O 1
ATOM 2576 N N . VAL A 1 341 ? 20.792 50.876 21.222 1.00 13.65 341 VAL A N 1
ATOM 2577 C CA . VAL A 1 341 ? 19.774 50.181 21.995 1.00 13.67 341 VAL A CA 1
ATOM 2578 C C . VAL A 1 341 ? 19.437 51.070 23.184 1.00 14.34 341 VAL A C 1
ATOM 2579 O O . VAL A 1 341 ? 20.271 51.275 24.068 1.00 15.52 341 VAL A O 1
ATOM 2583 N N . GLN A 1 342 ? 18.225 51.613 23.199 1.00 12.84 342 GLN A N 1
ATOM 2584 C CA . GLN A 1 342 ? 17.807 52.472 24.297 1.00 13.99 342 GLN A CA 1
ATOM 2585 C C . GLN A 1 342 ? 17.404 51.592 25.471 1.00 14.06 342 GLN A C 1
ATOM 2586 O O . GLN A 1 342 ? 16.849 50.509 25.283 1.00 12.57 342 GLN A O 1
ATOM 2592 N N . PRO A 1 343 ? 17.692 52.035 26.703 1.00 14.02 343 PRO A N 1
ATOM 2593 C CA . PRO A 1 343 ? 17.313 51.222 27.861 1.00 13.60 343 PRO A CA 1
ATOM 2594 C C . PRO A 1 343 ? 15.799 51.030 27.846 1.00 12.68 343 PRO A C 1
ATOM 2595 O O . PRO A 1 343 ? 15.050 51.997 27.711 1.00 12.77 343 PRO A O 1
ATOM 2599 N N . MET A 1 344 ? 15.345 49.789 27.976 1.00 12.06 344 MET A N 1
ATOM 2600 C CA . MET A 1 344 ? 13.913 49.533 27.948 1.00 13.37 344 MET A CA 1
ATOM 2601 C C . MET A 1 344 ? 13.237 49.852 29.276 1.00 14.79 344 MET A C 1
ATOM 2602 O O . MET A 1 344 ? 13.530 49.247 30.304 1.00 17.91 344 MET A O 1
ATOM 2607 N N . THR A 1 345 ? 12.338 50.824 29.235 1.00 15.67 345 THR A N 1
ATOM 2608 C CA . THR A 1 345 ? 11.578 51.254 30.398 1.00 16.02 345 THR A CA 1
ATOM 2609 C C . THR A 1 345 ? 10.121 51.217 29.965 1.00 15.75 345 THR A C 1
ATOM 2610 O O . THR A 1 345 ? 9.838 51.065 28.776 1.00 14.32 345 THR A O 1
ATOM 2614 N N . THR A 1 346 ? 9.192 51.351 30.908 1.00 15.46 346 THR A N 1
ATOM 2615 C CA . THR A 1 346 ? 7.785 51.338 30.540 1.00 16.77 346 THR A CA 1
ATOM 2616 C C . THR A 1 346 ? 7.486 52.566 29.683 1.00 15.27 346 THR A C 1
ATOM 2617 O O . THR A 1 346 ? 6.599 52.532 28.832 1.00 15.06 346 THR A O 1
ATOM 2621 N N . GLU A 1 347 ? 8.233 53.647 29.907 1.00 14.48 347 GLU A N 1
ATOM 2622 C CA . GLU A 1 347 ? 8.045 54.868 29.130 1.00 15.17 347 GLU A CA 1
ATOM 2623 C C . GLU A 1 347 ? 8.420 54.615 27.670 1.00 13.39 347 GLU A C 1
ATOM 2624 O O . GLU A 1 347 ? 7.697 55.014 26.758 1.00 13.34 347 GLU A O 1
ATOM 2630 N N . LEU A 1 348 ? 9.554 53.959 27.448 1.00 12.68 348 LEU A N 1
ATOM 2631 C CA . LEU A 1 348 ? 9.984 53.666 26.084 1.00 11.70 348 LEU A CA 1
ATOM 2632 C C . LEU A 1 348 ? 9.011 52.688 25.435 1.00 11.79 348 LEU A C 1
ATOM 2633 O O . LEU A 1 348 ? 8.655 52.839 24.269 1.00 12.02 348 LEU A O 1
ATOM 2638 N N . ALA A 1 349 ? 8.579 51.684 26.194 1.00 11.46 349 ALA A N 1
ATOM 2639 C CA . ALA A 1 349 ? 7.645 50.697 25.661 1.00 11.39 349 ALA A CA 1
ATOM 2640 C C . ALA A 1 349 ? 6.374 51.383 25.176 1.00 12.05 349 ALA A C 1
ATOM 2641 O O . ALA A 1 349 ? 5.842 51.053 24.115 1.00 13.10 349 ALA A O 1
ATOM 2643 N N . GLN A 1 350 ? 5.889 52.345 25.955 1.00 12.58 350 GLN A N 1
ATOM 2644 C CA . GLN A 1 350 ? 4.678 53.061 25.581 1.00 13.63 350 GLN A CA 1
ATOM 2645 C C . GLN A 1 350 ? 4.908 53.899 24.329 1.00 13.64 350 GLN A C 1
ATOM 2646 O O . GLN A 1 350 ? 4.050 53.960 23.451 1.00 14.06 350 GLN A O 1
ATOM 2652 N N . SER A 1 351 ? 6.067 54.544 24.251 1.00 12.94 351 SER A N 1
ATOM 2653 C CA . SER A 1 351 ? 6.399 55.370 23.098 1.00 12.95 351 SER A CA 1
ATOM 2654 C C . SER A 1 351 ? 6.411 54.509 21.837 1.00 11.51 351 SER A C 1
ATOM 2655 O O . SER A 1 351 ? 5.865 54.894 20.801 1.00 12.55 351 SER A O 1
ATOM 2658 N N . ILE A 1 352 ? 7.039 53.342 21.934 1.00 10.59 352 ILE A N 1
ATOM 2659 C CA . ILE A 1 352 ? 7.121 52.420 20.806 1.00 10.22 352 ILE A CA 1
ATOM 2660 C C . ILE A 1 352 ? 5.716 51.958 20.423 1.00 10.73 352 ILE A C 1
ATOM 2661 O O . ILE A 1 352 ? 5.378 51.895 19.240 1.00 11.25 352 ILE A O 1
ATOM 2666 N N . THR A 1 353 ? 4.897 51.655 21.426 1.00 11.22 353 THR A N 1
ATOM 2667 C CA . THR A 1 353 ? 3.525 51.218 21.180 1.00 12.75 353 THR A CA 1
ATOM 2668 C C . THR A 1 353 ? 2.729 52.315 20.469 1.00 14.41 353 THR A C 1
ATOM 2669 O O . THR A 1 353 ? 2.001 52.049 19.506 1.00 14.51 353 THR A O 1
ATOM 2673 N N . ASP A 1 354 ? 2.876 53.550 20.944 1.00 15.73 354 ASP A N 1
ATOM 2674 C CA . ASP A 1 354 ? 2.158 54.679 20.363 1.00 16.89 354 ASP A CA 1
ATOM 2675 C C . ASP A 1 354 ? 2.563 55.007 18.930 1.00 18.13 354 ASP A C 1
ATOM 2676 O O . ASP A 1 354 ? 1.764 55.550 18.167 1.00 19.64 354 ASP A O 1
ATOM 2681 N N . ASN A 1 355 ? 3.795 54.673 18.561 1.00 17.96 355 ASN A N 1
ATOM 2682 C CA . ASN A 1 355 ? 4.292 54.987 17.226 1.00 18.10 355 ASN A CA 1
ATOM 2683 C C . ASN A 1 355 ? 4.334 53.822 16.243 1.00 17.09 355 ASN A C 1
ATOM 2684 O O . ASN A 1 355 ? 4.634 54.022 15.071 1.00 17.90 355 ASN A O 1
ATOM 2689 N N . ALA A 1 356 ? 4.017 52.618 16.704 1.00 15.22 356 ALA A N 1
ATOM 2690 C CA . ALA A 1 356 ? 4.080 51.452 15.831 1.00 12.85 356 ALA A CA 1
ATOM 2691 C C . ALA A 1 356 ? 2.898 51.259 14.891 1.00 12.62 356 ALA A C 1
ATOM 2692 O O . ALA A 1 356 ? 1.748 51.531 15.243 1.00 12.86 356 ALA A O 1
ATOM 2694 N N . GLY A 1 357 ? 3.201 50.783 13.686 1.00 11.32 357 GLY A N 1
ATOM 2695 C CA . GLY A 1 357 ? 2.165 50.507 12.707 1.00 10.46 357 GLY A CA 1
ATOM 2696 C C . GLY A 1 357 ? 1.811 51.594 11.716 1.00 10.81 357 GLY A C 1
ATOM 2697 O O . GLY A 1 357 ? 2.345 52.707 11.754 1.00 9.70 357 GLY A O 1
ATOM 2698 N N . SER A 1 358 ? 0.892 51.260 10.816 1.00 10.87 358 SER A N 1
ATOM 2699 C CA . SER A 1 358 ? 0.449 52.196 9.795 1.00 11.43 358 SER A CA 1
ATOM 2700 C C . SER A 1 358 ? -0.380 53.329 10.388 1.00 12.94 358 SER A C 1
ATOM 2701 O O . SER A 1 358 ? -1.004 53.183 11.444 1.00 12.43 358 SER A O 1
ATOM 2704 N N . GLY A 1 359 ? -0.367 54.466 9.702 1.00 13.65 359 GLY A N 1
ATOM 2705 C CA . GLY A 1 359 ? -1.114 55.620 10.163 1.00 16.95 359 GLY A CA 1
ATOM 2706 C C . GLY A 1 359 ? -0.365 56.410 11.219 1.00 18.23 359 GLY A C 1
ATOM 2707 O O . GLY A 1 359 ? -0.858 57.432 11.695 1.00 19.04 359 GLY A O 1
ATOM 2708 N N . LYS A 1 360 ? 0.822 55.937 11.590 1.00 18.67 360 LYS A N 1
ATOM 2709 C CA . LYS A 1 360 ? 1.635 56.613 12.597 1.00 19.89 360 LYS A CA 1
ATOM 2710 C C . LYS A 1 360 ? 2.877 57.265 11.999 1.00 21.03 360 LYS A C 1
ATOM 2711 O O . LYS A 1 360 ? 3.666 57.880 12.717 1.00 21.73 360 LYS A O 1
ATOM 2717 N N . LEU A 1 361 ? 3.063 57.126 10.690 1.00 21.30 361 LEU A N 1
ATOM 2718 C CA . LEU A 1 361 ? 4.221 57.726 10.039 1.00 22.70 361 LEU A CA 1
ATOM 2719 C C . LEU A 1 361 ? 4.046 59.236 9.956 1.00 23.78 361 LEU A C 1
ATOM 2720 O O . LEU A 1 361 ? 2.891 59.681 9.783 1.00 23.84 361 LEU A O 1
ATOM 2726 N N . ALA B 1 1 ? 2.818 80.952 -11.981 1.00 15.92 1 ALA B N 1
ATOM 2727 C CA . ALA B 1 1 ? 1.990 80.285 -10.934 1.00 16.42 1 ALA B CA 1
ATOM 2728 C C . ALA B 1 1 ? 1.466 81.305 -9.933 1.00 16.00 1 ALA B C 1
ATOM 2729 O O . ALA B 1 1 ? 1.919 82.448 -9.900 1.00 15.15 1 ALA B O 1
ATOM 2731 N N . GLU B 1 2 ? 0.505 80.886 -9.115 1.00 15.17 2 GLU B N 1
ATOM 2732 C CA . GLU B 1 2 ? -0.074 81.768 -8.113 1.00 16.76 2 GLU B CA 1
ATOM 2733 C C . GLU B 1 2 ? 0.840 81.906 -6.906 1.00 16.42 2 GLU B C 1
ATOM 2734 O O . GLU B 1 2 ? 1.576 80.983 -6.559 1.00 16.00 2 GLU B O 1
ATOM 2740 N N . LEU B 1 3 ? 0.790 83.068 -6.269 1.00 16.04 3 LEU B N 1
ATOM 2741 C CA . LEU B 1 3 ? 1.584 83.309 -5.078 1.00 17.16 3 LEU B CA 1
ATOM 2742 C C . LEU B 1 3 ? 0.701 82.828 -3.931 1.00 17.65 3 LEU B C 1
ATOM 2743 O O . LEU B 1 3 ? -0.399 83.344 -3.736 1.00 18.30 3 LEU B O 1
ATOM 2748 N N . VAL B 1 4 ? 1.176 81.830 -3.193 1.00 17.39 4 VAL B N 1
ATOM 2749 C CA . VAL B 1 4 ? 0.424 81.254 -2.081 1.00 19.68 4 VAL B CA 1
ATOM 2750 C C . VAL B 1 4 ? 0.621 81.976 -0.754 1.00 21.33 4 VAL B C 1
ATOM 2751 O O . VAL B 1 4 ? -0.319 82.098 0.035 1.00 20.64 4 VAL B O 1
ATOM 2755 N N . SER B 1 5 ? 1.839 82.442 -0.501 1.00 20.93 5 SER B N 1
ATOM 2756 C CA . SER B 1 5 ? 2.137 83.137 0.746 1.00 23.45 5 SER B CA 1
ATOM 2757 C C . SER B 1 5 ? 2.221 84.649 0.573 1.00 22.81 5 SER B C 1
ATOM 2758 O O . SER B 1 5 ? 3.035 85.155 -0.194 1.00 20.72 5 SER B O 1
ATOM 2761 N N . ASP B 1 6 ? 1.369 85.365 1.299 1.00 24.42 6 ASP B N 1
ATOM 2762 C CA . ASP B 1 6 ? 1.325 86.820 1.238 1.00 25.18 6 ASP B CA 1
ATOM 2763 C C . ASP B 1 6 ? 2.649 87.428 1.701 1.00 23.50 6 ASP B C 1
ATOM 2764 O O . ASP B 1 6 ? 3.052 88.494 1.229 1.00 24.60 6 ASP B O 1
ATOM 2769 N N . LYS B 1 7 ? 3.328 86.742 2.616 1.00 20.43 7 LYS B N 1
ATOM 2770 C CA . LYS B 1 7 ? 4.598 87.234 3.145 1.00 18.25 7 LYS B CA 1
ATOM 2771 C C . LYS B 1 7 ? 5.780 87.076 2.190 1.00 16.21 7 LYS B C 1
ATOM 2772 O O . LYS B 1 7 ? 6.854 87.617 2.439 1.00 15.62 7 LYS B O 1
ATOM 2778 N N . ALA B 1 8 ? 5.584 86.351 1.095 1.00 14.47 8 ALA B N 1
ATOM 2779 C CA . ALA B 1 8 ? 6.664 86.142 0.138 1.00 14.57 8 ALA B CA 1
ATOM 2780 C C . ALA B 1 8 ? 7.243 87.435 -0.436 1.00 14.30 8 ALA B C 1
ATOM 2781 O O . ALA B 1 8 ? 8.402 87.460 -0.851 1.00 15.25 8 ALA B O 1
ATOM 2783 N N . LEU B 1 9 ? 6.452 88.506 -0.462 1.00 13.72 9 LEU B N 1
ATOM 2784 C CA . LEU B 1 9 ? 6.930 89.774 -1.016 1.00 14.31 9 LEU B CA 1
ATOM 2785 C C . LEU B 1 9 ? 7.678 90.669 -0.037 1.00 14.52 9 LEU B C 1
ATOM 2786 O O . LEU B 1 9 ? 8.151 91.746 -0.411 1.00 16.54 9 LEU B O 1
ATOM 2791 N N . GLU B 1 10 ? 7.785 90.240 1.214 1.00 12.52 10 GLU B N 1
ATOM 2792 C CA . GLU B 1 10 ? 8.485 91.044 2.206 1.00 13.90 10 GLU B CA 1
ATOM 2793 C C . GLU B 1 10 ? 9.976 91.149 1.909 1.00 13.31 10 GLU B C 1
ATOM 2794 O O . GLU B 1 10 ? 10.602 90.183 1.479 1.00 13.78 10 GLU B O 1
ATOM 2800 N N . SER B 1 11 ? 10.540 92.331 2.126 1.00 14.10 11 SER B N 1
ATOM 2801 C CA . SER B 1 11 ? 11.966 92.534 1.914 1.00 14.13 11 SER B CA 1
ATOM 2802 C C . SER B 1 11 ? 12.642 92.382 3.275 1.00 13.52 11 SER B C 1
ATOM 2803 O O . SER B 1 11 ? 11.969 92.241 4.298 1.00 12.91 11 SER B O 1
ATOM 2806 N N . ALA B 1 12 ? 13.969 92.405 3.287 1.00 12.19 12 ALA B N 1
ATOM 2807 C CA . ALA B 1 12 ? 14.708 92.285 4.538 1.00 13.83 12 ALA B CA 1
ATOM 2808 C C . ALA B 1 12 ? 14.320 93.456 5.442 1.00 14.59 12 ALA B C 1
ATOM 2809 O O . ALA B 1 12 ? 13.979 94.537 4.961 1.00 15.36 12 ALA B O 1
ATOM 2811 N N . PRO B 1 13 ? 14.369 93.259 6.766 1.00 14.06 13 PRO B N 1
ATOM 2812 C CA . PRO B 1 13 ? 14.009 94.324 7.708 1.00 15.05 13 PRO B CA 1
ATOM 2813 C C . PRO B 1 13 ? 14.943 95.532 7.658 1.00 14.77 13 PRO B C 1
ATOM 2814 O O . PRO B 1 13 ? 16.050 95.454 7.126 1.00 14.83 13 PRO B O 1
ATOM 2818 N N . THR B 1 14 ? 14.489 96.650 8.218 1.00 15.94 14 THR B N 1
ATOM 2819 C CA . THR B 1 14 ? 15.297 97.862 8.230 1.00 17.80 14 THR B CA 1
ATOM 2820 C C . THR B 1 14 ? 16.586 97.601 8.998 1.00 16.90 14 THR B C 1
ATOM 2821 O O . THR B 1 14 ? 17.626 98.190 8.708 1.00 18.87 14 THR B O 1
ATOM 2825 N N . VAL B 1 15 ? 16.506 96.704 9.976 1.00 15.23 15 VAL B N 1
ATOM 2826 C CA . VAL B 1 15 ? 17.657 96.337 10.792 1.00 14.55 15 VAL B CA 1
ATOM 2827 C C . VAL B 1 15 ? 18.489 95.266 10.091 1.00 13.74 15 VAL B C 1
ATOM 2828 O O . VAL B 1 15 ? 17.940 94.308 9.548 1.00 13.71 15 VAL B O 1
ATOM 2832 N N . GLY B 1 16 ? 19.809 95.431 10.094 1.00 12.94 16 GLY B N 1
ATOM 2833 C CA . GLY B 1 16 ? 20.669 94.427 9.490 1.00 11.53 16 GLY B CA 1
ATOM 2834 C C . GLY B 1 16 ? 21.493 94.843 8.290 1.00 10.74 16 GLY B C 1
ATOM 2835 O O . GLY B 1 16 ? 21.080 95.683 7.491 1.00 11.23 16 GLY B O 1
ATOM 2836 N N . TRP B 1 17 ? 22.663 94.229 8.155 1.00 11.08 17 TRP B N 1
ATOM 2837 C CA . TRP B 1 17 ? 23.561 94.533 7.054 1.00 11.83 17 TRP B CA 1
ATOM 2838 C C . TRP B 1 17 ? 22.999 94.220 5.666 1.00 11.93 17 TRP B C 1
ATOM 2839 O O . TRP B 1 17 ? 23.464 94.779 4.673 1.00 11.55 17 TRP B O 1
ATOM 2850 N N . ALA B 1 18 ? 22.002 93.340 5.584 1.00 11.23 18 ALA B N 1
ATOM 2851 C CA . ALA B 1 18 ? 21.419 93.014 4.283 1.00 12.02 18 ALA B CA 1
ATOM 2852 C C . ALA B 1 18 ? 20.621 94.199 3.750 1.00 11.83 18 ALA B C 1
ATOM 2853 O O . ALA B 1 18 ? 20.167 94.186 2.606 1.00 12.46 18 ALA B O 1
ATOM 2855 N N . SER B 1 19 ? 20.456 95.225 4.579 1.00 11.57 19 SER B N 1
ATOM 2856 C CA . SER B 1 19 ? 19.700 96.404 4.174 1.00 12.59 19 SER B CA 1
ATOM 2857 C C . SER B 1 19 ? 20.566 97.660 4.111 1.00 12.91 19 SER B C 1
ATOM 2858 O O . SER B 1 19 ? 20.053 98.782 4.071 1.00 13.29 19 SER B O 1
ATOM 2861 N N . GLN B 1 20 ? 21.880 97.458 4.103 1.00 12.99 20 GLN B N 1
ATOM 2862 C CA . GLN B 1 20 ? 22.843 98.552 4.010 1.00 13.49 20 GLN B CA 1
ATOM 2863 C C . GLN B 1 20 ? 23.459 98.579 2.611 1.00 14.13 20 GLN B C 1
ATOM 2864 O O . GLN B 1 20 ? 23.670 97.532 2.000 1.00 14.04 20 GLN B O 1
ATOM 2870 N N . ASN B 1 21 ? 23.747 99.778 2.108 1.00 15.13 21 ASN B N 1
ATOM 2871 C CA . ASN B 1 21 ? 24.329 99.940 0.779 1.00 15.21 21 ASN B CA 1
ATOM 2872 C C . ASN B 1 21 ? 23.498 99.183 -0.248 1.00 15.75 21 ASN B C 1
ATOM 2873 O O . ASN B 1 21 ? 24.031 98.510 -1.133 1.00 15.40 21 ASN B O 1
ATOM 2878 N N . GLY B 1 22 ? 22.183 99.309 -0.108 1.00 15.87 22 GLY B N 1
ATOM 2879 C CA . GLY B 1 22 ? 21.255 98.636 -0.994 1.00 15.62 22 GLY B CA 1
ATOM 2880 C C . GLY B 1 22 ? 20.284 97.829 -0.157 1.00 15.55 22 GLY B C 1
ATOM 2881 O O . GLY B 1 22 ? 20.539 97.576 1.024 1.00 16.07 22 GLY B O 1
ATOM 2882 N N . PHE B 1 23 ? 19.170 97.422 -0.752 1.00 14.89 23 PHE B N 1
ATOM 2883 C CA . PHE B 1 23 ? 18.186 96.636 -0.025 1.00 15.01 23 PHE B CA 1
ATOM 2884 C C . PHE B 1 23 ? 18.087 95.230 -0.588 1.00 14.34 23 PHE B C 1
ATOM 2885 O O . PHE B 1 23 ? 18.417 94.988 -1.749 1.00 12.87 23 PHE B O 1
ATOM 2893 N N . THR B 1 24 ? 17.639 94.303 0.248 1.00 12.24 24 THR B N 1
ATOM 2894 C CA . THR B 1 24 ? 17.458 92.926 -0.179 1.00 10.95 24 THR B CA 1
ATOM 2895 C C . THR B 1 24 ? 15.962 92.693 -0.355 1.00 10.85 24 THR B C 1
ATOM 2896 O O . THR B 1 24 ? 15.221 92.556 0.623 1.00 10.36 24 THR B O 1
ATOM 2900 N N . THR B 1 25 ? 15.530 92.670 -1.613 1.00 11.38 25 THR B N 1
ATOM 2901 C CA . THR B 1 25 ? 14.128 92.474 -1.966 1.00 11.30 25 THR B CA 1
ATOM 2902 C C . THR B 1 25 ? 13.891 91.116 -2.618 1.00 11.57 25 THR B C 1
ATOM 2903 O O . THR B 1 25 ? 12.751 90.738 -2.882 1.00 10.94 25 THR B O 1
ATOM 2907 N N . GLY B 1 26 ? 14.968 90.385 -2.885 1.00 9.94 26 GLY B N 1
ATOM 2908 C CA . GLY B 1 26 ? 14.817 89.085 -3.513 1.00 9.92 26 GLY B CA 1
ATOM 2909 C C . GLY B 1 26 ? 14.133 89.197 -4.863 1.00 9.26 26 GLY B C 1
ATOM 2910 O O . GLY B 1 26 ? 14.455 90.084 -5.657 1.00 10.42 26 GLY B O 1
ATOM 2911 N N . GLY B 1 27 ? 13.183 88.303 -5.125 1.00 9.22 27 GLY B N 1
ATOM 2912 C CA . GLY B 1 27 ? 12.479 88.323 -6.396 1.00 9.71 27 GLY B CA 1
ATOM 2913 C C . GLY B 1 27 ? 11.097 88.943 -6.327 1.00 10.65 27 GLY B C 1
ATOM 2914 O O . GLY B 1 27 ? 10.202 88.549 -7.073 1.00 11.11 27 GLY B O 1
ATOM 2915 N N . ALA B 1 28 ? 10.924 89.920 -5.443 1.00 11.54 28 ALA B N 1
ATOM 2916 C CA . ALA B 1 28 ? 9.635 90.584 -5.270 1.00 11.81 28 ALA B CA 1
ATOM 2917 C C . ALA B 1 28 ? 9.065 91.200 -6.548 1.00 12.59 28 ALA B C 1
ATOM 2918 O O . ALA B 1 28 ? 7.848 91.322 -6.685 1.00 13.54 28 ALA B O 1
ATOM 2920 N N . ALA B 1 29 ? 9.936 91.590 -7.474 1.00 13.30 29 ALA B N 1
ATOM 2921 C CA . ALA B 1 29 ? 9.495 92.202 -8.728 1.00 14.10 29 ALA B CA 1
ATOM 2922 C C . ALA B 1 29 ? 9.133 91.178 -9.796 1.00 13.57 29 ALA B C 1
ATOM 2923 O O . ALA B 1 29 ? 8.929 91.530 -10.957 1.00 15.05 29 ALA B O 1
ATOM 2925 N N . ALA B 1 30 ? 9.038 89.914 -9.404 1.00 13.57 30 ALA B N 1
ATOM 2926 C CA . ALA B 1 30 ? 8.727 88.843 -10.343 1.00 14.34 30 ALA B CA 1
ATOM 2927 C C . ALA B 1 30 ? 7.393 88.966 -11.067 1.00 14.38 30 ALA B C 1
ATOM 2928 O O . ALA B 1 30 ? 6.383 89.353 -10.478 1.00 15.19 30 ALA B O 1
ATOM 2930 N N . THR B 1 31 ? 7.404 88.624 -12.352 1.00 15.39 31 THR B N 1
ATOM 2931 C CA . THR B 1 31 ? 6.194 88.628 -13.161 1.00 15.73 31 THR B CA 1
ATOM 2932 C C . THR B 1 31 ? 5.520 87.295 -12.841 1.00 15.13 31 THR B C 1
ATOM 2933 O O . THR B 1 31 ? 6.152 86.403 -12.270 1.00 14.90 31 THR B O 1
ATOM 2937 N N . SER B 1 32 ? 4.254 87.145 -13.213 1.00 15.59 32 SER B N 1
ATOM 2938 C CA . SER B 1 32 ? 3.537 85.909 -12.924 1.00 16.00 32 SER B CA 1
ATOM 2939 C C . SER B 1 32 ? 4.239 84.657 -13.452 1.00 16.41 32 SER B C 1
ATOM 2940 O O . SER B 1 32 ? 4.222 83.610 -12.800 1.00 15.99 32 SER B O 1
ATOM 2943 N N . ASP B 1 33 ? 4.861 84.758 -14.623 1.00 17.05 33 ASP B N 1
ATOM 2944 C CA . ASP B 1 33 ? 5.551 83.608 -15.196 1.00 17.82 33 ASP B CA 1
ATOM 2945 C C . ASP B 1 33 ? 6.794 83.228 -14.411 1.00 16.51 33 ASP B C 1
ATOM 2946 O O . ASP B 1 33 ? 7.323 82.129 -14.576 1.00 17.13 33 ASP B O 1
ATOM 2951 N N . ASN B 1 34 ? 7.266 84.136 -13.561 1.00 15.07 34 ASN B N 1
ATOM 2952 C CA . ASN B 1 34 ? 8.449 83.866 -12.757 1.00 12.49 34 ASN B CA 1
ATOM 2953 C C . ASN B 1 34 ? 8.133 83.633 -11.282 1.00 11.88 34 ASN B C 1
ATOM 2954 O O . ASN B 1 34 ? 8.987 83.795 -10.410 1.00 10.45 34 ASN B O 1
ATOM 2959 N N . ILE B 1 35 ? 6.883 83.268 -11.019 1.00 9.83 35 ILE B N 1
ATOM 2960 C CA . ILE B 1 35 ? 6.438 82.920 -9.675 1.00 9.61 35 ILE B CA 1
ATOM 2961 C C . ILE B 1 35 ? 6.156 81.432 -9.836 1.00 10.25 35 ILE B C 1
ATOM 2962 O O . ILE B 1 35 ? 5.317 81.032 -10.648 1.00 10.83 35 ILE B O 1
ATOM 2967 N N . TYR B 1 36 ? 6.885 80.612 -9.087 1.00 9.96 36 TYR B N 1
ATOM 2968 C CA . TYR B 1 36 ? 6.755 79.169 -9.197 1.00 9.91 36 TYR B CA 1
ATOM 2969 C C . TYR B 1 36 ? 6.358 78.449 -7.925 1.00 9.51 36 TYR B C 1
ATOM 2970 O O . TYR B 1 36 ? 6.523 78.961 -6.823 1.00 10.41 36 TYR B O 1
ATOM 2979 N N . ILE B 1 37 ? 5.840 77.240 -8.110 1.00 11.33 37 ILE B N 1
ATOM 2980 C CA . ILE B 1 37 ? 5.505 76.347 -7.011 1.00 11.52 37 ILE B CA 1
ATOM 2981 C C . ILE B 1 37 ? 6.241 75.082 -7.441 1.00 11.72 37 ILE B C 1
ATOM 2982 O O . ILE B 1 37 ? 5.885 74.463 -8.447 1.00 12.42 37 ILE B O 1
ATOM 2987 N N . VAL B 1 38 ? 7.285 74.716 -6.704 1.00 10.87 38 VAL B N 1
ATOM 2988 C CA . VAL B 1 38 ? 8.075 73.540 -7.050 1.00 12.74 38 VAL B CA 1
ATOM 2989 C C . VAL B 1 38 ? 7.919 72.429 -6.022 1.00 12.65 38 VAL B C 1
ATOM 2990 O O . VAL B 1 38 ? 7.898 72.679 -4.812 1.00 11.88 38 VAL B O 1
ATOM 2994 N N . THR B 1 39 ? 7.812 71.200 -6.519 1.00 12.07 39 THR B N 1
ATOM 2995 C CA . THR B 1 39 ? 7.618 70.038 -5.663 1.00 12.18 39 THR B CA 1
ATOM 2996 C C . THR B 1 39 ? 8.739 69.005 -5.747 1.00 11.52 39 THR B C 1
ATOM 2997 O O . THR B 1 39 ? 8.692 67.980 -5.068 1.00 11.50 39 THR B O 1
ATOM 3001 N N . ASN B 1 40 ? 9.734 69.258 -6.589 1.00 10.53 40 ASN B N 1
ATOM 3002 C CA . ASN B 1 40 ? 10.861 68.340 -6.713 1.00 11.49 40 ASN B CA 1
ATOM 3003 C C . ASN B 1 40 ? 12.094 69.057 -7.242 1.00 11.80 40 ASN B C 1
ATOM 3004 O O . ASN B 1 40 ? 12.024 70.220 -7.652 1.00 10.19 40 ASN B O 1
ATOM 3009 N N . ILE B 1 41 ? 13.227 68.364 -7.237 1.00 10.61 41 ILE B N 1
ATOM 3010 C CA . ILE B 1 41 ? 14.474 68.974 -7.674 1.00 11.07 41 ILE B CA 1
ATOM 3011 C C . ILE B 1 41 ? 14.481 69.422 -9.138 1.00 11.61 41 ILE B C 1
ATOM 3012 O O . ILE B 1 41 ? 15.060 70.454 -9.468 1.00 10.50 41 ILE B O 1
ATOM 3017 N N . SER B 1 42 ? 13.834 68.659 -10.013 1.00 11.51 42 SER B N 1
ATOM 3018 C CA . SER B 1 42 ? 13.779 69.020 -11.428 1.00 12.28 42 SER B CA 1
ATOM 3019 C C . SER B 1 42 ? 13.086 70.365 -11.603 1.00 12.01 42 SER B C 1
ATOM 3020 O O . SER B 1 42 ? 13.557 71.234 -12.343 1.00 13.04 42 SER B O 1
ATOM 3023 N N . GLU B 1 43 ? 11.958 70.529 -10.924 1.00 11.08 43 GLU B N 1
ATOM 3024 C CA . GLU B 1 43 ? 11.205 71.770 -11.023 1.00 11.24 43 GLU B CA 1
ATOM 3025 C C . GLU B 1 43 ? 11.980 72.926 -10.406 1.00 10.63 43 GLU B C 1
ATOM 3026 O O . GLU B 1 43 ? 11.896 74.063 -10.872 1.00 10.93 43 GLU B O 1
ATOM 3032 N N . PHE B 1 44 ? 12.746 72.630 -9.362 1.00 9.18 44 PHE B N 1
ATOM 3033 C CA . PHE B 1 44 ? 13.535 73.655 -8.688 1.00 9.14 44 PHE B CA 1
ATOM 3034 C C . PHE B 1 44 ? 14.615 74.171 -9.635 1.00 10.16 44 PHE B C 1
ATOM 3035 O O . PHE B 1 44 ? 14.751 75.378 -9.840 1.00 10.34 44 PHE B O 1
ATOM 3043 N N . THR B 1 45 ? 15.377 73.260 -10.229 1.00 10.74 45 THR B N 1
ATOM 3044 C CA . THR B 1 45 ? 16.429 73.681 -11.146 1.00 11.81 45 THR B CA 1
ATOM 3045 C C . THR B 1 45 ? 15.845 74.410 -12.355 1.00 11.41 45 THR B C 1
ATOM 3046 O O . THR B 1 45 ? 16.448 75.353 -12.870 1.00 10.45 45 THR B O 1
ATOM 3050 N N . SER B 1 46 ? 14.669 73.985 -12.804 1.00 11.30 46 SER B N 1
ATOM 3051 C CA . SER B 1 46 ? 14.031 74.636 -13.945 1.00 11.89 46 SER B CA 1
ATOM 3052 C C . SER B 1 46 ? 13.666 76.078 -13.589 1.00 11.91 46 SER B C 1
ATOM 3053 O O . SER B 1 46 ? 13.888 76.997 -14.377 1.00 11.95 46 SER B O 1
ATOM 3056 N N . ALA B 1 47 ? 13.108 76.274 -12.399 1.00 11.22 47 ALA B N 1
ATOM 3057 C CA . ALA B 1 47 ? 12.735 77.610 -11.950 1.00 10.04 47 ALA B CA 1
ATOM 3058 C C . ALA B 1 47 ? 13.976 78.491 -11.816 1.00 11.42 47 ALA B C 1
ATOM 3059 O O . ALA B 1 47 ? 13.957 79.671 -12.165 1.00 12.12 47 ALA B O 1
ATOM 3061 N N . LEU B 1 48 ? 15.062 77.907 -11.317 1.00 10.16 48 LEU B N 1
ATOM 3062 C CA . LEU B 1 48 ? 16.301 78.650 -11.129 1.00 9.77 48 LEU B CA 1
ATOM 3063 C C . LEU B 1 48 ? 16.950 79.076 -12.445 1.00 10.74 48 LEU B C 1
ATOM 3064 O O . LEU B 1 48 ? 17.785 79.985 -12.465 1.00 9.50 48 LEU B O 1
ATOM 3069 N N . SER B 1 49 ? 16.569 78.430 -13.545 1.00 11.56 49 SER B N 1
ATOM 3070 C CA . SER B 1 49 ? 17.142 78.781 -14.841 1.00 12.51 49 SER B CA 1
ATOM 3071 C C . SER B 1 49 ? 16.690 80.167 -15.302 1.00 13.06 49 SER B C 1
ATOM 3072 O O . SER B 1 49 ? 17.162 80.671 -16.323 1.00 13.45 49 SER B O 1
ATOM 3075 N N . ALA B 1 50 ? 15.776 80.781 -14.553 1.00 11.59 50 ALA B N 1
ATOM 3076 C CA . ALA B 1 50 ? 15.308 82.124 -14.887 1.00 10.30 50 ALA B CA 1
ATOM 3077 C C . ALA B 1 50 ? 16.470 83.098 -14.662 1.00 11.10 50 ALA B C 1
ATOM 3078 O O . ALA B 1 50 ? 16.398 84.272 -15.023 1.00 11.39 50 ALA B O 1
ATOM 3080 N N . GLY B 1 51 ? 17.536 82.598 -14.045 1.00 11.24 51 GLY B N 1
ATOM 3081 C CA . GLY B 1 51 ? 18.717 83.411 -13.821 1.00 11.22 51 GLY B CA 1
ATOM 3082 C C . GLY B 1 51 ? 18.564 84.660 -12.975 1.00 10.71 51 GLY B C 1
ATOM 3083 O O . GLY B 1 51 ? 18.087 84.600 -11.843 1.00 11.17 51 GLY B O 1
ATOM 3084 N N . ALA B 1 52 ? 18.981 85.796 -13.532 1.00 11.03 52 ALA B N 1
ATOM 3085 C CA . ALA B 1 52 ? 18.926 87.073 -12.825 1.00 11.30 52 ALA B CA 1
ATOM 3086 C C . ALA B 1 52 ? 17.561 87.757 -12.882 1.00 12.45 52 ALA B C 1
ATOM 3087 O O . ALA B 1 52 ? 17.383 88.840 -12.325 1.00 13.22 52 ALA B O 1
ATOM 3089 N N . GLU B 1 53 ? 16.603 87.143 -13.566 1.00 12.14 53 GLU B N 1
ATOM 3090 C CA . GLU B 1 53 ? 15.264 87.719 -13.631 1.00 12.04 53 GLU B CA 1
ATOM 3091 C C . GLU B 1 53 ? 14.634 87.550 -12.258 1.00 10.99 53 GLU B C 1
ATOM 3092 O O . GLU B 1 53 ? 14.839 86.530 -11.606 1.00 11.89 53 GLU B O 1
ATOM 3098 N N . ALA B 1 54 ? 13.871 88.544 -11.817 1.00 11.04 54 ALA B N 1
ATOM 3099 C CA . ALA B 1 54 ? 13.211 88.461 -10.517 1.00 10.78 54 ALA B CA 1
ATOM 3100 C C . ALA B 1 54 ? 12.346 87.203 -10.490 1.00 10.84 54 ALA B C 1
ATOM 3101 O O . ALA B 1 54 ? 11.564 86.960 -11.409 1.00 10.18 54 ALA B O 1
ATOM 3103 N N . LYS B 1 55 ? 12.488 86.400 -9.442 1.00 10.06 55 LYS B N 1
ATOM 3104 C CA . LYS B 1 55 ? 11.708 85.174 -9.346 1.00 9.88 55 LYS B CA 1
ATOM 3105 C C . LYS B 1 55 ? 11.351 84.828 -7.908 1.00 9.58 55 LYS B C 1
ATOM 3106 O O . LYS B 1 55 ? 12.112 85.104 -6.979 1.00 10.04 55 LYS B O 1
ATOM 3112 N N . ILE B 1 56 ? 10.181 84.230 -7.730 1.00 9.06 56 ILE B N 1
ATOM 3113 C CA . ILE B 1 56 ? 9.749 83.799 -6.410 1.00 8.90 56 ILE B CA 1
ATOM 3114 C C . ILE B 1 56 ? 9.503 82.306 -6.549 1.00 9.89 56 ILE B C 1
ATOM 3115 O O . ILE B 1 56 ? 8.656 81.875 -7.331 1.00 9.66 56 ILE B O 1
ATOM 3120 N N . ILE B 1 57 ? 10.270 81.519 -5.806 1.00 8.80 57 ILE B N 1
ATOM 3121 C CA . ILE B 1 57 ? 10.146 80.068 -5.866 1.00 9.07 57 ILE B CA 1
ATOM 3122 C C . ILE B 1 57 ? 9.602 79.543 -4.549 1.00 9.41 57 ILE B C 1
ATOM 3123 O O . ILE B 1 57 ? 10.265 79.611 -3.511 1.00 9.84 57 ILE B O 1
ATOM 3128 N N . GLN B 1 58 ? 8.378 79.030 -4.609 1.00 9.10 58 GLN B N 1
ATOM 3129 C CA . GLN B 1 58 ? 7.690 78.498 -3.443 1.00 10.44 58 GLN B CA 1
ATOM 3130 C C . GLN B 1 58 ? 7.937 76.999 -3.365 1.00 10.37 58 GLN B C 1
ATOM 3131 O O . GLN B 1 58 ? 7.610 76.251 -4.292 1.00 10.80 58 GLN B O 1
ATOM 3137 N N . ILE B 1 59 ? 8.523 76.570 -2.253 1.00 8.56 59 ILE B N 1
ATOM 3138 C CA . ILE B 1 59 ? 8.866 75.168 -2.050 1.00 9.42 59 ILE B CA 1
ATOM 3139 C C . ILE B 1 59 ? 7.780 74.384 -1.330 1.00 10.45 59 ILE B C 1
ATOM 3140 O O . ILE B 1 59 ? 7.374 74.751 -0.228 1.00 11.02 59 ILE B O 1
ATOM 3145 N N . LYS B 1 60 ? 7.310 73.310 -1.961 1.00 11.48 60 LYS B N 1
ATOM 3146 C CA . LYS B 1 60 ? 6.301 72.463 -1.344 1.00 12.87 60 LYS B CA 1
ATOM 3147 C C . LYS B 1 60 ? 6.884 71.102 -1.000 1.00 12.47 60 LYS B C 1
ATOM 3148 O O . LYS B 1 60 ? 7.383 70.389 -1.874 1.00 12.49 60 LYS B O 1
ATOM 3154 N N . GLY B 1 61 ? 6.810 70.755 0.278 1.00 12.17 61 GLY B N 1
ATOM 3155 C CA . GLY B 1 61 ? 7.302 69.470 0.738 1.00 11.66 61 GLY B CA 1
ATOM 3156 C C . GLY B 1 61 ? 8.803 69.276 0.703 1.00 10.46 61 GLY B C 1
ATOM 3157 O O . GLY B 1 61 ? 9.576 70.231 0.783 1.00 10.15 61 GLY B O 1
ATOM 3158 N N . THR B 1 62 ? 9.207 68.017 0.578 1.00 11.46 62 THR B N 1
ATOM 3159 C CA . THR B 1 62 ? 10.614 67.648 0.547 1.00 11.60 62 THR B CA 1
ATOM 3160 C C . THR B 1 62 ? 11.219 67.653 -0.847 1.00 10.92 62 THR B C 1
ATOM 3161 O O . THR B 1 62 ? 10.728 66.983 -1.755 1.00 11.32 62 THR B O 1
ATOM 3165 N N . ILE B 1 63 ? 12.293 68.419 -1.003 1.00 9.65 63 ILE B N 1
ATOM 3166 C CA . ILE B 1 63 ? 13.013 68.499 -2.262 1.00 9.09 63 ILE B CA 1
ATOM 3167 C C . ILE B 1 63 ? 14.275 67.663 -2.066 1.00 10.00 63 ILE B C 1
ATOM 3168 O O . ILE B 1 63 ? 15.150 68.021 -1.276 1.00 10.99 63 ILE B O 1
ATOM 3173 N N . ASP B 1 64 ? 14.354 66.541 -2.767 1.00 9.21 64 ASP B N 1
ATOM 3174 C CA . ASP B 1 64 ? 15.510 65.654 -2.665 1.00 8.97 64 ASP B CA 1
ATOM 3175 C C . ASP B 1 64 ? 16.514 66.055 -3.739 1.00 9.40 64 ASP B C 1
ATOM 3176 O O . ASP B 1 64 ? 16.335 65.753 -4.914 1.00 9.84 64 ASP B O 1
ATOM 3181 N N . ILE B 1 65 ? 17.574 66.740 -3.327 1.00 8.94 65 ILE B N 1
ATOM 3182 C CA . ILE B 1 65 ? 18.577 67.218 -4.266 1.00 8.76 65 ILE B CA 1
ATOM 3183 C C . ILE B 1 65 ? 19.278 66.099 -5.039 1.00 8.22 65 ILE B C 1
ATOM 3184 O O . ILE B 1 65 ? 19.755 66.317 -6.153 1.00 9.36 65 ILE B O 1
ATOM 3189 N N . SER B 1 66 ? 19.306 64.899 -4.465 1.00 9.23 66 SER B N 1
ATOM 3190 C CA . SER B 1 66 ? 19.943 63.758 -5.123 1.00 8.37 66 SER B CA 1
ATOM 3191 C C . SER B 1 66 ? 19.039 63.155 -6.195 1.00 9.26 66 SER B C 1
ATOM 3192 O O . SER B 1 66 ? 19.463 62.275 -6.945 1.00 10.15 66 SER B O 1
ATOM 3195 N N . GLY B 1 67 ? 17.793 63.613 -6.257 1.00 8.48 67 GLY B N 1
ATOM 3196 C CA . GLY B 1 67 ? 16.873 63.067 -7.241 1.00 9.86 67 GLY B CA 1
ATOM 3197 C C . GLY B 1 67 ? 16.562 61.604 -6.972 1.00 9.86 67 GLY B C 1
ATOM 3198 O O . GLY B 1 67 ? 16.059 60.896 -7.850 1.00 11.39 67 GLY B O 1
ATOM 3199 N N . GLY B 1 68 ? 16.867 61.147 -5.759 1.00 10.13 68 GLY B N 1
ATOM 3200 C CA . GLY B 1 68 ? 16.599 59.767 -5.389 1.00 9.46 68 GLY B CA 1
ATOM 3201 C C . GLY B 1 68 ? 17.740 58.810 -5.669 1.00 10.42 68 GLY B C 1
ATOM 3202 O O . GLY B 1 68 ? 17.667 57.629 -5.327 1.00 11.45 68 GLY B O 1
ATOM 3203 N N . THR B 1 69 ? 18.800 59.317 -6.289 1.00 9.35 69 THR B N 1
ATOM 3204 C CA . THR B 1 69 ? 19.959 58.497 -6.625 1.00 10.45 69 THR B CA 1
ATOM 3205 C C . THR B 1 69 ? 21.149 58.852 -5.743 1.00 9.49 69 THR B C 1
ATOM 3206 O O . THR B 1 69 ? 21.697 59.948 -5.842 1.00 10.42 69 THR B O 1
ATOM 3210 N N . PRO B 1 70 ? 21.561 57.926 -4.865 1.00 9.15 70 PRO B N 1
ATOM 3211 C CA . PRO B 1 70 ? 22.697 58.162 -3.972 1.00 9.67 70 PRO B CA 1
ATOM 3212 C C . PRO B 1 70 ? 23.945 58.561 -4.754 1.00 9.00 70 PRO B C 1
ATOM 3213 O O . PRO B 1 70 ? 24.150 58.107 -5.878 1.00 9.63 70 PRO B O 1
ATOM 3217 N N . TYR B 1 71 ? 24.769 59.417 -4.161 1.00 10.12 71 TYR B N 1
ATOM 3218 C CA . TYR B 1 71 ? 25.992 59.848 -4.821 1.00 9.02 71 TYR B CA 1
ATOM 3219 C C . TYR B 1 71 ? 26.984 58.694 -4.785 1.00 9.41 71 TYR B C 1
ATOM 3220 O O . TYR B 1 71 ? 27.240 58.117 -3.732 1.00 10.90 71 TYR B O 1
ATOM 3229 N N . THR B 1 72 ? 27.530 58.355 -5.945 1.00 10.91 72 THR B N 1
ATOM 3230 C CA . THR B 1 72 ? 28.469 57.245 -6.048 1.00 12.07 72 THR B CA 1
ATOM 3231 C C . THR B 1 72 ? 29.846 57.561 -5.488 1.00 11.68 72 THR B C 1
ATOM 3232 O O . THR B 1 72 ? 30.511 56.690 -4.924 1.00 14.02 72 THR B O 1
ATOM 3236 N N . ASP B 1 73 ? 30.276 58.806 -5.656 1.00 11.12 73 ASP B N 1
ATOM 3237 C CA . ASP B 1 73 ? 31.580 59.236 -5.177 1.00 12.51 73 ASP B CA 1
ATOM 3238 C C . ASP B 1 73 ? 31.637 60.754 -5.062 1.00 13.01 73 ASP B C 1
ATOM 3239 O O . ASP B 1 73 ? 30.637 61.442 -5.284 1.00 11.83 73 ASP B O 1
ATOM 3244 N N . PHE B 1 74 ? 32.808 61.273 -4.710 1.00 11.79 74 PHE B N 1
ATOM 3245 C CA . PHE B 1 74 ? 32.991 62.712 -4.559 1.00 12.22 74 PHE B CA 1
ATOM 3246 C C . PHE B 1 74 ? 32.594 63.476 -5.818 1.00 12.83 74 PHE B C 1
ATOM 3247 O O . PHE B 1 74 ? 31.889 64.482 -5.748 1.00 12.17 74 PHE B O 1
ATOM 3255 N N . ALA B 1 75 ? 33.056 63.001 -6.970 1.00 12.39 75 ALA B N 1
ATOM 3256 C CA . ALA B 1 75 ? 32.752 63.659 -8.235 1.00 12.94 75 ALA B CA 1
ATOM 3257 C C . ALA B 1 75 ? 31.252 63.743 -8.495 1.00 11.72 75 ALA B C 1
ATOM 3258 O O . ALA B 1 75 ? 30.747 64.765 -8.961 1.00 11.61 75 ALA B O 1
ATOM 3260 N N . ASP B 1 76 ? 30.542 62.662 -8.195 1.00 11.91 76 ASP B N 1
ATOM 3261 C CA . ASP B 1 76 ? 29.102 62.616 -8.412 1.00 11.20 76 ASP B CA 1
ATOM 3262 C C . ASP B 1 76 ? 28.390 63.611 -7.496 1.00 10.27 76 ASP B C 1
ATOM 3263 O O . ASP B 1 76 ? 27.505 64.350 -7.931 1.00 9.89 76 ASP B O 1
ATOM 3268 N N . GLN B 1 77 ? 28.794 63.640 -6.231 1.00 10.07 77 GLN B N 1
ATOM 3269 C CA . GLN B 1 77 ? 28.179 64.546 -5.271 1.00 9.10 77 GLN B CA 1
ATOM 3270 C C . GLN B 1 77 ? 28.471 66.001 -5.642 1.00 9.93 77 GLN B C 1
ATOM 3271 O O . GLN B 1 77 ? 27.596 66.869 -5.544 1.00 9.30 77 GLN B O 1
ATOM 3277 N N . LYS B 1 78 ? 29.695 66.269 -6.084 1.00 10.52 78 LYS B N 1
ATOM 3278 C CA . LYS B 1 78 ? 30.062 67.623 -6.481 1.00 11.53 78 LYS B CA 1
ATOM 3279 C C . LYS B 1 78 ? 29.261 68.065 -7.699 1.00 12.35 78 LYS B C 1
ATOM 3280 O O . LYS B 1 78 ? 28.781 69.195 -7.769 1.00 13.07 78 LYS B O 1
ATOM 3286 N N . ALA B 1 79 ? 29.109 67.160 -8.657 1.00 12.21 79 ALA B N 1
ATOM 3287 C CA . ALA B 1 79 ? 28.397 67.468 -9.889 1.00 12.69 79 ALA B CA 1
ATOM 3288 C C . ALA B 1 79 ? 26.887 67.635 -9.766 1.00 13.00 79 ALA B C 1
ATOM 3289 O O . ALA B 1 79 ? 26.288 68.435 -10.490 1.00 14.91 79 ALA B O 1
ATOM 3291 N N . ARG B 1 80 ? 26.267 66.905 -8.846 1.00 12.24 80 ARG B N 1
ATOM 3292 C CA . ARG B 1 80 ? 24.815 66.960 -8.721 1.00 11.56 80 ARG B CA 1
ATOM 3293 C C . ARG B 1 80 ? 24.181 67.643 -7.513 1.00 11.66 80 ARG B C 1
ATOM 3294 O O . ARG B 1 80 ? 23.045 68.099 -7.608 1.00 11.15 80 ARG B O 1
ATOM 3302 N N . SER B 1 81 ? 24.894 67.726 -6.394 1.00 12.16 81 SER B N 1
ATOM 3303 C CA . SER B 1 81 ? 24.303 68.277 -5.173 1.00 11.22 81 SER B CA 1
ATOM 3304 C C . SER B 1 81 ? 24.472 69.751 -4.821 1.00 10.80 81 SER B C 1
ATOM 3305 O O . SER B 1 81 ? 23.906 70.203 -3.825 1.00 10.08 81 SER B O 1
ATOM 3308 N N . GLN B 1 82 ? 25.235 70.495 -5.613 1.00 10.88 82 GLN B N 1
ATOM 3309 C CA . GLN B 1 82 ? 25.468 71.907 -5.323 1.00 10.90 82 GLN B CA 1
ATOM 3310 C C . GLN B 1 82 ? 24.564 72.781 -6.179 1.00 11.38 82 GLN B C 1
ATOM 3311 O O . GLN B 1 82 ? 24.897 73.111 -7.317 1.00 12.88 82 GLN B O 1
ATOM 3317 N N . ILE B 1 83 ? 23.428 73.169 -5.612 1.00 9.65 83 ILE B N 1
ATOM 3318 C CA . ILE B 1 83 ? 22.436 73.964 -6.329 1.00 9.98 83 ILE B CA 1
ATOM 3319 C C . ILE B 1 83 ? 22.641 75.466 -6.186 1.00 10.07 83 ILE B C 1
ATOM 3320 O O . ILE B 1 83 ? 22.502 76.018 -5.098 1.00 10.27 83 ILE B O 1
ATOM 3325 N N . ASN B 1 84 ? 22.959 76.125 -7.295 1.00 10.85 84 ASN B N 1
ATOM 3326 C CA . ASN B 1 84 ? 23.188 77.562 -7.267 1.00 10.31 84 ASN B CA 1
ATOM 3327 C C . ASN B 1 84 ? 21.900 78.375 -7.308 1.00 9.91 84 ASN B C 1
ATOM 3328 O O . ASN B 1 84 ? 20.997 78.100 -8.105 1.00 11.69 84 ASN B O 1
ATOM 3333 N N . ILE B 1 85 ? 21.827 79.373 -6.430 1.00 9.74 85 ILE B N 1
ATOM 3334 C CA . ILE B 1 85 ? 20.681 80.273 -6.354 1.00 9.51 85 ILE B CA 1
ATOM 3335 C C . ILE B 1 85 ? 21.152 81.584 -6.980 1.00 10.29 85 ILE B C 1
ATOM 3336 O O . ILE B 1 85 ? 22.058 82.236 -6.455 1.00 10.93 85 ILE B O 1
ATOM 3341 N N . PRO B 1 86 ? 20.538 81.990 -8.107 1.00 10.35 86 PRO B N 1
ATOM 3342 C CA . PRO B 1 86 ? 20.895 83.220 -8.824 1.00 10.46 86 PRO B CA 1
ATOM 3343 C C . PRO B 1 86 ? 20.376 84.520 -8.225 1.00 9.89 86 PRO B C 1
ATOM 3344 O O . PRO B 1 86 ? 19.613 84.523 -7.261 1.00 10.09 86 PRO B O 1
ATOM 3348 N N . ALA B 1 87 ? 20.792 85.630 -8.825 1.00 10.44 87 ALA B N 1
ATOM 3349 C CA . ALA B 1 87 ? 20.393 86.954 -8.368 1.00 9.45 87 ALA B CA 1
ATOM 3350 C C . ALA B 1 87 ? 18.887 87.186 -8.411 1.00 9.74 87 ALA B C 1
ATOM 3351 O O . ALA B 1 87 ? 18.165 86.580 -9.210 1.00 10.14 87 ALA B O 1
ATOM 3353 N N . ASN B 1 88 ? 18.429 88.080 -7.541 1.00 9.74 88 ASN B N 1
ATOM 3354 C CA . ASN B 1 88 ? 17.022 88.466 -7.466 1.00 9.29 88 ASN B CA 1
ATOM 3355 C C . ASN B 1 88 ? 16.095 87.274 -7.333 1.00 9.44 88 ASN B C 1
ATOM 3356 O O . ASN B 1 88 ? 15.159 87.089 -8.118 1.00 9.04 88 ASN B O 1
ATOM 3361 N N . THR B 1 89 ? 16.357 86.473 -6.308 1.00 9.25 89 THR B N 1
ATOM 3362 C CA . THR B 1 89 ? 15.573 85.276 -6.053 1.00 9.27 89 THR B CA 1
ATOM 3363 C C . THR B 1 89 ? 15.039 85.219 -4.633 1.00 9.95 89 THR B C 1
ATOM 3364 O O . THR B 1 89 ? 15.737 85.566 -3.681 1.00 10.06 89 THR B O 1
ATOM 3368 N N . THR B 1 90 ? 13.788 84.793 -4.504 1.00 8.82 90 THR B N 1
ATOM 3369 C CA . THR B 1 90 ? 13.191 84.586 -3.200 1.00 8.38 90 THR B CA 1
ATOM 3370 C C . THR B 1 90 ? 12.790 83.123 -3.189 1.00 9.86 90 THR B C 1
ATOM 3371 O O . THR B 1 90 ? 11.952 82.701 -3.986 1.00 10.26 90 THR B O 1
ATOM 3375 N N . VAL B 1 91 ? 13.438 82.344 -2.332 1.00 8.78 91 VAL B N 1
ATOM 3376 C CA . VAL B 1 91 ? 13.104 80.937 -2.178 1.00 9.04 91 VAL B CA 1
ATOM 3377 C C . VAL B 1 91 ? 12.348 80.927 -0.860 1.00 9.62 91 VAL B C 1
ATOM 3378 O O . VAL B 1 91 ? 12.912 81.250 0.190 1.00 10.07 91 VAL B O 1
ATOM 3382 N N . ILE B 1 92 ? 11.066 80.587 -0.908 1.00 8.92 92 ILE B N 1
ATOM 3383 C CA . ILE B 1 92 ? 10.268 80.574 0.309 1.00 9.09 92 ILE B CA 1
ATOM 3384 C C . ILE B 1 92 ? 9.478 79.282 0.459 1.00 9.10 92 ILE B C 1
ATOM 3385 O O . ILE B 1 92 ? 8.808 78.831 -0.468 1.00 9.37 92 ILE B O 1
ATOM 3390 N N . GLY B 1 93 ? 9.571 78.680 1.636 1.00 8.59 93 GLY B N 1
ATOM 3391 C CA . GLY B 1 93 ? 8.862 77.438 1.870 1.00 9.74 93 GLY B CA 1
ATOM 3392 C C . GLY B 1 93 ? 7.392 77.645 2.162 1.00 10.61 93 GLY B C 1
ATOM 3393 O O . GLY B 1 93 ? 7.004 78.650 2.763 1.00 10.96 93 GLY B O 1
ATOM 3394 N N . LEU B 1 94 ? 6.573 76.695 1.719 1.00 10.19 94 LEU B N 1
ATOM 3395 C CA . LEU B 1 94 ? 5.138 76.739 1.963 1.00 12.44 94 LEU B CA 1
ATOM 3396 C C . LEU B 1 94 ? 4.839 75.848 3.160 1.00 12.36 94 LEU B C 1
ATOM 3397 O O . LEU B 1 94 ? 5.453 74.797 3.328 1.00 12.14 94 LEU B O 1
ATOM 3402 N N . GLY B 1 95 ? 3.904 76.275 3.999 1.00 11.69 95 GLY B N 1
ATOM 3403 C CA . GLY B 1 95 ? 3.546 75.477 5.154 1.00 12.02 95 GLY B CA 1
ATOM 3404 C C . GLY B 1 95 ? 4.660 75.236 6.157 1.00 12.35 95 GLY B C 1
ATOM 3405 O O . GLY B 1 95 ? 5.569 76.048 6.311 1.00 13.97 95 GLY B O 1
ATOM 3406 N N . THR B 1 96 ? 4.593 74.093 6.829 1.00 13.61 96 THR B N 1
ATOM 3407 C CA . THR B 1 96 ? 5.567 73.752 7.857 1.00 14.14 96 THR B CA 1
ATOM 3408 C C . THR B 1 96 ? 6.568 72.676 7.478 1.00 14.02 96 THR B C 1
ATOM 3409 O O . THR B 1 96 ? 7.471 72.376 8.264 1.00 14.88 96 THR B O 1
ATOM 3413 N N . ASP B 1 97 ? 6.425 72.104 6.287 1.00 12.22 97 ASP B N 1
ATOM 3414 C CA . ASP B 1 97 ? 7.316 71.025 5.886 1.00 11.46 97 ASP B CA 1
ATOM 3415 C C . ASP B 1 97 ? 8.149 71.239 4.626 1.00 10.69 97 ASP B C 1
ATOM 3416 O O . ASP B 1 97 ? 8.530 70.268 3.972 1.00 11.51 97 ASP B O 1
ATOM 3421 N N . ALA B 1 98 ? 8.433 72.491 4.275 1.00 9.94 98 ALA B N 1
ATOM 3422 C CA . ALA B 1 98 ? 9.264 72.757 3.099 1.00 9.03 98 ALA B CA 1
ATOM 3423 C C . ALA B 1 98 ? 10.658 72.322 3.537 1.00 9.56 98 ALA B C 1
ATOM 3424 O O . ALA B 1 98 ? 11.195 72.838 4.519 1.00 8.63 98 ALA B O 1
ATOM 3426 N N . LYS B 1 99 ? 11.253 71.387 2.806 1.00 10.85 99 LYS B N 1
ATOM 3427 C CA . LYS B 1 99 ? 12.543 70.856 3.219 1.00 10.38 99 LYS B CA 1
ATOM 3428 C C . LYS B 1 99 ? 13.466 70.457 2.075 1.00 10.93 99 LYS B C 1
ATOM 3429 O O . LYS B 1 99 ? 13.006 70.048 1.011 1.00 11.75 99 LYS B O 1
ATOM 3435 N N . PHE B 1 100 ? 14.768 70.588 2.309 1.00 9.26 100 PHE B N 1
ATOM 3436 C CA . PHE B 1 100 ? 15.785 70.196 1.336 1.00 7.54 100 PHE B CA 1
ATOM 3437 C C . PHE B 1 100 ? 16.644 69.108 1.968 1.00 8.58 100 PHE B C 1
ATOM 3438 O O . PHE B 1 100 ? 17.037 69.217 3.132 1.00 8.80 100 PHE B O 1
ATOM 3446 N N . ILE B 1 101 ? 16.922 68.052 1.214 1.00 7.64 101 ILE B N 1
ATOM 3447 C CA . ILE B 1 101 ? 17.779 66.990 1.725 1.00 8.50 101 ILE B CA 1
ATOM 3448 C C . ILE B 1 101 ? 18.814 66.596 0.687 1.00 8.98 101 ILE B C 1
ATOM 3449 O O . ILE B 1 101 ? 18.617 66.798 -0.514 1.00 8.56 101 ILE B O 1
ATOM 3454 N N . ASN B 1 102 ? 19.928 66.056 1.176 1.00 8.75 102 ASN B N 1
ATOM 3455 C CA . ASN B 1 102 ? 21.024 65.570 0.344 1.00 8.32 102 ASN B CA 1
ATOM 3456 C C . ASN B 1 102 ? 21.753 66.579 -0.535 1.00 9.74 102 ASN B C 1
ATOM 3457 O O . ASN B 1 102 ? 22.333 66.211 -1.556 1.00 9.45 102 ASN B O 1
ATOM 3462 N N . GLY B 1 103 ? 21.757 67.844 -0.138 1.00 9.03 103 GLY B N 1
ATOM 3463 C CA . GLY B 1 103 ? 22.444 68.822 -0.954 1.00 9.80 103 GLY B CA 1
ATOM 3464 C C . GLY B 1 103 ? 22.756 70.138 -0.281 1.00 10.08 103 GLY B C 1
ATOM 3465 O O . GLY B 1 103 ? 22.508 70.325 0.914 1.00 10.86 103 GLY B O 1
ATOM 3466 N N . SER B 1 104 ? 23.292 71.058 -1.075 1.00 9.91 104 SER B N 1
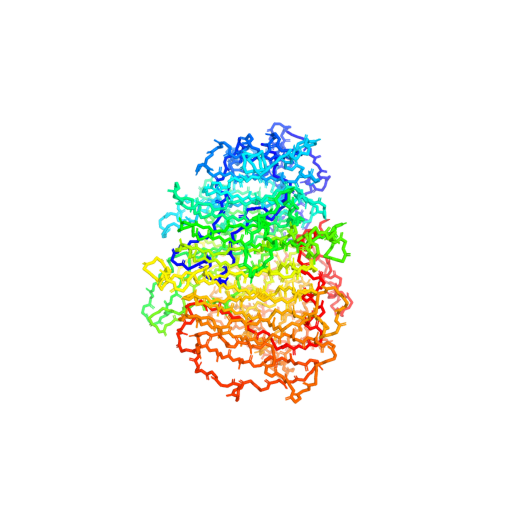ATOM 3467 C CA . SER B 1 104 ? 23.673 72.378 -0.592 1.00 9.49 104 SER B CA 1
ATOM 3468 C C . SER B 1 104 ? 23.049 73.476 -1.442 1.00 9.87 104 SER B C 1
ATOM 3469 O O . SER B 1 104 ? 22.922 73.329 -2.660 1.00 10.71 104 SER B O 1
ATOM 3472 N N . LEU B 1 105 ? 22.654 74.569 -0.800 1.00 10.72 105 LEU B N 1
ATOM 3473 C CA . LEU B 1 105 ? 22.117 75.709 -1.529 1.00 9.11 105 LEU B CA 1
ATOM 3474 C C . LEU B 1 105 ? 23.311 76.648 -1.607 1.00 9.39 105 LEU B C 1
ATOM 3475 O O . LEU B 1 105 ? 23.875 77.033 -0.579 1.00 9.94 105 LEU B O 1
ATOM 3480 N N . ILE B 1 106 ? 23.696 76.994 -2.829 1.00 8.83 106 ILE B N 1
ATOM 3481 C CA . ILE B 1 106 ? 24.856 77.834 -3.073 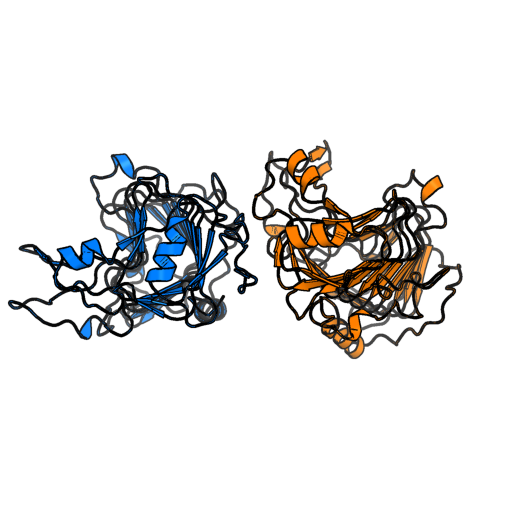1.00 10.22 106 ILE B CA 1
ATOM 3482 C C . ILE B 1 106 ? 24.525 79.216 -3.619 1.00 10.41 106 ILE B C 1
ATOM 3483 O O . ILE B 1 106 ? 23.889 79.346 -4.663 1.00 11.51 106 ILE B O 1
ATOM 3488 N N . ILE B 1 107 ? 24.958 80.248 -2.905 1.00 10.35 107 ILE B N 1
ATOM 3489 C CA . ILE B 1 107 ? 24.753 81.616 -3.359 1.00 10.03 107 ILE B CA 1
ATOM 3490 C C . ILE B 1 107 ? 26.156 82.054 -3.767 1.00 11.33 107 ILE B C 1
ATOM 3491 O O . ILE B 1 107 ? 26.940 82.529 -2.947 1.00 10.23 107 ILE B O 1
ATOM 3496 N N . ASP B 1 108 ? 26.455 81.852 -5.049 1.00 12.51 108 ASP B N 1
ATOM 3497 C CA . ASP B 1 108 ? 27.764 82.137 -5.638 1.00 14.83 108 ASP B CA 1
ATOM 3498 C C . ASP B 1 108 ? 27.757 83.429 -6.448 1.00 14.67 108 ASP B C 1
ATOM 3499 O O . ASP B 1 108 ? 27.088 83.516 -7.476 1.00 13.93 108 ASP B O 1
ATOM 3504 N N . GLY B 1 109 ? 28.523 84.418 -5.998 1.00 13.71 109 GLY B N 1
ATOM 3505 C CA . GLY B 1 109 ? 28.563 85.693 -6.692 1.00 14.42 109 GLY B CA 1
ATOM 3506 C C . GLY B 1 109 ? 29.446 85.798 -7.924 1.00 14.07 109 GLY B C 1
ATOM 3507 O O . GLY B 1 109 ? 29.611 86.890 -8.462 1.00 14.47 109 GLY B O 1
ATOM 3508 N N . THR B 1 110 ? 30.017 84.687 -8.379 1.00 14.78 110 THR B N 1
ATOM 3509 C CA . THR B 1 110 ? 30.873 84.723 -9.563 1.00 15.22 110 THR B CA 1
ATOM 3510 C C . THR B 1 110 ? 30.139 85.337 -10.755 1.00 15.40 110 THR B C 1
ATOM 3511 O O . THR B 1 110 ? 30.712 86.133 -11.503 1.00 17.06 110 THR B O 1
ATOM 3515 N N . ASP B 1 111 ? 28.874 84.960 -10.928 1.00 13.89 111 ASP B N 1
ATOM 3516 C CA . ASP B 1 111 ? 28.057 85.472 -12.025 1.00 13.71 111 ASP B CA 1
ATOM 3517 C C . ASP B 1 111 ? 27.367 86.771 -11.621 1.00 13.85 111 ASP B C 1
ATOM 3518 O O . ASP B 1 111 ? 26.468 87.246 -12.316 1.00 14.21 111 ASP B O 1
ATOM 3523 N N . GLY B 1 112 ? 27.784 87.335 -10.491 1.00 14.29 112 GLY B N 1
ATOM 3524 C CA . GLY B 1 112 ? 27.193 88.574 -10.021 1.00 13.65 112 GLY B CA 1
ATOM 3525 C C . GLY B 1 112 ? 26.017 88.410 -9.071 1.00 12.92 112 GLY B C 1
ATOM 3526 O O . GLY B 1 112 ? 25.392 89.399 -8.678 1.00 13.11 112 GLY B O 1
ATOM 3527 N N . THR B 1 113 ? 25.710 87.171 -8.696 1.00 11.82 113 THR B N 1
ATOM 3528 C CA . THR B 1 113 ? 24.592 86.917 -7.795 1.00 11.46 113 THR B CA 1
ATOM 3529 C C . THR B 1 113 ? 24.562 87.851 -6.586 1.00 12.03 113 THR B C 1
ATOM 3530 O O . THR B 1 113 ? 25.575 88.067 -5.909 1.00 12.56 113 THR B O 1
ATOM 3534 N N . ASN B 1 114 ? 23.381 88.400 -6.335 1.00 10.95 114 ASN B N 1
ATOM 3535 C CA . ASN B 1 114 ? 23.141 89.297 -5.212 1.00 10.51 114 ASN B CA 1
ATOM 3536 C C . ASN B 1 114 ? 21.633 89.423 -5.066 1.00 9.89 114 ASN B C 1
ATOM 3537 O O . ASN B 1 114 ? 20.885 89.026 -5.961 1.00 9.55 114 ASN B O 1
ATOM 3542 N N . ASN B 1 115 ? 21.189 89.960 -3.933 1.00 9.68 115 ASN B N 1
ATOM 3543 C CA . ASN B 1 115 ? 19.762 90.174 -3.686 1.00 8.79 115 ASN B CA 1
ATOM 3544 C C . ASN B 1 115 ? 19.002 88.855 -3.639 1.00 9.78 115 ASN B C 1
ATOM 3545 O O . ASN B 1 115 ? 18.142 88.584 -4.479 1.00 9.26 115 ASN B O 1
ATOM 3550 N N . VAL B 1 116 ? 19.315 88.047 -2.634 1.00 8.52 116 VAL B N 1
ATOM 3551 C CA . VAL B 1 116 ? 18.696 86.739 -2.474 1.00 9.08 116 VAL B CA 1
ATOM 3552 C C . VAL B 1 116 ? 18.057 86.575 -1.101 1.00 9.25 116 VAL B C 1
ATOM 3553 O O . VAL B 1 116 ? 18.646 86.940 -0.083 1.00 9.18 116 VAL B O 1
ATOM 3557 N N . ILE B 1 117 ? 16.849 86.023 -1.094 1.00 8.16 117 ILE B N 1
ATOM 3558 C CA . ILE B 1 117 ? 16.109 85.764 0.132 1.00 8.84 117 ILE B CA 1
ATOM 3559 C C . ILE B 1 117 ? 15.802 84.263 0.215 1.00 9.91 117 ILE B C 1
ATOM 3560 O O . ILE B 1 117 ? 15.230 83.694 -0.718 1.00 9.87 117 ILE B O 1
ATOM 3565 N N . ILE B 1 118 ? 16.220 83.624 1.308 1.00 8.73 118 ILE B N 1
ATOM 3566 C CA . ILE B 1 118 ? 15.952 82.196 1.527 1.00 9.45 118 ILE B CA 1
ATOM 3567 C C . ILE B 1 118 ? 15.118 82.210 2.795 1.00 10.10 118 ILE B C 1
ATOM 3568 O O . ILE B 1 118 ? 15.575 82.693 3.834 1.00 9.97 118 ILE B O 1
ATOM 3573 N N . ARG B 1 119 ? 13.909 81.662 2.726 1.00 9.96 119 ARG B N 1
ATOM 3574 C CA . ARG B 1 119 ? 13.018 81.753 3.868 1.00 9.92 119 ARG B CA 1
ATOM 3575 C C . ARG B 1 119 ? 12.077 80.576 4.099 1.00 10.07 119 ARG B C 1
ATOM 3576 O O . ARG B 1 119 ? 11.599 79.954 3.159 1.00 8.96 119 ARG B O 1
ATOM 3584 N N . ASN B 1 120 ? 11.823 80.286 5.372 1.00 8.79 120 ASN B N 1
ATOM 3585 C CA . ASN B 1 120 ? 10.896 79.231 5.768 1.00 8.52 120 ASN B CA 1
ATOM 3586 C C . ASN B 1 120 ? 11.154 77.841 5.183 1.00 9.02 120 ASN B C 1
ATOM 3587 O O . ASN B 1 120 ? 10.222 77.144 4.777 1.00 9.92 120 ASN B O 1
ATOM 3592 N N . VAL B 1 121 ? 12.418 77.436 5.130 1.00 9.06 121 VAL B N 1
ATOM 3593 C CA . VAL B 1 121 ? 12.752 76.105 4.633 1.00 8.27 121 VAL B CA 1
ATOM 3594 C C . VAL B 1 121 ? 13.706 75.437 5.609 1.00 8.17 121 VAL B C 1
ATOM 3595 O O . VAL B 1 121 ? 14.479 76.105 6.300 1.00 8.22 121 VAL B O 1
ATOM 3599 N N . TYR B 1 122 ? 13.621 74.113 5.661 1.00 8.55 122 TYR B N 1
ATOM 3600 C CA . TYR B 1 122 ?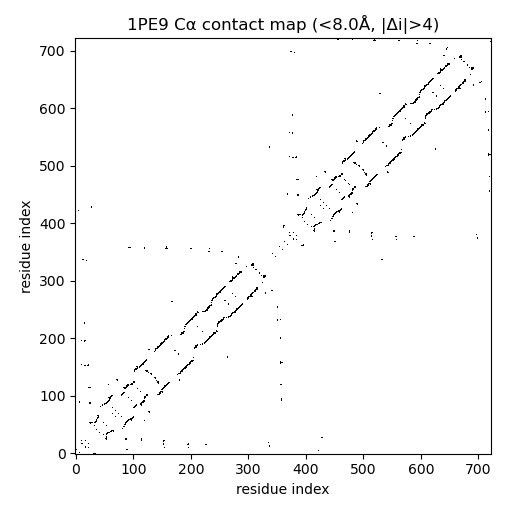 14.466 73.293 6.517 1.00 8.58 122 TYR B CA 1
ATOM 3601 C C . TYR B 1 122 ? 15.503 72.670 5.593 1.00 9.29 122 TYR B C 1
ATOM 3602 O O . TYR B 1 122 ? 15.157 72.141 4.536 1.00 10.67 122 TYR B O 1
ATOM 3611 N N . ILE B 1 123 ? 16.774 72.750 5.970 1.00 9.33 123 ILE B N 1
ATOM 3612 C CA . ILE B 1 123 ? 17.825 72.142 5.161 1.00 9.23 123 ILE B CA 1
ATOM 3613 C C . ILE B 1 123 ? 18.581 71.150 6.032 1.00 9.62 123 ILE B C 1
ATOM 3614 O O . ILE B 1 123 ? 19.232 71.539 7.005 1.00 8.74 123 ILE B O 1
ATOM 3619 N N . GLN B 1 124 ? 18.478 69.870 5.698 1.00 9.79 124 GLN B N 1
ATOM 3620 C CA . GLN B 1 124 ? 19.195 68.850 6.445 1.00 9.39 124 GLN B CA 1
ATOM 3621 C C . GLN B 1 124 ? 20.604 68.831 5.870 1.00 9.98 124 GLN B C 1
ATOM 3622 O O . GLN B 1 124 ? 20.785 68.748 4.655 1.00 9.92 124 GLN B O 1
ATOM 3628 N N . THR B 1 125 ? 21.605 68.934 6.736 1.00 9.89 125 THR B N 1
ATOM 3629 C CA . THR B 1 125 ? 22.984 68.941 6.268 1.00 9.83 125 THR B CA 1
ATOM 3630 C C . THR B 1 125 ? 23.275 67.695 5.442 1.00 9.77 125 THR B C 1
ATOM 3631 O O . THR B 1 125 ? 22.826 66.592 5.769 1.00 9.67 125 THR B O 1
ATOM 3635 N N . PRO B 1 126 ? 24.018 67.856 4.341 1.00 9.91 126 PRO B N 1
ATOM 3636 C CA . PRO B 1 126 ? 24.340 66.707 3.494 1.00 9.58 126 PRO B CA 1
ATOM 3637 C C . PRO B 1 126 ? 25.423 65.810 4.079 1.00 10.21 126 PRO B C 1
ATOM 3638 O O . PRO B 1 126 ? 26.243 66.246 4.888 1.00 10.73 126 PRO B O 1
ATOM 3642 N N . ILE B 1 127 ? 25.410 64.552 3.654 1.00 8.88 127 ILE B N 1
ATOM 3643 C CA . ILE B 1 127 ? 26.375 63.555 4.093 1.00 8.99 127 ILE B CA 1
ATOM 3644 C C . ILE B 1 127 ? 27.357 63.289 2.956 1.00 10.11 127 ILE B C 1
ATOM 3645 O O . ILE B 1 127 ? 26.967 62.840 1.877 1.00 10.12 127 ILE B O 1
ATOM 3650 N N . ASP B 1 128 ? 28.627 63.589 3.203 1.00 8.65 128 ASP B N 1
ATOM 3651 C CA . ASP B 1 128 ? 29.688 63.390 2.218 1.00 8.80 128 ASP B CA 1
ATOM 3652 C C . ASP B 1 128 ? 29.952 61.889 2.062 1.00 9.50 128 ASP B C 1
ATOM 3653 O O . ASP B 1 128 ? 30.397 61.229 3.002 1.00 9.50 128 ASP B O 1
ATOM 3658 N N . VAL B 1 129 ? 29.673 61.353 0.875 1.00 9.30 129 VAL B N 1
ATOM 3659 C CA . VAL B 1 129 ? 29.860 59.926 0.628 1.00 10.26 129 VAL B CA 1
ATOM 3660 C C . VAL B 1 129 ? 31.322 59.537 0.472 1.00 10.13 129 VAL B C 1
ATOM 3661 O O . VAL B 1 129 ? 31.654 58.353 0.458 1.00 11.66 129 VAL B O 1
ATOM 3665 N N . GLU B 1 130 ? 32.199 60.527 0.361 1.00 10.65 130 GLU B N 1
ATOM 3666 C CA . GLU B 1 130 ? 33.616 60.233 0.192 1.00 13.09 130 GLU B CA 1
ATOM 3667 C C . GLU B 1 130 ? 34.510 61.260 0.879 1.00 12.70 130 GLU B C 1
ATOM 3668 O O . GLU B 1 130 ? 35.185 62.055 0.220 1.00 12.71 130 GLU B O 1
ATOM 3674 N N . PRO B 1 131 ? 34.524 61.256 2.219 1.00 13.79 131 PRO B N 1
ATOM 3675 C CA . PRO B 1 131 ? 35.359 62.203 2.962 1.00 15.21 131 PRO B CA 1
ATOM 3676 C C . PRO B 1 131 ? 36.810 62.047 2.512 1.00 17.09 131 PRO B C 1
ATOM 3677 O O . PRO B 1 131 ? 37.221 60.962 2.100 1.00 16.10 131 PRO B O 1
ATOM 3681 N N . HIS B 1 132 ? 37.577 63.128 2.575 1.00 18.62 132 HIS B N 1
ATOM 3682 C CA . HIS B 1 132 ? 38.982 63.070 2.191 1.00 23.08 132 HIS B CA 1
ATOM 3683 C C . HIS B 1 132 ? 39.839 62.973 3.448 1.00 24.27 132 HIS B C 1
ATOM 3684 O O . HIS B 1 132 ? 39.517 63.570 4.474 1.00 24.52 132 HIS B O 1
ATOM 3691 N N . TYR B 1 133 ? 40.925 62.210 3.371 1.00 27.30 133 TYR B N 1
ATOM 3692 C CA . TYR B 1 133 ? 41.806 62.037 4.518 1.00 31.34 133 TYR B CA 1
ATOM 3693 C C . TYR B 1 133 ? 43.019 62.958 4.463 1.00 33.70 133 TYR B C 1
ATOM 3694 O O . TYR B 1 133 ? 43.633 63.136 3.411 1.00 33.80 133 TYR B O 1
ATOM 3703 N N . GLU B 1 134 ? 43.355 63.540 5.610 1.00 36.29 134 GLU B N 1
ATOM 3704 C CA . GLU B 1 134 ? 44.498 64.440 5.722 1.00 39.56 134 GLU B CA 1
ATOM 3705 C C . GLU B 1 134 ? 45.343 64.024 6.920 1.00 40.10 134 GLU B C 1
ATOM 3706 O O . GLU B 1 134 ? 44.922 64.180 8.066 1.00 40.65 134 GLU B O 1
ATOM 3712 N N . LYS B 1 135 ? 46.530 63.490 6.650 1.00 41.11 135 LYS B N 1
ATOM 3713 C CA . LYS B 1 135 ? 47.432 63.046 7.708 1.00 41.37 135 LYS B CA 1
ATOM 3714 C C . LYS B 1 135 ? 47.488 64.061 8.845 1.00 41.43 135 LYS B C 1
ATOM 3715 O O . LYS B 1 135 ? 47.729 65.249 8.620 1.00 41.63 135 LYS B O 1
ATOM 3717 N N . GLY B 1 136 ? 47.255 63.586 10.064 1.00 41.13 136 GLY B N 1
ATOM 3718 C CA . GLY B 1 136 ? 47.288 64.464 11.218 1.00 40.74 136 GLY B CA 1
ATOM 3719 C C . GLY B 1 136 ? 46.032 65.299 11.385 1.00 40.55 136 GLY B C 1
ATOM 3720 O O . GLY B 1 136 ? 46.039 66.297 12.106 1.00 40.71 136 GLY B O 1
ATOM 3721 N N . ASP B 1 137 ? 44.952 64.897 10.723 1.00 39.67 137 ASP B N 1
ATOM 3722 C CA . ASP B 1 137 ? 43.694 65.628 10.819 1.00 38.42 137 ASP B CA 1
ATOM 3723 C C . ASP B 1 137 ? 42.496 64.693 10.666 1.00 36.14 137 ASP B C 1
ATOM 3724 O O . ASP B 1 137 ? 41.360 65.076 10.947 1.00 36.71 137 ASP B O 1
ATOM 3729 N N . GLY B 1 138 ? 42.755 63.470 10.215 1.00 32.66 138 GLY B N 1
ATOM 3730 C CA . GLY B 1 138 ? 41.687 62.499 10.047 1.00 28.39 138 GLY B CA 1
ATOM 3731 C C . GLY B 1 138 ? 40.825 62.715 8.816 1.00 24.52 138 GLY B C 1
ATOM 3732 O O . GLY B 1 138 ? 41.264 63.315 7.834 1.00 23.92 138 GLY B O 1
ATOM 3733 N N . TRP B 1 139 ? 39.593 62.219 8.869 1.00 20.91 139 TRP B N 1
ATOM 3734 C CA . TRP B 1 139 ? 38.665 62.354 7.753 1.00 17.87 139 TRP B CA 1
ATOM 3735 C C . TRP B 1 139 ? 37.960 63.706 7.778 1.00 17.33 139 TRP B C 1
ATOM 3736 O O . TRP B 1 139 ? 37.550 64.179 8.838 1.00 17.57 139 TRP B O 1
ATOM 3747 N N . ASN B 1 140 ? 37.818 64.318 6.605 1.00 17.60 140 ASN B N 1
ATOM 3748 C CA . ASN B 1 140 ? 37.161 65.617 6.492 1.00 18.91 140 ASN B CA 1
ATOM 3749 C C . ASN B 1 140 ? 36.073 65.604 5.423 1.00 17.47 140 ASN B C 1
ATOM 3750 O O . ASN B 1 140 ? 36.256 65.037 4.345 1.00 16.41 140 ASN B O 1
ATOM 3755 N N . ALA B 1 141 ? 34.945 66.240 5.731 1.00 14.81 141 ALA B N 1
ATOM 3756 C CA . ALA B 1 141 ? 33.818 66.319 4.806 1.00 13.60 141 ALA B CA 1
ATOM 3757 C C . ALA B 1 141 ? 33.886 67.632 4.034 1.00 13.24 141 ALA B C 1
ATOM 3758 O O . ALA B 1 141 ? 34.463 68.608 4.504 1.00 13.60 141 ALA B O 1
ATOM 3760 N N . GLU B 1 142 ? 33.259 67.661 2.864 1.00 11.69 142 GLU B N 1
ATOM 3761 C CA . GLU B 1 142 ? 33.316 68.829 1.995 1.00 12.08 142 GLU B CA 1
ATOM 3762 C C . GLU B 1 142 ? 32.090 69.741 1.907 1.00 13.32 142 GLU B C 1
ATOM 3763 O O . GLU B 1 142 ? 32.220 70.964 1.803 1.00 12.92 142 GLU B O 1
ATOM 3769 N N . TRP B 1 143 ? 30.908 69.145 1.965 1.00 11.37 143 TRP B N 1
ATOM 3770 C CA . TRP B 1 143 ? 29.669 69.885 1.754 1.00 11.26 143 TRP B CA 1
ATOM 3771 C C . TRP B 1 143 ? 28.895 70.451 2.940 1.00 10.15 143 TRP B C 1
ATOM 3772 O O . TRP B 1 143 ? 28.728 69.787 3.961 1.00 11.16 143 TRP B O 1
ATOM 3783 N N . ASP B 1 144 ? 28.409 71.684 2.777 1.00 10.10 144 ASP B N 1
ATOM 3784 C CA . ASP B 1 144 ? 27.621 72.347 3.815 1.00 11.11 144 ASP B CA 1
ATOM 3785 C C . ASP B 1 144 ? 26.152 72.409 3.407 1.00 11.17 144 ASP B C 1
ATOM 3786 O O . ASP B 1 144 ? 25.773 71.888 2.360 1.00 12.37 144 ASP B O 1
ATOM 3791 N N . ALA B 1 145 ? 25.317 73.023 4.243 1.00 10.04 145 ALA B N 1
ATOM 3792 C CA . ALA B 1 145 ? 23.896 73.143 3.928 1.00 9.54 145 ALA B CA 1
ATOM 3793 C C . ALA B 1 145 ? 23.665 74.378 3.063 1.00 9.51 145 ALA B C 1
ATOM 3794 O O . ALA B 1 145 ? 22.841 74.369 2.149 1.00 8.77 145 ALA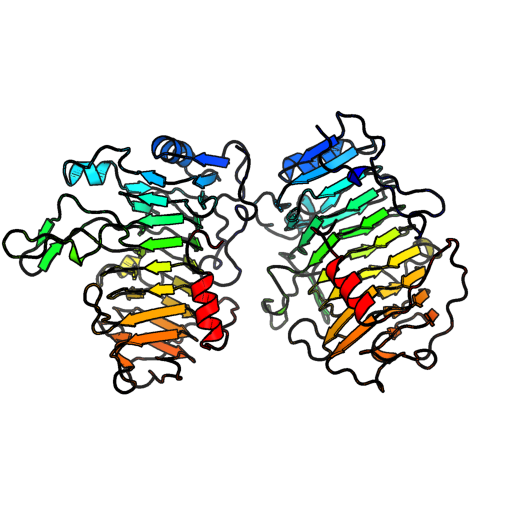 B O 1
ATOM 3796 N N . MET B 1 146 ? 24.400 75.441 3.361 1.00 10.21 146 MET B N 1
ATOM 3797 C CA . MET B 1 146 ? 24.283 76.678 2.608 1.00 11.72 146 MET B CA 1
ATOM 3798 C C . MET B 1 146 ? 25.630 77.376 2.563 1.00 11.51 146 MET B C 1
ATOM 3799 O O . MET B 1 146 ? 26.334 77.453 3.573 1.00 10.95 146 MET B O 1
ATOM 3804 N N . ASN B 1 147 ? 25.978 77.887 1.388 1.00 13.00 147 ASN B N 1
ATOM 3805 C CA . ASN B 1 147 ? 27.249 78.565 1.200 1.00 14.18 147 ASN B CA 1
ATOM 3806 C C . ASN B 1 147 ? 27.070 79.885 0.455 1.00 14.14 147 ASN B C 1
ATOM 3807 O O . ASN B 1 147 ? 26.436 79.932 -0.600 1.00 14.02 147 ASN B O 1
ATOM 3812 N N . ILE B 1 148 ? 27.603 80.959 1.031 1.00 11.87 148 ILE B N 1
ATOM 3813 C CA . ILE B 1 148 ? 27.542 82.281 0.413 1.00 12.21 148 ILE B CA 1
ATOM 3814 C C . ILE B 1 148 ? 28.996 82.572 0.083 1.00 12.98 148 ILE B C 1
ATOM 3815 O O . ILE B 1 148 ? 29.820 82.742 0.982 1.00 13.25 148 ILE B O 1
ATOM 3820 N N . THR B 1 149 ? 29.311 82.619 -1.207 1.00 12.22 149 THR B N 1
ATOM 3821 C CA . THR B 1 149 ? 30.692 82.795 -1.624 1.00 13.25 149 THR B CA 1
ATOM 3822 C C . THR B 1 149 ? 30.897 83.687 -2.847 1.00 14.10 149 THR B C 1
ATOM 3823 O O . THR B 1 149 ? 29.944 84.172 -3.457 1.00 13.23 149 THR B O 1
ATOM 3827 N N . ASN B 1 150 ? 32.170 83.894 -3.175 1.00 14.01 150 ASN B N 1
ATOM 3828 C CA . ASN B 1 150 ? 32.608 84.689 -4.314 1.00 13.86 150 ASN B CA 1
ATOM 3829 C C . ASN B 1 150 ? 31.928 86.037 -4.533 1.00 13.88 150 ASN B C 1
ATOM 3830 O O . ASN B 1 150 ? 31.422 86.325 -5.617 1.00 14.15 150 ASN B O 1
ATOM 3835 N N . GLY B 1 151 ? 31.929 86.863 -3.494 1.00 12.67 151 GLY B N 1
ATOM 3836 C CA . GLY B 1 151 ? 31.351 88.190 -3.603 1.00 12.67 151 GLY B CA 1
ATOM 3837 C C . GLY B 1 151 ? 29.843 88.335 -3.587 1.00 12.35 151 GLY B C 1
ATOM 3838 O O . GLY B 1 151 ? 29.331 89.423 -3.857 1.00 13.82 151 GLY B O 1
ATOM 3839 N N . ALA B 1 152 ? 29.119 87.262 -3.282 1.00 10.91 152 ALA B N 1
ATOM 3840 C CA . ALA B 1 152 ? 27.666 87.354 -3.231 1.00 11.06 152 ALA B CA 1
ATOM 3841 C C . ALA B 1 152 ? 27.325 88.367 -2.143 1.00 11.15 152 ALA B C 1
ATOM 3842 O O . ALA B 1 152 ? 28.008 88.441 -1.119 1.00 11.22 152 ALA B O 1
ATOM 3844 N N . HIS B 1 153 ? 26.280 89.156 -2.359 1.00 10.89 153 HIS B N 1
ATOM 3845 C CA . HIS B 1 153 ? 25.915 90.154 -1.365 1.00 11.30 153 HIS B CA 1
ATOM 3846 C C . HIS B 1 153 ? 24.423 90.444 -1.331 1.00 11.05 153 HIS B C 1
ATOM 3847 O O . HIS B 1 153 ? 23.697 90.161 -2.288 1.00 11.51 153 HIS B O 1
ATOM 3854 N N . HIS B 1 154 ? 23.977 91.012 -0.214 1.00 10.37 154 HIS B N 1
ATOM 3855 C CA . HIS B 1 154 ? 22.574 91.333 0.002 1.00 10.38 154 HIS B CA 1
ATOM 3856 C C . HIS B 1 154 ? 21.776 90.046 -0.002 1.00 10.35 154 HIS B C 1
ATOM 3857 O O . HIS B 1 154 ? 21.051 89.722 -0.946 1.00 10.52 154 HIS B O 1
ATOM 3864 N N . VAL B 1 155 ? 21.950 89.311 1.088 1.00 10.08 155 VAL B N 1
ATOM 3865 C CA . VAL B 1 155 ? 21.299 88.026 1.289 1.00 9.52 155 VAL B CA 1
ATOM 3866 C C . VAL B 1 155 ? 20.584 88.045 2.629 1.00 9.49 155 VAL B C 1
ATOM 3867 O O . VAL B 1 155 ? 21.160 88.445 3.640 1.00 9.37 155 VAL B O 1
ATOM 3871 N N . TRP B 1 156 ? 19.332 87.606 2.634 1.00 8.45 156 TRP B N 1
ATOM 3872 C CA . TRP B 1 156 ? 18.550 87.557 3.857 1.00 8.97 156 TRP B CA 1
ATOM 3873 C C . TRP B 1 156 ? 18.077 86.128 4.073 1.00 9.89 156 TRP B C 1
ATOM 3874 O O . TRP B 1 156 ? 17.375 85.561 3.231 1.00 8.68 156 TRP B O 1
ATOM 3885 N N . ILE B 1 157 ? 18.501 85.547 5.193 1.00 8.15 157 ILE B N 1
ATOM 3886 C CA . ILE B 1 157 ? 18.133 84.187 5.573 1.00 9.25 157 ILE B CA 1
ATOM 3887 C C . ILE B 1 157 ? 17.182 84.373 6.745 1.00 9.16 157 ILE B C 1
ATOM 3888 O O . ILE B 1 157 ? 17.573 84.890 7.792 1.00 9.36 157 ILE B O 1
ATOM 3893 N N . ASP B 1 158 ? 15.931 83.960 6.570 1.00 8.97 158 ASP B N 1
ATOM 3894 C CA . ASP B 1 158 ? 14.926 84.152 7.611 1.00 8.88 158 ASP B CA 1
ATOM 3895 C C . ASP B 1 158 ? 14.054 82.924 7.841 1.00 8.67 158 ASP B C 1
ATOM 3896 O O . ASP B 1 158 ? 13.579 82.311 6.891 1.00 9.49 158 ASP B O 1
ATOM 3901 N N . HIS B 1 159 ? 13.831 82.583 9.107 1.00 8.87 159 HIS B N 1
ATOM 3902 C CA . HIS B 1 159 ? 13.006 81.427 9.450 1.00 10.03 159 HIS B CA 1
ATOM 3903 C C . HIS B 1 159 ? 13.466 80.185 8.703 1.00 9.02 159 HIS B C 1
ATOM 3904 O O . HIS B 1 159 ? 12.669 79.450 8.122 1.00 9.31 159 HIS B O 1
ATOM 3911 N N . VAL B 1 160 ? 14.773 79.965 8.723 1.00 8.86 160 VAL B N 1
ATOM 3912 C CA . VAL B 1 160 ? 15.363 78.805 8.081 1.00 8.88 160 VAL B CA 1
ATOM 3913 C C . VAL B 1 160 ? 15.879 77.892 9.191 1.00 9.43 160 VAL B C 1
ATOM 3914 O O . VAL B 1 160 ? 16.330 78.371 10.232 1.00 9.78 160 VAL B O 1
ATOM 3918 N N . THR B 1 161 ? 15.768 76.584 8.988 1.00 8.81 161 THR B N 1
ATOM 3919 C CA . THR B 1 161 ? 16.292 75.625 9.951 1.00 8.75 161 THR B CA 1
ATOM 3920 C C . THR B 1 161 ? 17.354 74.797 9.246 1.00 8.75 161 THR B C 1
ATOM 3921 O O . THR B 1 161 ? 17.136 74.329 8.130 1.00 9.86 161 THR B O 1
ATOM 3925 N N . ILE B 1 162 ? 18.508 74.645 9.888 1.00 8.96 162 ILE B N 1
ATOM 3926 C CA . ILE B 1 162 ? 19.588 73.818 9.357 1.00 9.50 162 ILE B CA 1
ATOM 3927 C C . ILE B 1 162 ? 19.883 72.836 10.481 1.00 9.62 162 ILE B C 1
ATOM 3928 O O . ILE B 1 162 ? 20.093 73.234 11.629 1.00 9.27 162 ILE B O 1
ATOM 3933 N N . SER B 1 163 ? 19.892 71.550 10.154 1.00 7.90 163 SER B N 1
ATOM 3934 C CA . SER B 1 163 ? 20.118 70.532 11.172 1.00 8.93 163 SER B CA 1
ATOM 3935 C C . SER B 1 163 ? 20.689 69.266 10.572 1.00 9.04 163 SER B C 1
ATOM 3936 O O . SER B 1 163 ? 20.492 68.995 9.393 1.00 10.60 163 SER B O 1
ATOM 3939 N N . ASP B 1 164 ? 21.396 68.488 11.387 1.00 8.93 164 ASP B N 1
ATOM 3940 C CA . ASP B 1 164 ? 21.940 67.224 10.906 1.00 8.65 164 ASP B CA 1
ATOM 3941 C C . ASP B 1 164 ? 20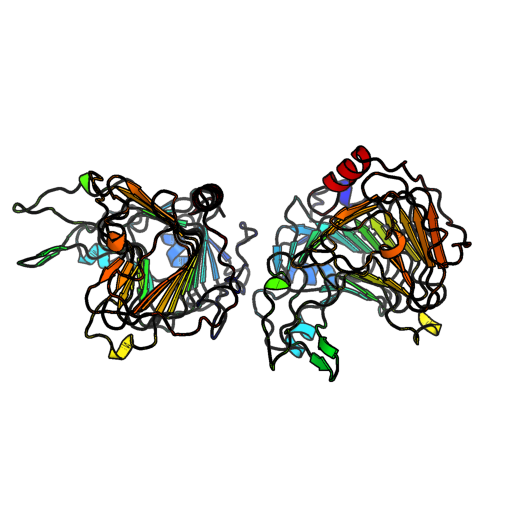.760 66.275 10.711 1.00 8.89 164 ASP B C 1
ATOM 3942 O O . ASP B 1 164 ? 20.865 65.270 10.021 1.00 9.97 164 ASP B O 1
ATOM 3947 N N . GLY B 1 165 ? 19.634 66.620 11.329 1.00 11.85 165 GLY B N 1
ATOM 3948 C CA . GLY B 1 165 ? 18.418 65.838 11.183 1.00 12.46 165 GLY B CA 1
ATOM 3949 C C . GLY B 1 165 ? 18.450 64.360 11.521 1.00 11.42 165 GLY B C 1
ATOM 3950 O O . GLY B 1 165 ? 18.752 63.978 12.655 1.00 11.61 165 GLY B O 1
ATOM 3951 N N . ASN B 1 166 ? 18.131 63.529 10.527 1.00 12.80 166 ASN B N 1
ATOM 3952 C CA . ASN B 1 166 ? 18.076 62.082 10.705 1.00 13.64 166 ASN B CA 1
ATOM 3953 C C . ASN B 1 166 ? 19.422 61.364 10.776 1.00 13.92 166 ASN B C 1
ATOM 3954 O O . ASN B 1 166 ? 19.465 60.153 10.976 1.00 13.69 166 ASN B O 1
ATOM 3959 N N . PHE B 1 167 ? 20.518 62.096 10.605 1.00 13.79 167 PHE B N 1
ATOM 3960 C CA . PHE B 1 167 ? 21.836 61.482 10.704 1.00 13.61 167 PHE B CA 1
ATOM 3961 C C . PHE B 1 167 ? 22.711 62.374 11.571 1.00 12.17 167 PHE B C 1
ATOM 3962 O O . PHE B 1 167 ? 23.267 63.363 11.095 1.00 11.49 167 PHE B O 1
ATOM 3970 N N . THR B 1 168 ? 22.811 62.028 12.848 1.00 12.48 168 THR B N 1
ATOM 3971 C CA . THR B 1 168 ? 23.607 62.800 13.791 1.00 13.08 168 THR B CA 1
ATOM 3972 C C . THR B 1 168 ? 24.999 62.200 13.953 1.00 13.03 168 THR B C 1
ATOM 3973 O O . THR B 1 168 ? 25.223 61.031 13.646 1.00 12.48 168 THR B O 1
ATOM 3977 N N . ASP B 1 169 ? 25.936 63.012 14.428 1.00 13.44 169 ASP B N 1
ATOM 3978 C CA . ASP B 1 169 ? 27.320 62.577 14.557 1.00 13.43 169 ASP B CA 1
ATOM 3979 C C . ASP B 1 169 ? 27.600 61.334 15.384 1.00 13.89 169 ASP B C 1
ATOM 3980 O O . ASP B 1 169 ? 28.639 60.704 15.206 1.00 13.76 169 ASP B O 1
ATOM 3985 N N . ASP B 1 170 ? 26.686 60.967 16.275 1.00 13.54 170 ASP B N 1
ATOM 3986 C CA . ASP B 1 170 ? 26.894 59.769 17.081 1.00 15.16 170 ASP B CA 1
ATOM 3987 C C . ASP B 1 170 ? 26.640 58.522 16.237 1.00 16.34 170 ASP B C 1
ATOM 3988 O O . ASP B 1 170 ? 26.793 57.393 16.709 1.00 15.77 170 ASP B O 1
ATOM 3993 N N . MET B 1 171 ? 26.270 58.737 14.977 1.00 15.00 171 MET B N 1
ATOM 3994 C CA . MET B 1 171 ? 26.009 57.638 14.054 1.00 14.61 171 MET B CA 1
ATOM 3995 C C . MET B 1 171 ? 27.190 57.446 13.104 1.00 14.51 171 MET B C 1
ATOM 3996 O O . MET B 1 171 ? 27.152 56.585 12.224 1.00 14.36 171 MET B O 1
ATOM 4001 N N . TYR B 1 172 ? 28.238 58.248 13.280 1.00 13.01 172 TYR B N 1
ATOM 4002 C CA . TYR B 1 172 ? 29.417 58.141 12.423 1.00 13.92 172 TYR B CA 1
ATOM 4003 C C . TYR B 1 172 ? 30.072 56.773 12.537 1.00 14.88 172 TYR B C 1
ATOM 4004 O O . TYR B 1 172 ? 30.154 56.195 13.625 1.00 15.64 172 TYR B O 1
ATOM 4013 N N . THR B 1 173 ? 30.539 56.260 11.406 1.00 15.52 173 THR B N 1
ATOM 4014 C CA . THR B 1 173 ? 31.222 54.979 11.388 1.00 15.62 173 THR B CA 1
ATOM 4015 C C . THR B 1 173 ? 32.701 55.280 11.573 1.00 15.69 173 THR B C 1
ATOM 4016 O O . THR B 1 173 ? 33.103 56.438 11.699 1.00 16.09 173 THR B O 1
ATOM 4020 N N . THR B 1 174 ? 33.512 54.234 11.591 1.00 16.23 174 THR B N 1
ATOM 4021 C CA . THR B 1 174 ? 34.944 54.400 11.743 1.00 16.64 174 THR B CA 1
ATOM 4022 C C . THR B 1 174 ? 35.620 53.722 10.561 1.00 16.76 174 THR B C 1
ATOM 4023 O O . THR B 1 174 ? 35.161 52.681 10.097 1.00 17.92 174 THR B O 1
ATOM 4027 N N . LYS B 1 175 ? 36.687 54.335 10.062 1.00 16.01 175 LYS B N 1
ATOM 4028 C CA . LYS B 1 175 ? 37.435 53.777 8.943 1.00 16.73 175 LYS B CA 1
ATOM 4029 C C . LYS B 1 175 ? 38.921 53.972 9.198 1.00 16.80 175 LYS B C 1
ATOM 4030 O O . LYS B 1 175 ? 39.381 55.084 9.459 1.00 16.73 175 LYS B O 1
ATOM 4036 N N . ASP B 1 176 ? 39.666 52.875 9.129 1.00 17.92 176 ASP B N 1
ATOM 4037 C CA . ASP B 1 176 ? 41.101 52.903 9.364 1.00 18.47 176 ASP B CA 1
ATOM 4038 C C . ASP B 1 176 ? 41.449 53.462 10.741 1.00 19.77 176 ASP B C 1
ATOM 4039 O O . ASP B 1 176 ? 42.417 54.205 10.895 1.00 19.61 176 ASP B O 1
ATOM 4044 N N . GLY B 1 177 ? 40.644 53.102 11.737 1.00 20.93 177 GLY B N 1
ATOM 4045 C CA . GLY B 1 177 ? 40.890 53.543 13.100 1.00 21.21 177 GLY B CA 1
ATOM 4046 C C . GLY B 1 177 ? 40.555 54.986 13.424 1.00 22.11 177 GLY B C 1
ATOM 4047 O O . GLY B 1 177 ? 40.940 55.490 14.481 1.00 22.63 177 GLY B O 1
ATOM 4048 N N . GLU B 1 178 ? 39.839 55.659 12.531 1.00 20.92 178 GLU B N 1
ATOM 4049 C CA . GLU B 1 178 ? 39.474 57.047 12.771 1.00 20.91 178 GLU B CA 1
ATOM 4050 C C . GLU B 1 178 ? 38.025 57.327 12.411 1.00 19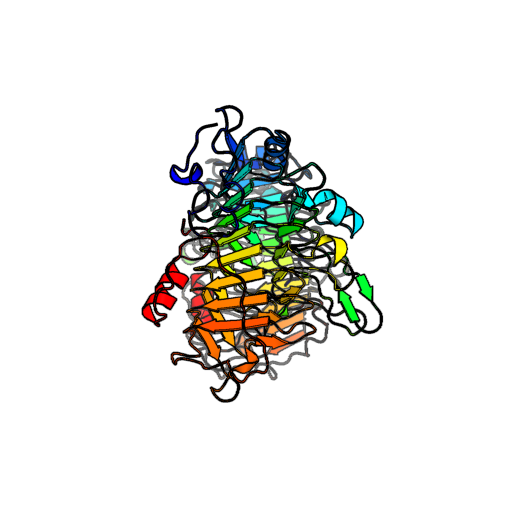.45 178 GLU B C 1
ATOM 4051 O O . GLU B 1 178 ? 37.472 56.718 11.497 1.00 18.84 178 GLU B O 1
ATOM 4057 N N . THR B 1 179 ? 37.410 58.246 13.147 1.00 17.38 179 THR B N 1
ATOM 4058 C CA . THR B 1 179 ? 36.017 58.602 12.913 1.00 16.50 179 THR B CA 1
ATOM 4059 C C . THR B 1 179 ? 35.832 59.103 11.486 1.00 14.25 179 THR B C 1
ATOM 4060 O O . THR B 1 179 ? 36.508 60.032 11.041 1.00 15.18 179 THR B O 1
ATOM 4064 N N . TYR B 1 180 ? 34.910 58.461 10.777 1.00 14.38 180 TYR B N 1
ATOM 4065 C CA . TYR B 1 180 ? 34.610 58.780 9.388 1.00 12.77 180 TYR B CA 1
ATOM 4066 C C . TYR B 1 180 ? 33.653 59.969 9.335 1.00 12.30 180 TYR B C 1
ATOM 4067 O O . TYR B 1 180 ? 32.447 59.805 9.153 1.00 12.39 180 TYR B O 1
ATOM 4076 N N . VAL B 1 181 ? 34.207 61.165 9.503 1.00 12.46 181 VAL B N 1
ATOM 4077 C CA . VAL B 1 181 ? 33.416 62.397 9.499 1.00 11.55 181 VAL B CA 1
ATOM 4078 C C . VAL B 1 181 ? 32.758 62.656 8.148 1.00 12.21 181 VAL B C 1
ATOM 4079 O O . VAL B 1 181 ? 33.443 62.809 7.136 1.00 11.77 181 VAL B O 1
ATOM 4083 N N . GLN B 1 182 ? 31.428 62.726 8.137 1.00 9.62 182 GLN B N 1
ATOM 4084 C CA . GLN B 1 182 ? 30.702 62.956 6.899 1.00 10.12 182 GLN B CA 1
ATOM 4085 C C . GLN B 1 182 ? 29.948 64.284 6.820 1.00 9.68 182 GLN B C 1
ATOM 4086 O O . GLN B 1 182 ? 29.358 64.600 5.786 1.00 10.92 182 GLN B O 1
ATOM 4092 N N . HIS B 1 183 ? 29.967 65.058 7.905 1.00 10.03 183 HIS B N 1
ATOM 4093 C CA . HIS B 1 183 ? 29.325 66.379 7.918 1.00 9.48 183 HIS B CA 1
ATOM 4094 C C . HIS B 1 183 ? 30.413 67.444 7.869 1.00 10.60 183 HIS B C 1
ATOM 4095 O O . HIS B 1 183 ? 31.440 67.321 8.540 1.00 11.18 183 HIS B O 1
ATOM 4102 N N . ASP B 1 184 ? 30.170 68.493 7.091 1.00 12.03 184 ASP B N 1
ATOM 4103 C CA . ASP B 1 184 ? 31.099 69.613 6.970 1.00 14.32 184 ASP B CA 1
ATOM 4104 C C . ASP B 1 184 ? 30.517 70.761 7.795 1.00 14.27 184 ASP B C 1
ATOM 4105 O O . ASP B 1 184 ? 30.100 70.571 8.943 1.00 14.01 184 ASP B O 1
ATOM 4110 N N . GLY B 1 185 ? 30.487 71.946 7.204 1.00 13.82 185 GLY B N 1
ATOM 4111 C CA . GLY B 1 185 ? 29.948 73.101 7.886 1.00 14.26 185 GLY B CA 1
ATOM 4112 C C . GLY B 1 185 ? 28.455 73.159 7.671 1.00 13.58 185 GLY B C 1
ATOM 4113 O O . GLY B 1 185 ? 27.909 72.399 6.864 1.00 14.82 185 GLY B O 1
ATOM 4114 N N . ALA B 1 186 ? 27.787 74.045 8.401 1.00 10.51 186 ALA B N 1
ATOM 4115 C CA . ALA B 1 186 ? 26.343 74.205 8.269 1.00 11.40 186 ALA B CA 1
ATOM 4116 C C . ALA B 1 186 ? 26.081 75.368 7.322 1.00 11.06 186 ALA B C 1
ATOM 4117 O O . ALA B 1 186 ? 25.485 75.193 6.260 1.00 11.44 186 ALA B O 1
ATOM 4119 N N . LEU B 1 187 ? 26.536 76.555 7.711 1.00 11.20 187 LEU B N 1
ATOM 4120 C CA . LEU B 1 187 ? 26.383 77.749 6.888 1.00 13.66 187 LEU B CA 1
ATOM 4121 C C . LEU B 1 187 ? 27.736 78.434 6.773 1.00 13.79 187 LEU B C 1
ATOM 4122 O O . LEU B 1 187 ? 28.351 78.774 7.782 1.00 14.79 187 LEU B O 1
ATOM 4127 N N . ASP B 1 188 ? 28.200 78.625 5.545 1.00 12.48 188 ASP B N 1
ATOM 4128 C CA . ASP B 1 188 ? 29.479 79.283 5.319 1.00 14.36 188 ASP B CA 1
ATOM 4129 C C . ASP B 1 188 ? 29.293 80.592 4.569 1.00 14.33 188 ASP B C 1
ATOM 4130 O O . ASP B 1 188 ? 28.457 80.694 3.674 1.00 13.58 188 ASP B O 1
ATOM 4135 N N . ILE B 1 189 ? 30.068 81.599 4.954 1.00 12.25 189 ILE B N 1
ATOM 4136 C CA . ILE B 1 189 ? 30.024 82.898 4.298 1.00 12.11 189 ILE B CA 1
ATOM 4137 C C . ILE B 1 189 ? 31.487 83.250 4.078 1.00 12.96 189 ILE B C 1
ATOM 4138 O O . ILE B 1 189 ? 32.251 83.365 5.035 1.00 11.97 189 ILE B O 1
ATOM 4143 N N . LYS B 1 190 ? 31.884 83.414 2.821 1.00 13.89 190 LYS B N 1
ATOM 4144 C CA . LYS B 1 190 ? 33.285 83.683 2.537 1.00 15.11 190 LYS B CA 1
ATOM 4145 C C . LYS B 1 190 ? 33.582 84.380 1.219 1.00 15.48 190 LYS B C 1
ATOM 4146 O O . LYS B 1 190 ? 32.685 84.785 0.478 1.00 14.73 190 LYS B O 1
ATOM 4152 N N . ARG B 1 191 ? 34.879 84.499 0.950 1.00 15.67 191 ARG B N 1
ATOM 4153 C CA . ARG B 1 191 ? 35.403 85.094 -0.269 1.00 16.34 191 ARG B CA 1
ATOM 4154 C C . ARG B 1 191 ? 34.753 86.391 -0.734 1.00 16.61 191 ARG B C 1
ATOM 4155 O O . ARG B 1 191 ? 34.148 86.450 -1.804 1.00 16.60 191 ARG B O 1
ATOM 4163 N N . GLY B 1 192 ? 34.883 87.433 0.079 1.00 15.70 192 GLY B N 1
ATOM 4164 C CA . GLY B 1 192 ? 34.347 88.729 -0.290 1.00 15.60 192 GLY B CA 1
ATOM 4165 C C . GLY B 1 192 ? 32.849 88.935 -0.240 1.00 13.97 192 GLY B C 1
ATOM 4166 O O . GLY B 1 192 ? 32.368 89.992 -0.656 1.00 14.76 192 GLY B O 1
ATOM 4167 N N . SER B 1 193 ? 32.101 87.946 0.242 1.00 13.92 193 SER B N 1
ATOM 4168 C CA . SER B 1 193 ? 30.655 88.102 0.336 1.00 12.95 193 SER B CA 1
ATOM 4169 C C . SER B 1 193 ? 30.385 89.214 1.345 1.00 13.10 193 SER B C 1
ATOM 4170 O O . SER B 1 193 ? 31.226 89.492 2.201 1.00 12.97 193 SER B O 1
ATOM 4173 N N . ASP B 1 194 ? 29.221 89.847 1.258 1.00 12.49 194 ASP B N 1
ATOM 4174 C CA . ASP B 1 194 ? 28.929 90.962 2.151 1.00 12.36 194 ASP B CA 1
ATOM 4175 C C . ASP B 1 194 ? 27.428 91.241 2.280 1.00 12.01 194 ASP B C 1
ATOM 4176 O O . ASP B 1 194 ? 26.607 90.693 1.537 1.00 11.11 194 ASP B O 1
ATOM 4181 N N . TYR B 1 195 ? 27.087 92.094 3.240 1.00 11.59 195 TYR B N 1
ATOM 4182 C CA . TYR B 1 195 ? 25.710 92.506 3.495 1.00 11.06 195 TYR B CA 1
ATOM 4183 C C . TYR B 1 195 ? 24.728 91.354 3.655 1.00 11.77 195 TYR B C 1
ATOM 4184 O O . TYR B 1 195 ? 23.889 91.106 2.788 1.00 10.17 195 TYR B O 1
ATOM 4193 N N . VAL B 1 196 ? 24.829 90.672 4.792 1.00 10.13 196 VAL B N 1
ATOM 4194 C CA . VAL B 1 196 ? 23.976 89.530 5.095 1.00 9.72 196 VAL B CA 1
ATOM 4195 C C . VAL B 1 196 ? 23.242 89.711 6.418 1.00 10.24 196 VAL B C 1
ATOM 4196 O O . VAL B 1 196 ? 23.790 90.257 7.373 1.00 9.73 196 VAL B O 1
ATOM 4200 N N . THR B 1 197 ? 21.997 89.253 6.463 1.00 8.62 197 THR B N 1
ATOM 4201 C CA . THR B 1 197 ? 21.202 89.306 7.682 1.00 9.14 197 THR B CA 1
ATOM 4202 C C . THR B 1 197 ? 20.591 87.928 7.875 1.00 9.66 197 THR B C 1
ATOM 4203 O O . THR B 1 197 ? 19.985 87.382 6.954 1.00 10.56 197 THR B O 1
ATOM 4207 N N . ILE B 1 198 ? 20.778 87.363 9.063 1.00 8.93 198 ILE B N 1
ATOM 4208 C CA . ILE B 1 198 ? 20.229 86.053 9.393 1.00 9.05 198 ILE B CA 1
ATOM 4209 C C . ILE B 1 198 ? 19.296 86.290 10.572 1.00 9.58 198 ILE B C 1
ATOM 4210 O O . ILE B 1 198 ? 19.736 86.718 11.640 1.00 9.66 198 ILE B O 1
ATOM 4215 N N . SER B 1 199 ? 18.011 86.018 10.379 1.00 9.20 199 SER B N 1
ATOM 4216 C CA . SER B 1 199 ? 17.034 86.252 11.437 1.00 8.83 199 SER B CA 1
ATOM 4217 C C . SER B 1 199 ? 16.034 85.129 11.642 1.00 9.70 199 SER B C 1
ATOM 4218 O O . SER B 1 199 ? 15.743 84.359 10.727 1.00 9.84 199 SER B O 1
ATOM 4221 N N . ASN B 1 200 ? 15.518 85.047 12.865 1.00 10.34 200 ASN B N 1
ATOM 4222 C CA . ASN B 1 200 ? 14.502 84.064 13.226 1.00 10.09 200 ASN B CA 1
ATOM 4223 C C . ASN B 1 200 ? 14.783 82.660 12.710 1.00 9.96 200 ASN B C 1
ATOM 4224 O O . ASN B 1 200 ? 13.856 81.941 12.337 1.00 9.94 200 ASN B O 1
ATOM 4229 N N . SER B 1 201 ? 16.051 82.265 12.702 1.00 9.22 201 SER B N 1
ATOM 4230 C CA . SER B 1 201 ? 16.417 80.955 12.193 1.00 9.07 201 SER B CA 1
ATOM 4231 C C . SER B 1 201 ? 16.909 80.023 13.284 1.00 9.45 201 SER B C 1
ATOM 4232 O O . SER B 1 201 ? 17.184 80.450 14.407 1.00 10.39 201 SER B O 1
ATOM 4235 N N . LEU B 1 202 ? 17.021 78.747 12.938 1.00 9.96 202 LEU B N 1
ATOM 4236 C CA . LEU B 1 202 ? 17.455 77.740 13.888 1.00 9.90 202 LEU B CA 1
ATOM 4237 C C . LEU B 1 202 ? 18.509 76.802 13.321 1.00 10.50 202 LEU B C 1
ATOM 4238 O O . LEU B 1 202 ? 18.337 76.259 12.233 1.00 10.19 202 LEU B O 1
ATOM 4243 N N . ILE B 1 203 ? 19.615 76.644 14.044 1.00 9.73 203 ILE B N 1
ATOM 4244 C CA . ILE B 1 203 ? 20.641 75.684 13.645 1.00 10.62 203 ILE B CA 1
ATOM 4245 C C . ILE B 1 203 ? 20.604 74.735 14.836 1.00 12.05 203 ILE B C 1
ATOM 4246 O O . ILE B 1 203 ? 20.849 75.138 15.980 1.00 10.94 203 ILE B O 1
ATOM 4251 N N . ASP B 1 204 ? 20.264 73.482 14.557 1.00 10.72 204 ASP B N 1
ATOM 4252 C CA . ASP B 1 204 ? 20.086 72.472 15.591 1.00 12.30 204 ASP B CA 1
ATOM 4253 C C . ASP B 1 204 ? 20.826 71.159 15.344 1.00 11.93 204 ASP B C 1
ATOM 4254 O O . ASP B 1 204 ? 20.631 70.506 14.320 1.00 14.06 204 ASP B O 1
ATOM 4259 N N . GLN B 1 205 ? 21.668 70.780 16.302 1.00 10.28 205 GLN B N 1
ATOM 4260 C CA . GLN B 1 205 ? 22.444 69.539 16.227 1.00 10.10 205 GLN B CA 1
ATOM 4261 C C . GLN B 1 205 ? 23.434 69.507 15.069 1.00 9.56 205 GLN B C 1
ATOM 4262 O O . GLN B 1 205 ? 23.138 69.000 13.986 1.00 10.87 205 GLN B O 1
ATOM 4268 N N . HIS B 1 206 ? 24.618 70.058 15.314 1.00 9.96 206 HIS B N 1
ATOM 4269 C CA . HIS B 1 206 ? 25.677 70.096 14.315 1.00 10.14 206 HIS B CA 1
ATOM 4270 C C . HIS B 1 206 ? 26.999 70.461 14.985 1.00 10.70 206 HIS B C 1
ATOM 4271 O O . HIS B 1 206 ? 27.007 71.137 16.015 1.00 10.98 206 HIS B O 1
ATOM 4278 N N . ASP B 1 207 ? 28.108 70.013 14.397 1.00 11.04 207 ASP B N 1
ATOM 4279 C CA . ASP B 1 207 ? 29.437 70.289 14.941 1.00 12.00 207 ASP B CA 1
ATOM 4280 C C . ASP B 1 207 ? 30.004 71.617 14.427 1.00 12.52 207 ASP B C 1
ATOM 4281 O O . ASP B 1 207 ? 29.764 72.666 15.031 1.00 13.37 207 ASP B O 1
ATOM 4286 N N . LYS B 1 208 ? 30.764 71.568 13.330 1.00 11.30 208 LYS B N 1
ATOM 4287 C CA . LYS B 1 208 ? 31.367 72.766 12.722 1.00 12.68 208 LYS B CA 1
ATOM 4288 C C . LYS B 1 208 ? 30.255 73.535 12.028 1.00 12.57 208 LYS B C 1
ATOM 4289 O O . LYS B 1 208 ? 29.890 73.251 10.887 1.00 11.02 208 LYS B O 1
ATOM 4295 N N . THR B 1 209 ? 29.757 74.556 12.708 1.00 11.66 209 THR B N 1
ATOM 4296 C CA . THR B 1 209 ? 28.603 75.286 12.228 1.00 11.80 209 THR B CA 1
ATOM 4297 C C . THR B 1 209 ? 28.690 76.472 11.270 1.00 12.14 209 THR B C 1
ATOM 4298 O O . THR B 1 209 ? 28.407 76.324 10.079 1.00 11.18 209 THR B O 1
ATOM 4302 N N . MET B 1 210 ? 29.060 77.647 11.769 1.00 11.31 210 MET B N 1
ATOM 4303 C CA . MET B 1 210 ? 29.103 78.825 10.910 1.00 11.29 210 MET B CA 1
ATOM 4304 C C . MET B 1 210 ? 30.472 79.482 10.815 1.00 12.05 210 MET B C 1
ATOM 4305 O O . MET B 1 210 ? 30.912 80.167 11.740 1.00 12.28 210 MET B O 1
ATOM 4310 N N . LEU B 1 211 ? 31.136 79.273 9.682 1.00 11.06 211 LEU B N 1
ATOM 4311 C CA . LEU B 1 211 ? 32.454 79.845 9.448 1.00 11.71 211 LEU B CA 1
ATOM 4312 C C . LEU B 1 211 ? 32.353 81.015 8.473 1.00 12.10 211 LEU B C 1
ATOM 4313 O O . LEU B 1 211 ? 31.941 80.847 7.321 1.00 11.46 211 LEU B O 1
ATOM 4318 N N . ILE B 1 212 ? 32.719 82.200 8.951 1.00 12.44 212 ILE B N 1
ATOM 4319 C CA . ILE B 1 212 ? 32.695 83.420 8.148 1.00 12.26 212 ILE B CA 1
ATOM 4320 C C . ILE B 1 212 ? 34.153 83.839 7.965 1.00 13.38 212 ILE B C 1
ATOM 4321 O O . ILE B 1 212 ? 34.819 84.221 8.928 1.00 13.26 212 ILE B O 1
ATOM 4326 N N . GLY B 1 213 ? 34.638 83.762 6.727 1.00 13.24 213 GLY B N 1
ATOM 4327 C CA . GLY B 1 213 ? 36.029 84.080 6.446 1.00 15.66 213 GLY B CA 1
ATOM 4328 C C . GLY B 1 213 ? 36.745 82.745 6.562 1.00 16.45 213 GLY B C 1
ATOM 4329 O O . GLY B 1 213 ? 37.058 82.301 7.666 1.00 17.64 213 GLY B O 1
ATOM 4330 N N . HIS B 1 214 ? 37.000 82.103 5.424 1.00 17.53 214 HIS B N 1
ATOM 4331 C CA . HIS B 1 214 ? 37.619 80.781 5.403 1.00 20.05 214 HIS B CA 1
ATOM 4332 C C . HIS B 1 214 ? 39.136 80.684 5.525 1.00 21.10 214 HIS B C 1
ATOM 4333 O O . HIS B 1 214 ? 39.661 79.589 5.721 1.00 20.18 214 HIS B O 1
ATOM 4340 N N . SER B 1 215 ? 39.851 81.796 5.403 1.00 22.91 215 SER B N 1
ATOM 4341 C CA . SER B 1 215 ? 41.306 81.724 5.492 1.00 25.10 215 SER B CA 1
ATOM 4342 C C . SER B 1 215 ? 41.984 83.017 5.921 1.00 26.11 215 SER B C 1
ATOM 4343 O O . SER B 1 215 ? 41.551 84.109 5.556 1.00 25.89 215 SER B O 1
ATOM 4346 N N . ASP B 1 216 ? 43.060 82.882 6.691 1.00 27.46 216 ASP B N 1
ATOM 4347 C CA . ASP B 1 216 ? 43.810 84.039 7.163 1.00 29.49 216 ASP B CA 1
ATOM 4348 C C . ASP B 1 216 ? 44.575 84.685 6.009 1.00 30.38 216 ASP B C 1
ATOM 4349 O O . ASP B 1 216 ? 44.883 85.876 6.048 1.00 30.72 216 ASP B O 1
ATOM 4354 N N . SER B 1 217 ? 44.874 83.894 4.983 1.00 30.55 217 SER B N 1
ATOM 4355 C CA . SER B 1 217 ? 45.624 84.384 3.832 1.00 30.73 217 SER B CA 1
ATOM 4356 C C . SER B 1 217 ? 44.766 85.006 2.734 1.00 30.15 217 SER B C 1
ATOM 4357 O O . SER B 1 217 ? 45.272 85.314 1.656 1.00 29.89 217 SER B O 1
ATOM 4360 N N . ASN B 1 218 ? 43.479 85.201 3.002 1.00 29.09 218 ASN B N 1
ATOM 4361 C CA . ASN B 1 218 ? 42.586 85.778 2.002 1.00 28.13 218 ASN B CA 1
ATOM 4362 C C . ASN B 1 218 ? 42.141 87.189 2.376 1.00 27.29 218 ASN B C 1
ATOM 4363 O O . ASN B 1 218 ? 41.036 87.612 2.041 1.00 27.61 218 ASN B O 1
ATOM 4368 N N . GLY B 1 219 ? 43.015 87.918 3.062 1.00 27.26 219 GLY B N 1
ATOM 4369 C CA . GLY B 1 219 ? 42.691 89.271 3.478 1.00 26.24 219 GLY B CA 1
ATOM 4370 C C . GLY B 1 219 ? 42.434 90.261 2.355 1.00 26.35 219 GLY B C 1
ATOM 4371 O O . GLY B 1 219 ? 41.550 91.111 2.464 1.00 25.22 219 GLY B O 1
ATOM 4372 N N . SER B 1 220 ? 43.201 90.165 1.275 1.00 26.43 220 SER B N 1
ATOM 4373 C CA . SER B 1 220 ? 43.027 91.081 0.155 1.00 27.11 220 SER B CA 1
ATOM 4374 C C . SER B 1 220 ? 41.585 91.060 -0.340 1.00 26.13 220 SER B C 1
ATOM 4375 O O . SER B 1 220 ? 41.055 92.074 -0.790 1.00 26.50 220 SER B O 1
ATOM 4378 N N . GLN B 1 221 ? 40.948 89.900 -0.238 1.00 24.51 221 GLN B N 1
ATOM 4379 C CA . GLN B 1 221 ? 39.572 89.752 -0.689 1.00 23.81 221 GLN B CA 1
ATOM 4380 C C . GLN B 1 221 ? 38.533 89.982 0.406 1.00 22.46 221 GLN B C 1
ATOM 4381 O O . GLN B 1 221 ? 37.502 90.607 0.161 1.00 21.80 221 GLN B O 1
ATOM 4387 N N . ASP B 1 222 ? 38.810 89.494 1.612 1.00 21.62 222 ASP B N 1
ATOM 4388 C CA . ASP B 1 222 ? 37.860 89.618 2.717 1.00 19.37 222 ASP B CA 1
ATOM 4389 C C . ASP B 1 222 ? 37.926 90.866 3.594 1.00 19.87 222 ASP B C 1
ATOM 4390 O O . ASP B 1 222 ? 36.937 91.214 4.239 1.00 18.52 222 ASP B O 1
ATOM 4395 N N . LYS B 1 223 ? 39.071 91.541 3.631 1.00 19.47 223 LYS B N 1
ATOM 4396 C CA . LYS B 1 223 ? 39.192 92.727 4.474 1.00 20.77 223 LYS B CA 1
ATOM 4397 C C . LYS B 1 223 ? 38.122 93.778 4.186 1.00 19.25 223 LYS B C 1
ATOM 4398 O O . LYS B 1 223 ? 37.898 94.156 3.033 1.00 20.26 223 LYS B O 1
ATOM 4404 N N . GLY B 1 224 ? 37.460 94.237 5.245 1.00 18.01 224 GLY B N 1
ATOM 4405 C CA . GLY B 1 224 ? 36.426 95.248 5.110 1.00 18.11 224 GLY B CA 1
ATOM 4406 C C . GLY B 1 224 ? 35.108 94.739 4.557 1.00 18.30 224 GLY B C 1
ATOM 4407 O O . GLY B 1 224 ? 34.207 95.524 4.265 1.00 18.36 224 GLY B O 1
ATOM 4408 N N . LYS B 1 225 ? 34.988 93.423 4.417 1.00 17.23 225 LYS B N 1
ATOM 4409 C CA . LYS B 1 225 ? 33.767 92.827 3.889 1.00 16.84 225 LYS B CA 1
ATOM 4410 C C . LYS B 1 225 ? 33.132 91.919 4.938 1.00 15.26 225 LYS B C 1
ATOM 4411 O O . LYS B 1 225 ? 33.392 92.048 6.134 1.00 15.16 225 LYS B O 1
ATOM 4417 N N . LEU B 1 226 ? 32.286 91.008 4.477 1.00 13.75 226 LEU B N 1
ATOM 4418 C CA . LEU B 1 226 ? 31.633 90.055 5.359 1.00 12.44 226 LEU B CA 1
ATOM 4419 C C . LEU B 1 226 ? 30.913 90.667 6.560 1.00 12.41 226 LEU B C 1
ATOM 4420 O O . LEU B 1 226 ? 31.114 90.230 7.695 1.00 13.23 226 LEU B O 1
ATOM 4425 N N . HIS B 1 227 ? 30.087 91.682 6.314 1.00 12.09 227 HIS B N 1
ATOM 4426 C CA . HIS B 1 227 ? 29.304 92.294 7.383 1.00 11.70 227 HIS B CA 1
ATOM 4427 C C . HIS B 1 227 ? 28.062 91.420 7.509 1.00 12.23 227 HIS B C 1
ATOM 4428 O O . HIS B 1 227 ? 27.335 91.227 6.534 1.00 12.09 227 HIS B O 1
ATOM 4435 N N . VAL B 1 228 ? 27.826 90.891 8.705 1.00 10.95 228 VAL B N 1
ATOM 4436 C CA . VAL B 1 228 ? 26.691 90.009 8.940 1.00 11.03 228 VAL B CA 1
ATOM 4437 C C . VAL B 1 228 ? 25.961 90.341 10.239 1.00 11.11 228 VAL B C 1
ATOM 4438 O O . VAL B 1 228 ? 26.587 90.512 11.284 1.00 11.75 228 VAL B O 1
ATOM 4442 N N . THR B 1 229 ? 24.637 90.438 10.160 1.00 9.81 229 THR B N 1
ATOM 4443 C CA . THR B 1 229 ? 23.811 90.711 11.328 1.00 10.51 229 THR B CA 1
ATOM 4444 C C . THR B 1 229 ? 23.023 89.449 11.635 1.00 10.32 229 THR B C 1
ATOM 4445 O O . THR B 1 229 ? 22.466 88.833 10.725 1.00 10.76 229 THR B O 1
ATOM 4449 N N . LEU B 1 230 ? 22.988 89.060 12.905 1.00 8.23 230 LEU B N 1
ATOM 4450 C CA . LEU B 1 230 ? 22.227 87.882 13.317 1.00 8.07 230 LEU B CA 1
ATOM 4451 C C . LEU B 1 230 ? 21.381 88.249 14.529 1.00 9.99 230 LEU B C 1
ATOM 4452 O O . LEU B 1 230 ? 21.914 88.695 15.539 1.00 9.70 230 LEU B O 1
ATOM 4457 N N . PHE B 1 231 ? 20.066 88.081 14.425 1.00 9.77 231 PHE B N 1
ATOM 4458 C CA . PHE B 1 231 ? 19.195 88.374 15.554 1.00 9.74 231 PHE B CA 1
ATOM 4459 C C . PHE B 1 231 ? 17.983 87.456 15.611 1.00 10.17 231 PHE B C 1
ATOM 4460 O O . PHE B 1 231 ? 17.484 86.987 14.585 1.00 10.24 231 PHE B O 1
ATOM 4468 N N . ASN B 1 232 ? 17.543 87.188 16.835 1.00 10.11 232 ASN B N 1
ATOM 4469 C CA . ASN B 1 232 ? 16.396 86.333 17.110 1.00 10.50 232 ASN B CA 1
ATOM 4470 C C . ASN B 1 232 ? 16.524 84.917 16.560 1.00 10.33 232 ASN B C 1
ATOM 4471 O O . ASN B 1 232 ? 15.530 84.306 16.172 1.00 10.37 232 ASN B O 1
ATOM 4476 N N . ASN B 1 233 ? 17.749 84.401 16.533 1.00 9.80 233 ASN B N 1
ATOM 4477 C CA . ASN B 1 233 ? 18.006 83.044 16.057 1.00 9.49 233 ASN B CA 1
ATOM 4478 C C . ASN B 1 233 ? 18.229 82.138 17.255 1.00 10.04 233 ASN B C 1
ATOM 4479 O O . ASN B 1 233 ? 18.412 82.616 18.377 1.00 10.73 233 ASN B O 1
ATOM 4484 N N . VAL B 1 234 ? 18.218 80.832 17.002 1.00 8.53 234 VAL B N 1
ATOM 4485 C CA . VAL B 1 234 ? 18.473 79.837 18.034 1.00 8.87 234 VAL B CA 1
ATOM 4486 C C . VAL B 1 234 ? 19.592 78.909 17.556 1.00 9.41 234 VAL B C 1
ATOM 4487 O O . VAL B 1 234 ? 19.549 78.388 16.441 1.00 9.99 234 VAL B O 1
ATOM 4491 N N . PHE B 1 235 ? 20.599 78.727 18.402 1.00 8.92 235 PHE B N 1
ATOM 4492 C CA . PHE B 1 235 ? 21.718 77.845 18.103 1.00 10.02 235 PHE B CA 1
ATOM 4493 C C . PHE B 1 235 ? 21.616 76.782 19.186 1.00 10.65 235 PHE B C 1
ATOM 4494 O O . PHE B 1 235 ? 22.019 77.000 20.331 1.00 10.60 235 PHE B O 1
ATOM 4502 N N . ASN B 1 236 ? 21.044 75.640 18.811 1.00 10.06 236 ASN B N 1
ATOM 4503 C CA . ASN B 1 236 ? 20.795 74.532 19.734 1.00 10.61 236 ASN B CA 1
ATOM 4504 C C . ASN B 1 236 ? 21.656 73.307 19.464 1.00 11.23 236 ASN B C 1
ATOM 4505 O O . ASN B 1 236 ? 21.698 72.814 18.344 1.00 10.53 236 ASN B O 1
ATOM 4510 N N . ARG B 1 237 ? 22.316 72.800 20.502 1.00 10.87 237 ARG B N 1
ATOM 4511 C CA . ARG B 1 237 ? 23.174 71.620 20.364 1.00 11.63 237 ARG B CA 1
ATOM 4512 C C . ARG B 1 237 ? 24.188 71.813 19.229 1.00 11.80 237 ARG B C 1
ATOM 4513 O O . ARG B 1 237 ? 24.325 70.940 18.372 1.00 11.23 237 ARG B O 1
ATOM 4521 N N . VAL B 1 238 ? 24.868 72.955 19.196 1.00 10.73 238 VAL B N 1
ATOM 4522 C CA . VAL B 1 238 ? 25.887 73.199 18.180 1.00 11.98 238 VAL B CA 1
ATOM 4523 C C . VAL B 1 238 ? 27.234 73.247 18.897 1.00 11.84 238 VAL B C 1
ATOM 4524 O O . VAL B 1 238 ? 27.412 73.971 19.875 1.00 12.16 238 VAL B O 1
ATOM 4528 N N . THR B 1 239 ? 28.180 72.458 18.409 1.00 11.71 239 THR B N 1
ATOM 4529 C CA . THR B 1 239 ? 29.492 72.368 19.031 1.00 11.97 239 THR B CA 1
ATOM 4530 C C . THR B 1 239 ? 30.340 73.631 19.014 1.00 11.20 239 THR B C 1
ATOM 4531 O O . THR B 1 239 ? 30.838 74.059 20.055 1.00 11.16 239 THR B O 1
ATOM 4535 N N . GLU B 1 240 ? 30.503 74.228 17.839 1.00 10.89 240 GLU B N 1
ATOM 4536 C CA . GLU B 1 240 ? 31.336 75.417 17.712 1.00 11.78 240 GLU B CA 1
ATOM 4537 C C . GLU B 1 240 ? 31.032 76.247 16.475 1.00 12.28 240 GLU B C 1
ATOM 4538 O O . GLU B 1 240 ? 30.391 75.772 15.538 1.00 12.20 240 GLU B O 1
ATOM 4544 N N . ARG B 1 241 ? 31.515 77.489 16.493 1.00 12.43 241 ARG B N 1
ATOM 4545 C CA . ARG B 1 241 ? 31.366 78.433 15.388 1.00 12.49 241 ARG B CA 1
ATOM 4546 C C . ARG B 1 241 ? 29.946 78.958 15.211 1.00 12.69 241 ARG B C 1
ATOM 4547 O O . ARG B 1 241 ? 29.214 78.513 14.330 1.00 12.43 241 ARG B O 1
ATOM 4555 N N . ALA B 1 242 ? 29.565 79.923 16.040 1.00 11.12 242 ALA B N 1
ATOM 4556 C CA . ALA B 1 242 ? 28.229 80.494 15.961 1.00 11.64 242 ALA B CA 1
ATOM 4557 C C . ALA B 1 242 ? 28.210 82.023 16.020 1.00 12.81 242 ALA B C 1
ATOM 4558 O O . ALA B 1 242 ? 27.427 82.607 16.769 1.00 12.55 242 ALA B O 1
ATOM 4560 N N . PRO B 1 243 ? 29.034 82.691 15.197 1.00 12.03 243 PRO B N 1
ATOM 4561 C CA . PRO B 1 243 ? 29.978 82.136 14.223 1.00 13.06 243 PRO B CA 1
ATOM 4562 C C . PRO B 1 243 ? 31.439 82.278 14.637 1.00 12.45 243 PRO B C 1
ATOM 4563 O O . PRO B 1 243 ? 31.756 82.875 15.667 1.00 12.57 243 PRO B O 1
ATOM 4567 N N . ARG B 1 244 ? 32.321 81.709 13.822 1.00 13.31 244 ARG B N 1
ATOM 4568 C CA . ARG B 1 244 ? 33.759 81.846 14.021 1.00 13.92 244 ARG B CA 1
ATOM 4569 C C . ARG B 1 244 ? 34.086 82.747 12.834 1.00 14.09 244 ARG B C 1
ATOM 4570 O O . ARG B 1 244 ? 33.825 82.375 11.688 1.00 14.85 244 ARG B O 1
ATOM 4578 N N . VAL B 1 245 ? 34.649 83.922 13.097 1.00 14.37 245 VAL B N 1
ATOM 4579 C CA . VAL B 1 245 ? 34.903 84.872 12.021 1.00 14.50 245 VAL B CA 1
ATOM 4580 C C . VAL B 1 245 ? 36.312 85.415 11.809 1.00 15.39 245 VAL B C 1
ATOM 4581 O O . VAL B 1 245 ? 37.050 85.687 12.759 1.00 15.96 245 VAL B O 1
ATOM 4585 N N . ARG B 1 246 ? 36.661 85.558 10.533 1.00 16.10 246 ARG B N 1
ATOM 4586 C CA . ARG B 1 246 ? 37.931 86.131 10.098 1.00 15.86 246 ARG B CA 1
ATOM 4587 C C . ARG B 1 246 ? 37.533 87.323 9.232 1.00 16.00 246 ARG B C 1
ATOM 4588 O O . ARG B 1 246 ? 36.631 87.208 8.401 1.00 14.86 246 ARG B O 1
ATOM 4596 N N . TYR B 1 247 ? 38.195 88.459 9.437 1.00 15.83 247 TYR B N 1
ATOM 4597 C CA . TYR B 1 247 ? 37.956 89.685 8.670 1.00 15.87 247 TYR B CA 1
ATOM 4598 C C . TYR B 1 247 ? 36.576 90.334 8.765 1.00 15.19 247 TYR B C 1
ATOM 4599 O O . TYR B 1 247 ? 36.465 91.560 8.773 1.00 14.77 247 TYR B O 1
ATOM 4608 N N . GLY B 1 248 ? 35.528 89.523 8.837 1.00 15.46 248 GLY B N 1
ATOM 4609 C CA . GLY B 1 248 ? 34.186 90.072 8.914 1.00 13.55 248 GLY B CA 1
ATOM 4610 C C . GLY B 1 248 ? 33.852 90.859 10.168 1.00 13.96 248 GLY B C 1
ATOM 4611 O O . GLY B 1 248 ? 34.593 90.843 11.154 1.00 14.68 248 GLY B O 1
ATOM 4612 N N . SER B 1 249 ? 32.724 91.559 10.112 1.00 13.65 249 SER B N 1
ATOM 4613 C CA . SER B 1 249 ? 32.228 92.363 11.226 1.00 14.34 249 SER B CA 1
ATOM 4614 C C . SER B 1 249 ? 30.849 91.819 11.563 1.00 13.83 249 SER B C 1
ATOM 4615 O O . SER B 1 249 ? 29.885 92.023 10.821 1.00 14.11 249 SER B O 1
ATOM 4618 N N . ILE B 1 250 ? 30.765 91.133 12.696 1.00 12.97 250 ILE B N 1
ATOM 4619 C CA . ILE B 1 250 ? 29.530 90.489 13.122 1.00 11.57 250 ILE B CA 1
ATOM 4620 C C . ILE B 1 250 ? 28.734 91.220 14.192 1.00 12.32 250 ILE B C 1
ATOM 4621 O O . ILE B 1 250 ? 29.285 91.651 15.203 1.00 12.92 250 ILE B O 1
ATOM 4626 N N . HIS B 1 251 ? 27.433 91.362 13.957 1.00 11.17 251 HIS B N 1
ATOM 4627 C CA . HIS B 1 251 ? 26.550 91.983 14.933 1.00 10.84 251 HIS B CA 1
ATOM 4628 C C . HIS B 1 251 ? 25.545 90.904 15.309 1.00 11.86 251 HIS B C 1
ATOM 4629 O O . HIS B 1 251 ? 24.635 90.587 14.539 1.00 12.44 251 HIS B O 1
ATOM 4636 N N . SER B 1 252 ? 25.733 90.331 16.492 1.00 11.43 252 SER B N 1
ATOM 4637 C CA . SER B 1 252 ? 24.872 89.265 16.985 1.00 11.19 252 SER B CA 1
ATOM 4638 C C . SER B 1 252 ? 24.116 89.730 18.225 1.00 11.12 252 SER B C 1
ATOM 4639 O O . SER B 1 252 ? 24.715 89.914 19.281 1.00 11.23 252 SER B O 1
ATOM 4642 N N . PHE B 1 253 ? 22.807 89.930 18.098 1.00 10.64 253 PHE B N 1
ATOM 4643 C CA . PHE B 1 253 ? 22.022 90.368 19.246 1.00 10.68 253 PHE B CA 1
ATOM 4644 C C . PHE B 1 253 ? 20.689 89.640 19.399 1.00 11.51 253 PHE B C 1
ATOM 4645 O O . PHE B 1 253 ? 20.082 89.193 18.421 1.00 10.41 253 PHE B O 1
ATOM 4653 N N . ASN B 1 254 ? 20.256 89.514 20.650 1.00 10.57 254 ASN B N 1
ATOM 4654 C CA . ASN B 1 254 ? 19.018 88.826 21.003 1.00 10.74 254 ASN B CA 1
ATOM 4655 C C . ASN B 1 254 ? 18.880 87.452 20.358 1.00 11.23 254 ASN B C 1
ATOM 4656 O O . ASN B 1 254 ? 17.840 87.120 19.789 1.00 11.66 254 ASN B O 1
ATOM 4661 N N . ASN B 1 255 ? 19.945 86.661 20.441 1.00 11.62 255 ASN B N 1
ATOM 4662 C CA . ASN B 1 255 ? 19.937 85.296 19.926 1.00 11.30 255 ASN B CA 1
ATOM 4663 C C . ASN B 1 255 ? 19.928 84.382 21.141 1.00 11.56 255 ASN B C 1
ATOM 4664 O O . ASN B 1 255 ? 20.326 84.783 22.237 1.00 11.98 255 ASN B O 1
ATOM 4669 N N . VAL B 1 256 ? 19.478 83.151 20.942 1.00 11.24 256 VAL B N 1
ATOM 4670 C CA . VAL B 1 256 ? 19.424 82.178 22.017 1.00 11.99 256 VAL B CA 1
ATOM 4671 C C . VAL B 1 256 ? 20.382 81.040 21.706 1.00 12.12 256 VAL B C 1
ATOM 4672 O O . VAL B 1 256 ? 20.312 80.434 20.635 1.00 12.46 256 VAL B O 1
ATOM 4676 N N . PHE B 1 257 ? 21.290 80.772 22.639 1.00 11.63 257 PHE B N 1
ATOM 4677 C CA . PHE B 1 257 ? 22.254 79.691 22.484 1.00 11.48 257 PHE B CA 1
ATOM 4678 C C . PHE B 1 257 ? 21.962 78.681 23.582 1.00 12.38 257 PHE B C 1
ATOM 4679 O O . PHE B 1 257 ? 21.986 79.019 24.767 1.00 11.93 257 PHE B O 1
ATOM 4687 N N . LYS B 1 258 ? 21.661 77.449 23.187 1.00 11.95 258 LYS B N 1
ATOM 4688 C CA . LYS B 1 258 ? 21.370 76.401 24.152 1.00 13.09 258 LYS B CA 1
ATOM 4689 C C . LYS B 1 258 ? 22.276 75.199 23.909 1.00 13.46 258 LYS B C 1
ATOM 4690 O O . LYS B 1 258 ? 22.334 74.659 22.802 1.00 12.83 258 LYS B O 1
ATOM 4696 N N . GLY B 1 259 ? 22.985 74.784 24.952 1.00 12.30 259 GLY B N 1
ATOM 4697 C CA . GLY B 1 259 ? 23.890 73.660 24.812 1.00 12.32 259 GLY B CA 1
ATOM 4698 C C . GLY B 1 259 ? 24.259 73.023 26.132 1.00 12.77 259 GLY B C 1
ATOM 4699 O O . GLY B 1 259 ? 23.710 73.368 27.178 1.00 12.06 259 GLY B O 1
ATOM 4700 N N . ASP B 1 260 ? 25.212 72.099 26.078 1.00 13.65 260 ASP B N 1
ATOM 4701 C CA . ASP B 1 260 ? 25.663 71.377 27.261 1.00 13.74 260 ASP B CA 1
ATOM 4702 C C . ASP B 1 260 ? 27.143 71.048 27.089 1.00 14.52 260 ASP B C 1
ATOM 4703 O O . ASP B 1 260 ? 27.535 70.391 26.123 1.00 14.83 260 ASP B O 1
ATOM 4708 N N . ALA B 1 261 ? 27.964 71.525 28.021 1.00 14.85 261 ALA B N 1
ATOM 4709 C CA . ALA B 1 261 ? 29.401 71.285 27.976 1.00 17.97 261 ALA B CA 1
ATOM 4710 C C . ALA B 1 261 ? 29.705 69.790 28.017 1.00 19.20 261 ALA B C 1
ATOM 4711 O O . ALA B 1 261 ? 30.819 69.365 27.699 1.00 20.39 261 ALA B O 1
ATOM 4713 N N . LYS B 1 262 ? 28.718 68.996 28.417 1.00 19.58 262 LYS B N 1
ATOM 4714 C CA . LYS B 1 262 ? 28.888 67.548 28.477 1.00 20.90 262 LYS B CA 1
ATOM 4715 C C . LYS B 1 262 ? 27.887 66.832 27.574 1.00 20.23 262 LYS B C 1
ATOM 4716 O O . LYS B 1 262 ? 27.500 65.691 27.837 1.00 20.63 262 LYS B O 1
ATOM 4722 N N . ASP B 1 263 ? 27.465 67.507 26.510 1.00 19.31 263 ASP B N 1
ATOM 4723 C CA . ASP B 1 263 ? 26.517 66.918 25.570 1.00 17.98 263 ASP B CA 1
ATOM 4724 C C . ASP B 1 263 ? 27.151 65.633 25.038 1.00 19.03 263 ASP B C 1
ATOM 4725 O O . ASP B 1 263 ? 28.341 65.604 24.725 1.00 17.87 263 ASP B O 1
ATOM 4730 N N . PRO B 1 264 ? 26.364 64.551 24.939 1.00 20.36 264 PRO B N 1
ATOM 4731 C CA . PRO B 1 264 ? 26.886 63.274 24.444 1.00 21.18 264 PRO B CA 1
ATOM 4732 C C . PRO B 1 264 ? 27.246 63.243 22.959 1.00 20.50 264 PRO B C 1
ATOM 4733 O O . PRO B 1 264 ? 27.988 62.363 22.520 1.00 21.87 264 PRO B O 1
ATOM 4737 N N . VAL B 1 265 ? 26.738 64.201 22.188 1.00 17.96 265 VAL B N 1
ATOM 4738 C CA . VAL B 1 265 ? 27.008 64.221 20.752 1.00 17.14 265 VAL B CA 1
ATOM 4739 C C . VAL B 1 265 ? 27.612 65.529 20.247 1.00 16.47 265 VAL B C 1
ATOM 4740 O O . VAL B 1 265 ? 28.561 65.518 19.462 1.00 17.28 265 VAL B O 1
ATOM 4744 N N . TYR B 1 266 ? 27.055 66.653 20.688 1.00 14.78 266 TYR B N 1
ATOM 4745 C CA . TYR B 1 266 ? 27.552 67.958 20.268 1.00 13.72 266 TYR B CA 1
ATOM 4746 C C . TYR B 1 266 ? 27.966 68.762 21.495 1.00 14.67 266 TYR B C 1
ATOM 4747 O O . TYR B 1 266 ? 27.280 69.697 21.911 1.00 13.80 266 TYR B O 1
ATOM 4756 N N . ARG B 1 267 ? 29.104 68.368 22.059 1.00 15.45 267 ARG B N 1
ATOM 4757 C CA . ARG B 1 267 ? 29.684 68.977 23.254 1.00 16.79 267 ARG B CA 1
ATOM 4758 C C . ARG B 1 267 ? 29.992 70.455 23.028 1.00 15.84 267 ARG B C 1
ATOM 4759 O O . ARG B 1 267 ? 30.775 70.802 22.149 1.00 17.81 267 ARG B O 1
ATOM 4767 N N . TYR B 1 268 ? 29.383 71.325 23.827 1.00 14.61 268 TYR B N 1
ATOM 4768 C CA . TYR B 1 268 ? 29.606 72.762 23.676 1.00 15.04 268 TYR B CA 1
ATOM 4769 C C . TYR B 1 268 ? 31.062 73.165 23.894 1.00 16.38 268 TYR B C 1
ATOM 4770 O O . TYR B 1 268 ? 31.643 72.893 24.947 1.00 16.01 268 TYR B O 1
ATOM 4779 N N . GLN B 1 269 ? 31.644 73.822 22.896 1.00 15.50 269 GLN B N 1
ATOM 4780 C CA . GLN B 1 269 ? 33.025 74.289 22.985 1.00 16.49 269 GLN B CA 1
ATOM 4781 C C . GLN B 1 269 ? 33.024 75.797 23.222 1.00 15.92 269 GLN B C 1
ATOM 4782 O O . GLN B 1 269 ? 33.566 76.280 24.218 1.00 17.06 269 GLN B O 1
ATOM 4788 N N . TYR B 1 270 ? 32.407 76.529 22.296 1.00 14.54 270 TYR B N 1
ATOM 4789 C CA . TYR B 1 270 ? 32.298 77.984 22.373 1.00 13.81 270 TYR B CA 1
ATOM 4790 C C . TYR B 1 270 ? 31.273 78.443 21.343 1.00 13.51 270 TYR B C 1
ATOM 4791 O O . TYR B 1 270 ? 30.889 77.677 20.460 1.00 13.61 270 TYR B O 1
ATOM 4800 N N . SER B 1 271 ? 30.834 79.691 21.454 1.00 13.37 271 SER B N 1
ATOM 4801 C CA . SER B 1 271 ? 29.866 80.233 20.509 1.00 13.45 271 SER B CA 1
ATOM 4802 C C . SER B 1 271 ? 30.558 81.158 19.520 1.00 14.44 271 SER B C 1
ATOM 4803 O O . SER B 1 271 ? 30.516 80.932 18.314 1.00 15.41 271 SER B O 1
ATOM 4806 N N . PHE B 1 272 ? 31.203 82.200 20.036 1.00 12.95 272 PHE B N 1
ATOM 4807 C CA . PHE B 1 272 ? 31.894 83.162 19.188 1.00 12.62 272 PHE B CA 1
ATOM 4808 C C . PHE B 1 272 ? 33.378 82.865 19.029 1.00 14.46 272 PHE B C 1
ATOM 4809 O O . PHE B 1 272 ? 34.115 82.771 20.013 1.00 13.01 272 PHE B O 1
ATOM 4817 N N . GLY B 1 273 ? 33.803 82.720 17.779 1.00 13.02 273 GLY B N 1
ATOM 4818 C CA . GLY B 1 273 ? 35.201 82.466 17.485 1.00 13.40 273 GLY B CA 1
ATOM 4819 C C . GLY B 1 273 ? 35.778 83.740 16.900 1.00 13.14 273 GLY B C 1
ATOM 4820 O O . GLY B 1 273 ? 35.368 84.177 15.826 1.00 13.02 273 GLY B O 1
ATOM 4821 N N . ILE B 1 274 ? 36.719 84.354 17.608 1.00 13.62 274 ILE B N 1
ATOM 4822 C CA . ILE B 1 274 ? 37.315 85.597 17.135 1.00 15.52 274 ILE B CA 1
ATOM 4823 C C . ILE B 1 274 ? 38.601 85.320 16.359 1.00 16.44 274 ILE B C 1
ATOM 4824 O O . ILE B 1 274 ? 39.671 85.144 16.947 1.00 16.94 274 ILE B O 1
ATOM 4829 N N . GLY B 1 275 ? 38.482 85.286 15.034 1.00 15.61 275 GLY B N 1
ATOM 4830 C CA . GLY B 1 275 ? 39.629 85.015 14.184 1.00 16.80 275 GLY B CA 1
ATOM 4831 C C . GLY B 1 275 ? 40.310 86.235 13.591 1.00 16.73 275 GLY B C 1
ATOM 4832 O O . GLY B 1 275 ? 39.909 87.373 13.839 1.00 17.99 275 GLY B O 1
ATOM 4833 N N . THR B 1 276 ? 41.338 85.980 12.786 1.00 17.92 276 THR B N 1
ATOM 4834 C CA . THR B 1 276 ? 42.133 87.023 12.140 1.00 17.89 276 THR B CA 1
ATOM 4835 C C . THR B 1 276 ? 41.340 88.221 11.626 1.00 18.22 276 THR B C 1
ATOM 4836 O O . THR B 1 276 ? 40.497 88.091 10.737 1.00 18.63 276 THR B O 1
ATOM 4840 N N . SER B 1 277 ? 41.630 89.391 12.188 1.00 17.89 277 SER B N 1
ATOM 4841 C CA . SER B 1 277 ? 40.974 90.637 11.796 1.00 18.78 277 SER B CA 1
ATOM 4842 C C . SER B 1 277 ? 39.455 90.595 11.859 1.00 18.06 277 SER B C 1
ATOM 4843 O O . SER B 1 277 ? 38.780 91.383 11.196 1.00 20.04 277 SER B O 1
ATOM 4846 N N . GLY B 1 278 ? 38.918 89.680 12.656 1.00 17.93 278 GLY B N 1
ATOM 4847 C CA . GLY B 1 278 ? 37.477 89.584 12.785 1.00 17.19 278 GLY B CA 1
ATOM 4848 C C . GLY B 1 278 ? 36.989 90.397 13.967 1.00 16.83 278 GLY B C 1
ATOM 4849 O O . GLY B 1 278 ? 37.751 90.674 14.896 1.00 17.10 278 GLY B O 1
ATOM 4850 N N . SER B 1 279 ? 35.723 90.792 13.938 1.00 15.86 279 SER B N 1
ATOM 4851 C CA . SER B 1 279 ? 35.159 91.575 15.029 1.00 16.00 279 SER B CA 1
ATOM 4852 C C . SER B 1 279 ? 33.728 91.145 15.307 1.00 16.20 279 SER B C 1
ATOM 4853 O O . SER B 1 279 ? 32.954 90.881 14.382 1.00 16.96 279 SER B O 1
ATOM 4856 N N . VAL B 1 280 ? 33.383 91.065 16.586 1.00 15.31 280 VAL B N 1
ATOM 4857 C CA . VAL B 1 280 ? 32.045 90.663 16.990 1.00 14.38 280 VAL B CA 1
ATOM 4858 C C . VAL B 1 280 ? 31.446 91.572 18.056 1.00 14.71 280 VAL B C 1
ATOM 4859 O O . VAL B 1 280 ? 32.066 91.833 19.089 1.00 15.63 280 VAL B O 1
ATOM 4863 N N . LEU B 1 281 ? 30.240 92.061 17.787 1.00 14.04 281 LEU B N 1
ATOM 4864 C CA . LEU B 1 281 ? 29.511 92.888 18.739 1.00 12.57 281 LEU B CA 1
ATOM 4865 C C . LEU B 1 281 ? 28.334 92.029 19.183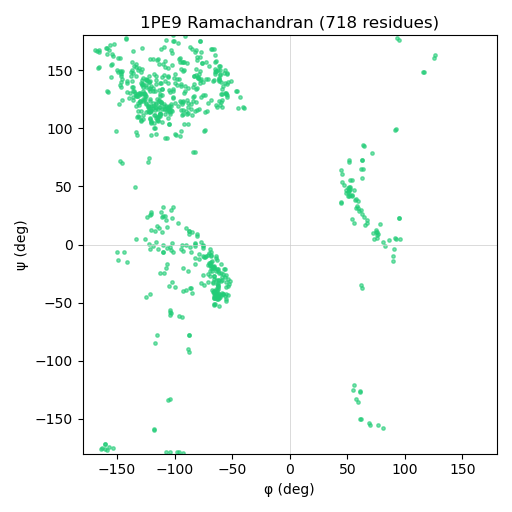 1.00 12.21 281 LEU B C 1
ATOM 4866 O O . LEU B 1 281 ? 27.382 91.820 18.426 1.00 11.77 281 LEU B O 1
ATOM 4871 N N . SER B 1 282 ? 28.429 91.513 20.404 1.00 11.40 282 SER B N 1
ATOM 4872 C CA . SER B 1 282 ? 27.400 90.657 20.987 1.00 11.57 282 SER B CA 1
ATOM 4873 C C . SER B 1 282 ? 26.554 91.474 21.952 1.00 13.02 282 SER B C 1
ATOM 4874 O O . SER B 1 282 ? 27.090 92.114 22.851 1.00 14.08 282 SER B O 1
ATOM 4877 N N . GLU B 1 283 ? 25.235 91.445 21.778 1.00 12.31 283 GLU B N 1
ATOM 4878 C CA . GLU B 1 283 ? 24.356 92.215 22.651 1.00 12.63 283 GLU B CA 1
ATOM 4879 C C . GLU B 1 283 ? 23.063 91.505 23.022 1.00 12.18 283 GLU B C 1
ATOM 4880 O O . GLU B 1 283 ? 22.356 90.981 22.161 1.00 12.12 283 GLU B O 1
ATOM 4886 N N . GLY B 1 284 ? 22.760 91.498 24.317 1.00 11.18 284 GLY B N 1
ATOM 4887 C CA . GLY B 1 284 ? 21.538 90.879 24.795 1.00 12.42 284 GLY B CA 1
ATOM 4888 C C . GLY B 1 284 ? 21.297 89.461 24.324 1.00 11.22 284 GLY B C 1
ATOM 4889 O O . GLY B 1 284 ? 20.175 89.102 23.973 1.00 12.30 284 GLY B O 1
ATOM 4890 N N . ASN B 1 285 ? 22.347 88.649 24.311 1.00 11.08 285 ASN B N 1
ATOM 4891 C CA . ASN B 1 285 ? 22.200 87.259 23.904 1.00 11.75 285 ASN B CA 1
ATOM 4892 C C . ASN B 1 285 ? 21.941 86.404 25.137 1.00 12.78 285 ASN B C 1
ATOM 4893 O O . ASN B 1 285 ? 22.270 86.795 26.263 1.00 13.30 285 ASN B O 1
ATOM 4898 N N . SER B 1 286 ? 21.331 85.245 24.920 1.00 10.25 286 SER B N 1
ATOM 4899 C CA . SER B 1 286 ? 21.043 84.320 26.005 1.00 10.47 286 SER B CA 1
ATOM 4900 C C . SER B 1 286 ? 21.854 83.053 25.828 1.00 11.23 286 SER B C 1
ATOM 4901 O O . SER B 1 286 ? 21.692 82.341 24.840 1.00 12.09 286 SER B O 1
ATOM 4904 N N . PHE B 1 287 ? 22.722 82.778 26.794 1.00 10.91 287 PHE B N 1
ATOM 4905 C CA . PHE B 1 287 ? 23.544 81.577 26.765 1.00 11.90 287 PHE B CA 1
ATOM 4906 C C . PHE B 1 287 ? 23.106 80.655 27.896 1.00 12.35 287 PHE B C 1
ATOM 4907 O O . PHE B 1 287 ? 23.307 80.969 29.066 1.00 13.26 287 PHE B O 1
ATOM 4915 N N . THR B 1 288 ? 22.487 79.533 27.549 1.00 11.40 288 THR B N 1
ATOM 4916 C CA . THR B 1 288 ? 22.069 78.562 28.553 1.00 12.18 288 THR B CA 1
ATOM 4917 C C . THR B 1 288 ? 22.887 77.318 28.250 1.00 12.39 288 THR B C 1
ATOM 4918 O O . THR B 1 288 ? 22.528 76.507 27.386 1.00 11.11 288 THR B O 1
ATOM 4922 N N . ILE B 1 289 ? 24.008 77.197 28.956 1.00 12.14 289 ILE B N 1
ATOM 4923 C CA . ILE B 1 289 ? 24.936 76.089 28.771 1.00 13.31 289 ILE B CA 1
ATOM 4924 C C . ILE B 1 289 ? 25.037 75.238 30.025 1.00 14.29 289 ILE B C 1
ATOM 4925 O O . ILE B 1 289 ? 25.603 75.668 31.030 1.00 13.31 289 ILE B O 1
ATOM 4930 N N . ALA B 1 290 ? 24.490 74.031 29.964 1.00 14.44 290 ALA B N 1
ATOM 4931 C CA . ALA B 1 290 ? 24.549 73.125 31.103 1.00 14.73 290 ALA B CA 1
ATOM 4932 C C . ALA B 1 290 ? 26.006 72.756 31.359 1.00 15.53 290 ALA B C 1
ATOM 4933 O O . ALA B 1 290 ? 26.828 72.743 30.441 1.00 13.58 290 ALA B O 1
ATOM 4935 N N . ASN B 1 291 ? 26.320 72.470 32.617 1.00 16.21 291 ASN B N 1
ATOM 4936 C CA . ASN B 1 291 ? 27.669 72.093 33.012 1.00 17.32 291 ASN B CA 1
ATOM 4937 C C . ASN B 1 291 ? 28.743 73.138 32.709 1.00 16.89 291 ASN B C 1
ATOM 4938 O O . ASN B 1 291 ? 29.893 72.800 32.431 1.00 17.80 291 ASN B O 1
ATOM 4943 N N . LEU B 1 292 ? 28.354 74.409 32.760 1.00 16.59 292 LEU B N 1
ATOM 4944 C CA . LEU B 1 292 ? 29.283 75.515 32.550 1.00 16.66 292 LEU B CA 1
ATOM 4945 C C . LEU B 1 292 ? 29.013 76.491 33.689 1.00 17.23 292 LEU B C 1
ATOM 4946 O O . LEU B 1 292 ? 27.961 77.130 33.732 1.00 18.43 292 LEU B O 1
ATOM 4951 N N . SER B 1 293 ? 29.960 76.589 34.616 1.00 18.02 293 SER B N 1
ATOM 4952 C CA . SER B 1 293 ? 29.819 77.473 35.769 1.00 17.95 293 SER B CA 1
ATOM 4953 C C . SER B 1 293 ? 30.089 78.932 35.423 1.00 17.96 293 SER B C 1
ATOM 4954 O O . SER B 1 293 ? 30.719 79.239 34.412 1.00 16.54 293 SER B O 1
ATOM 4957 N N . ALA B 1 294 ? 29.613 79.833 36.279 1.00 17.54 294 ALA B N 1
ATOM 4958 C CA . ALA B 1 294 ? 29.800 81.260 36.061 1.00 18.14 294 ALA B CA 1
ATOM 4959 C C . ALA B 1 294 ? 31.275 81.637 35.992 1.00 18.26 294 ALA B C 1
ATOM 4960 O O . ALA B 1 294 ? 31.647 82.574 35.291 1.00 18.30 294 ALA B O 1
ATOM 4962 N N . SER B 1 295 ? 32.114 80.906 36.721 1.00 18.29 295 SER B N 1
ATOM 4963 C CA . SER B 1 295 ? 33.546 81.185 36.730 1.00 20.49 295 SER B CA 1
ATOM 4964 C C . SER B 1 295 ? 34.196 80.899 35.377 1.00 20.52 295 SER B C 1
ATOM 4965 O O . SER B 1 295 ? 35.282 81.401 35.085 1.00 21.12 295 SER B O 1
ATOM 4968 N N . LYS B 1 296 ? 33.525 80.101 34.550 1.00 19.54 296 LYS B N 1
ATOM 4969 C CA . LYS B 1 296 ? 34.049 79.753 33.232 1.00 20.81 296 LYS B CA 1
ATOM 4970 C C . LYS B 1 296 ? 33.272 80.449 32.117 1.00 19.89 296 LYS B C 1
ATOM 4971 O O . LYS B 1 296 ? 33.252 79.986 30.977 1.00 20.10 296 LYS B O 1
ATOM 4977 N N . ALA B 1 297 ? 32.644 81.570 32.454 1.00 19.23 297 ALA B N 1
ATOM 4978 C CA . ALA B 1 297 ? 31.848 82.334 31.498 1.00 18.99 297 ALA B CA 1
ATOM 4979 C C . ALA B 1 297 ? 32.576 82.684 30.204 1.00 19.59 297 ALA B C 1
ATOM 4980 O O . ALA B 1 297 ? 31.959 82.738 29.143 1.00 19.35 297 ALA B O 1
ATOM 4982 N N . CYS B 1 298 ? 33.881 82.928 30.280 1.00 19.39 298 CYS B N 1
ATOM 4983 C CA . CYS B 1 298 ? 34.639 83.285 29.084 1.00 20.01 298 CYS B CA 1
ATOM 4984 C C . CYS B 1 298 ? 34.682 82.183 28.032 1.00 18.45 298 CYS B C 1
ATOM 4985 O O . CYS B 1 298 ? 35.103 82.420 26.900 1.00 18.41 298 CYS B O 1
ATOM 4988 N N . LYS B 1 299 ? 34.252 80.982 28.396 1.00 17.76 299 LYS B N 1
ATOM 4989 C CA . LYS B 1 299 ? 34.263 79.872 27.453 1.00 17.54 299 LYS B CA 1
ATOM 4990 C C . LYS B 1 299 ? 33.348 80.115 26.254 1.00 16.87 299 LYS B C 1
ATOM 4991 O O . LYS B 1 299 ? 33.524 79.502 25.202 1.00 16.56 299 LYS B O 1
ATOM 4997 N N . VAL B 1 300 ? 32.378 81.011 26.406 1.00 14.98 300 VAL B N 1
ATOM 4998 C CA . VAL B 1 300 ? 31.448 81.294 25.316 1.00 15.81 300 VAL B CA 1
ATOM 4999 C C . VAL B 1 300 ? 32.118 81.991 24.133 1.00 15.86 300 VAL B C 1
ATOM 5000 O O . VAL B 1 300 ? 31.622 81.929 23.008 1.00 15.15 300 VAL B O 1
ATOM 5004 N N . VAL B 1 301 ? 33.238 82.659 24.388 1.00 15.53 301 VAL B N 1
ATOM 5005 C CA . VAL B 1 301 ? 33.962 83.355 23.328 1.00 16.57 301 VAL B CA 1
ATOM 5006 C C . VAL B 1 301 ? 35.406 82.865 23.303 1.00 17.36 301 VAL B C 1
ATOM 5007 O O . VAL B 1 301 ? 36.119 82.947 24.302 1.00 19.14 301 VAL B O 1
ATOM 5011 N N . LYS B 1 302 ? 35.828 82.339 22.157 1.00 17.86 302 LYS B N 1
ATOM 5012 C CA . LYS B 1 302 ? 37.177 81.807 22.012 1.00 18.88 302 LYS B CA 1
ATOM 5013 C C . LYS B 1 302 ? 38.034 82.619 21.048 1.00 19.56 302 LYS B C 1
ATOM 5014 O O . LYS B 1 302 ? 37.608 82.961 19.943 1.00 17.36 302 LYS B O 1
ATOM 5020 N N . LYS B 1 303 ? 39.251 82.923 21.481 1.00 20.02 303 LYS B N 1
ATOM 5021 C CA . LYS B 1 303 ? 40.179 83.692 20.668 1.00 22.90 303 LYS B CA 1
ATOM 5022 C C . LYS B 1 303 ? 41.044 82.776 19.815 1.00 24.18 303 LYS B C 1
ATOM 5023 O O . LYS B 1 303 ? 41.522 81.741 20.279 1.00 25.22 303 LYS B O 1
ATOM 5029 N N . PHE B 1 304 ? 41.228 83.151 18.556 1.00 24.94 304 PHE B N 1
ATOM 5030 C CA . PHE B 1 304 ? 42.078 82.378 17.668 1.00 26.10 304 PHE B CA 1
ATOM 5031 C C . PHE B 1 304 ? 43.231 83.297 17.277 1.00 27.77 304 PHE B C 1
ATOM 5032 O O . PHE B 1 304 ? 44.286 83.267 17.911 1.00 30.76 304 PHE B O 1
ATOM 5040 N N . ASN B 1 305 ? 43.037 84.130 16.263 1.00 27.67 305 ASN B N 1
ATOM 5041 C CA . ASN B 1 305 ? 44.090 85.056 15.869 1.00 27.04 305 ASN B CA 1
ATOM 5042 C C . ASN B 1 305 ? 43.544 86.478 15.851 1.00 25.04 305 ASN B C 1
ATOM 5043 O O . ASN B 1 305 ? 44.240 87.420 15.472 1.00 24.78 305 ASN B O 1
ATOM 5048 N N . GLY B 1 306 ? 42.289 86.620 16.272 1.00 23.27 306 GLY B N 1
ATOM 5049 C CA . GLY B 1 306 ? 41.649 87.923 16.309 1.00 21.61 306 GLY B CA 1
ATOM 5050 C C . GLY B 1 306 ? 41.632 88.496 17.713 1.00 21.64 306 GLY B C 1
ATOM 5051 O O . GLY B 1 306 ? 42.107 87.858 18.652 1.00 21.10 306 GLY B O 1
ATOM 5052 N N . SER B 1 307 ? 41.072 89.691 17.873 1.00 21.23 307 SER B N 1
ATOM 5053 C CA . SER B 1 307 ? 41.041 90.313 19.189 1.00 21.56 307 SER B CA 1
ATOM 5054 C C . SER B 1 307 ? 39.857 91.236 19.457 1.00 21.48 307 SER B C 1
ATOM 5055 O O . SER B 1 307 ? 39.693 91.707 20.581 1.00 22.75 307 SER B O 1
ATOM 5058 N N . ILE B 1 308 ? 39.031 91.494 18.448 1.00 19.40 308 ILE B N 1
ATOM 5059 C CA . ILE B 1 308 ? 37.898 92.396 18.634 1.00 18.14 308 ILE B CA 1
ATOM 5060 C C . ILE B 1 308 ? 36.585 91.722 19.028 1.00 18.70 308 ILE B C 1
ATOM 5061 O O . ILE B 1 308 ? 35.978 90.993 18.237 1.00 17.61 308 ILE B O 1
ATOM 5066 N N . PHE B 1 309 ? 36.153 91.986 20.259 1.00 17.25 309 PHE B N 1
ATOM 5067 C CA . PHE B 1 309 ? 34.912 91.434 20.794 1.00 17.19 309 PHE B CA 1
ATOM 5068 C C . PHE B 1 309 ? 34.393 92.253 21.968 1.00 18.02 309 PHE B C 1
ATOM 5069 O O . PHE B 1 309 ? 35.145 92.589 22.886 1.00 16.84 309 PHE B O 1
ATOM 5077 N N . SER B 1 310 ? 33.103 92.566 21.930 1.00 16.42 310 SER B N 1
ATOM 5078 C CA . SER B 1 310 ? 32.446 93.309 22.997 1.00 16.36 310 SER B CA 1
ATOM 5079 C C . SER B 1 310 ? 31.086 92.677 23.248 1.00 16.90 310 SER B C 1
ATOM 5080 O O . SER B 1 310 ? 30.447 92.181 22.320 1.00 15.68 310 SER B O 1
ATOM 5083 N N . ASP B 1 311 ? 30.652 92.676 24.504 1.00 16.97 311 ASP B N 1
ATOM 5084 C CA . ASP B 1 311 ? 29.342 92.146 24.841 1.00 16.80 311 ASP B CA 1
ATOM 5085 C C . ASP B 1 311 ? 28.604 93.111 25.746 1.00 17.51 311 ASP B C 1
ATOM 5086 O O . ASP B 1 311 ? 29.144 93.573 26.752 1.00 16.63 311 ASP B O 1
ATOM 5091 N N . ASN B 1 312 ? 27.367 93.412 25.369 1.00 17.27 312 ASN B N 1
ATOM 5092 C CA . ASN B 1 312 ? 26.520 94.311 26.133 1.00 16.28 312 ASN B CA 1
ATOM 5093 C C . ASN B 1 312 ? 25.245 93.594 26.559 1.00 16.20 312 ASN B C 1
ATOM 5094 O O . ASN B 1 312 ? 24.448 93.189 25.715 1.00 17.04 312 ASN B O 1
ATOM 5099 N N . GLY B 1 313 ? 25.075 93.422 27.865 1.00 15.73 313 GLY B N 1
ATOM 5100 C CA . GLY B 1 313 ? 23.870 92.814 28.405 1.00 14.90 313 GLY B CA 1
ATOM 5101 C C . GLY B 1 313 ? 23.504 91.359 28.176 1.00 14.33 313 GLY B C 1
ATOM 5102 O O . GLY B 1 313 ? 22.344 90.998 28.359 1.00 15.11 313 GLY B O 1
ATOM 5103 N N . SER B 1 314 ? 24.449 90.513 27.790 1.00 13.96 314 SER B N 1
ATOM 5104 C CA . SER B 1 314 ? 24.100 89.112 27.589 1.00 13.69 314 SER B CA 1
ATOM 5105 C C . SER B 1 314 ? 23.977 88.396 28.928 1.00 14.52 314 SER B C 1
ATOM 5106 O O . SER B 1 314 ? 24.402 88.912 29.966 1.00 14.61 314 SER B O 1
ATOM 5109 N N . VAL B 1 315 ? 23.384 87.209 28.904 1.00 13.35 315 VAL B N 1
ATOM 5110 C CA . VAL B 1 315 ? 23.210 86.434 30.121 1.00 14.76 315 VAL B CA 1
ATOM 5111 C C . VAL B 1 315 ? 23.704 85.005 29.953 1.00 14.26 315 VAL B C 1
ATOM 5112 O O . VAL B 1 315 ? 23.658 84.446 28.856 1.00 13.75 315 VAL B O 1
ATOM 5116 N N . LEU B 1 316 ? 24.201 84.435 31.046 1.00 13.38 316 LEU B N 1
ATOM 5117 C CA . LEU B 1 316 ? 24.666 83.055 31.062 1.00 13.10 316 LEU B CA 1
ATOM 5118 C C . LEU B 1 316 ? 23.870 82.355 32.144 1.00 12.96 316 LEU B C 1
ATOM 5119 O O . LEU B 1 316 ? 23.935 82.722 33.321 1.00 12.60 316 LEU B O 1
ATOM 5124 N N . ASN B 1 317 ? 23.110 81.352 31.733 1.00 12.38 317 ASN B N 1
ATOM 5125 C CA . ASN B 1 317 ? 22.283 80.587 32.644 1.00 11.96 317 ASN B CA 1
ATOM 5126 C C . ASN B 1 317 ? 21.410 81.454 33.542 1.00 13.20 317 ASN B C 1
ATOM 5127 O O . ASN B 1 317 ? 21.323 81.232 34.748 1.00 14.24 317 ASN B O 1
ATOM 5132 N N . GLY B 1 318 ? 20.772 82.450 32.934 1.00 13.98 318 GLY B N 1
ATOM 5133 C CA . GLY B 1 318 ? 19.868 83.319 33.666 1.00 13.71 318 GLY B CA 1
ATOM 5134 C C . GLY B 1 318 ? 20.407 84.571 34.332 1.00 13.71 318 GLY B C 1
ATOM 5135 O O . GLY B 1 318 ? 19.623 85.437 34.717 1.00 12.85 318 GLY B O 1
ATOM 5136 N N . SER B 1 319 ? 21.723 84.684 34.473 1.00 13.98 319 SER B N 1
ATOM 5137 C CA . SER B 1 319 ? 22.309 85.858 35.115 1.00 14.92 319 SER B CA 1
ATOM 5138 C C . SER B 1 319 ? 23.225 86.647 34.185 1.00 17.55 319 SER B C 1
ATOM 5139 O O . SER B 1 319 ? 23.898 86.080 33.327 1.00 17.29 319 SER B O 1
ATOM 5142 N N . ALA B 1 320 ? 23.243 87.964 34.363 1.00 18.57 320 ALA B N 1
ATOM 5143 C CA . ALA B 1 320 ? 24.074 88.835 33.543 1.00 20.52 320 ALA B CA 1
ATOM 5144 C C . ALA B 1 320 ? 25.522 88.369 33.581 1.00 22.56 320 ALA B C 1
ATOM 5145 O O . ALA B 1 320 ? 26.032 87.971 34.630 1.00 24.05 320 ALA B O 1
ATOM 5147 N N . VAL B 1 321 ? 26.185 88.416 32.433 1.00 23.21 321 VAL B N 1
ATOM 5148 C CA . VAL B 1 321 ? 27.571 87.990 32.359 1.00 25.60 321 VAL B CA 1
ATOM 5149 C C . VAL B 1 321 ? 28.498 89.129 31.985 1.00 26.43 321 VAL B C 1
ATOM 5150 O O . VAL B 1 321 ? 28.139 90.010 31.207 1.00 26.70 321 VAL B O 1
ATOM 5154 N N . ASP B 1 322 ? 29.693 89.104 32.559 1.00 28.70 322 ASP B N 1
ATOM 5155 C CA . ASP B 1 322 ? 30.696 90.114 32.276 1.00 30.76 322 ASP B CA 1
ATOM 5156 C C . ASP B 1 322 ? 31.825 89.406 31.543 1.00 30.20 322 ASP B C 1
ATOM 5157 O O . ASP B 1 322 ? 32.508 88.555 32.113 1.00 30.21 322 ASP B O 1
ATOM 5162 N N . LEU B 1 323 ? 32.000 89.741 30.270 1.00 28.96 323 LEU B N 1
ATOM 5163 C CA . LEU B 1 323 ? 33.040 89.123 29.460 1.00 28.84 323 LEU B CA 1
ATOM 5164 C C . LEU B 1 323 ? 34.145 90.119 29.128 1.00 29.55 323 LEU B C 1
ATOM 5165 O O . LEU B 1 323 ? 35.014 89.841 28.300 1.00 29.91 323 LEU B O 1
ATOM 5170 N N . SER B 1 324 ? 34.107 91.278 29.781 1.00 31.05 324 SER B N 1
ATOM 5171 C CA . SER B 1 324 ? 35.098 92.325 29.555 1.00 31.55 324 SER B CA 1
ATOM 5172 C C . SER B 1 324 ? 36.491 91.892 30.002 1.00 31.62 324 SER B C 1
ATOM 5173 O O . SER B 1 324 ? 37.494 92.460 29.571 1.00 31.67 324 SER B O 1
ATOM 5176 N N . GLY B 1 325 ? 36.547 90.885 30.866 1.00 30.57 325 GLY B N 1
ATOM 5177 C CA . GLY B 1 325 ? 37.827 90.402 31.348 1.00 30.18 325 GLY B CA 1
ATOM 5178 C C . GLY B 1 325 ? 38.269 89.114 30.681 1.00 29.87 325 GLY B C 1
ATOM 5179 O O . GLY B 1 325 ? 39.073 88.368 31.239 1.00 30.58 325 GLY B O 1
ATOM 5180 N N . CYS B 1 326 ? 37.751 88.847 29.484 1.00 28.34 326 CYS B N 1
ATOM 5181 C CA . CYS B 1 326 ? 38.115 87.630 28.766 1.00 27.72 326 CYS B CA 1
ATOM 5182 C C . CYS B 1 326 ? 39.327 87.809 27.854 1.00 27.22 326 CYS B C 1
ATOM 5183 O O . CYS B 1 326 ? 39.751 86.868 27.181 1.00 28.38 326 CYS B O 1
ATOM 5186 N N . GLY B 1 327 ? 39.874 89.021 27.822 1.00 26.97 327 GLY B N 1
ATOM 5187 C CA . GLY B 1 327 ? 41.056 89.276 27.016 1.00 26.65 327 GLY B CA 1
ATOM 5188 C C . GLY B 1 327 ? 40.881 89.827 25.614 1.00 26.24 327 GLY B C 1
ATOM 5189 O O . GLY B 1 327 ? 41.770 89.667 24.780 1.00 27.13 327 GLY B O 1
ATOM 5190 N N . PHE B 1 328 ? 39.757 90.480 25.339 1.00 24.92 328 PHE B N 1
ATOM 5191 C CA . PHE B 1 328 ? 39.540 91.036 24.009 1.00 24.44 328 PHE B CA 1
ATOM 5192 C C . PHE B 1 328 ? 39.459 92.554 24.017 1.00 24.75 328 PHE B C 1
ATOM 5193 O O . PHE B 1 328 ? 39.198 93.170 25.051 1.00 25.45 328 PHE B O 1
ATOM 5201 N N . SER B 1 329 ? 39.696 93.147 22.851 1.00 23.74 329 SER B N 1
ATOM 5202 C CA . SER B 1 329 ? 39.623 94.592 22.687 1.00 23.42 329 SER B CA 1
ATOM 5203 C C . SER B 1 329 ? 38.204 94.912 22.237 1.00 22.05 329 SER B C 1
ATOM 5204 O O . SER B 1 329 ? 37.570 94.115 21.547 1.00 20.15 329 SER B O 1
ATOM 5207 N N . ALA B 1 330 ? 37.715 96.083 22.620 1.00 20.99 330 ALA B N 1
ATOM 5208 C CA . ALA B 1 330 ? 36.357 96.492 22.288 1.00 20.20 330 ALA B CA 1
ATOM 5209 C C . ALA B 1 330 ? 36.047 96.677 20.805 1.00 19.90 330 ALA B C 1
ATOM 5210 O O . ALA B 1 330 ? 36.912 97.032 20.004 1.00 19.19 330 ALA B O 1
ATOM 5212 N N . TYR B 1 331 ? 34.788 96.416 20.461 1.00 19.23 331 TYR B N 1
ATOM 5213 C CA . TYR B 1 331 ? 34.277 96.581 19.107 1.00 18.97 331 TYR B CA 1
ATOM 5214 C C . TYR B 1 331 ? 34.013 98.087 19.042 1.00 19.94 331 TYR B C 1
ATOM 5215 O O . TYR B 1 331 ? 33.176 98.606 19.781 1.00 20.47 331 TYR B O 1
ATOM 5224 N N . THR B 1 332 ? 34.737 98.783 18.169 1.00 20.88 332 THR B N 1
ATOM 5225 C CA . THR B 1 332 ? 34.617 100.234 18.061 1.00 21.49 332 THR B CA 1
ATOM 5226 C C . THR B 1 332 ? 33.910 100.792 16.829 1.00 21.92 332 THR B C 1
ATOM 5227 O O . THR B 1 332 ? 33.454 101.939 16.846 1.00 21.66 332 THR B O 1
ATOM 5231 N N . SER B 1 333 ? 33.825 100.005 15.761 1.00 21.93 333 SER B N 1
ATOM 5232 C CA . SER B 1 333 ? 33.166 100.471 14.545 1.00 22.28 333 SER B CA 1
ATOM 5233 C C . SER B 1 333 ? 31.686 100.737 14.804 1.00 22.37 333 SER B C 1
ATOM 5234 O O . SER B 1 333 ? 31.064 100.095 15.648 1.00 22.53 333 SER B O 1
ATOM 5237 N N . LYS B 1 334 ? 31.123 101.692 14.075 1.00 22.18 334 LYS B N 1
ATOM 5238 C CA . LYS B 1 334 ? 29.723 102.048 14.249 1.00 21.75 334 LYS B CA 1
ATOM 5239 C C . LYS B 1 334 ? 28.770 101.138 13.484 1.00 20.08 334 LYS B C 1
ATOM 5240 O O . LYS B 1 334 ? 29.089 100.664 12.396 1.00 20.94 334 LYS B O 1
ATOM 5246 N N . ILE B 1 335 ? 27.607 100.885 14.076 1.00 18.23 335 ILE B N 1
ATOM 5247 C CA . ILE B 1 335 ? 26.574 100.087 13.427 1.00 17.50 335 ILE B CA 1
ATOM 5248 C C . ILE B 1 335 ? 25.733 101.162 12.738 1.00 17.33 335 ILE B C 1
ATOM 5249 O O . ILE B 1 335 ? 25.133 102.009 13.401 1.00 16.82 335 ILE B O 1
ATOM 5254 N N . PRO B 1 336 ? 25.688 101.142 11.395 1.00 16.82 336 PRO B N 1
ATOM 5255 C CA . PRO B 1 336 ? 24.949 102.104 10.568 1.00 17.66 336 PRO B CA 1
ATOM 5256 C C . PRO B 1 336 ? 23.426 102.121 10.635 1.00 18.05 336 PRO B C 1
ATOM 5257 O O . PRO B 1 336 ? 22.800 103.114 10.256 1.00 20.01 336 PRO B O 1
ATOM 5261 N N . TYR B 1 337 ? 22.826 101.031 11.096 1.00 17.07 337 TYR B N 1
ATOM 5262 C CA . TYR B 1 337 ? 21.375 100.968 11.183 1.00 17.12 337 TYR B CA 1
ATOM 5263 C C . TYR B 1 337 ? 20.867 101.093 12.606 1.00 17.78 337 TYR B C 1
ATOM 5264 O O . TYR B 1 337 ? 21.553 100.736 13.564 1.00 17.05 337 TYR B O 1
ATOM 5273 N N . ILE B 1 338 ? 19.653 101.612 12.733 1.00 18.60 338 ILE B N 1
ATOM 5274 C CA . ILE B 1 338 ? 19.020 101.749 14.031 1.00 19.33 338 ILE B CA 1
ATOM 5275 C C . ILE B 1 338 ? 18.537 100.357 14.411 1.00 18.82 338 ILE B C 1
ATOM 5276 O O . ILE B 1 338 ? 18.088 99.597 13.552 1.00 18.95 338 ILE B O 1
ATOM 5281 N N . TYR B 1 339 ? 18.647 100.014 15.689 1.00 18.09 339 TYR B N 1
ATOM 5282 C CA . TYR B 1 339 ? 18.187 98.716 16.156 1.00 17.76 339 TYR B CA 1
ATOM 5283 C C . TYR B 1 339 ? 17.840 98.795 17.632 1.00 18.18 339 TYR B C 1
ATOM 5284 O O . TYR B 1 339 ? 18.229 99.740 18.324 1.00 19.37 339 TYR B O 1
ATOM 5293 N N . ASP B 1 340 ? 17.099 97.804 18.109 1.00 19.23 340 ASP B N 1
ATOM 5294 C CA . ASP B 1 340 ? 16.682 97.773 19.499 1.00 20.62 340 ASP B CA 1
ATOM 5295 C C . ASP B 1 340 ? 16.999 96.437 20.153 1.00 19.39 340 ASP B C 1
ATOM 5296 O O . ASP B 1 340 ? 16.444 95.406 19.776 1.00 19.20 340 ASP B O 1
ATOM 5301 N N . VAL B 1 341 ? 17.898 96.459 21.130 1.00 17.37 341 VAL B N 1
ATOM 5302 C CA . VAL B 1 341 ? 18.259 95.242 21.844 1.00 16.31 341 VAL B CA 1
ATOM 5303 C C . VAL B 1 341 ? 17.304 95.105 23.021 1.00 16.21 341 VAL B C 1
ATOM 5304 O O . VAL B 1 341 ? 17.337 95.912 23.949 1.00 17.02 341 VAL B O 1
ATOM 5308 N N . GLN B 1 342 ? 16.438 94.100 22.974 1.00 16.12 342 GLN B N 1
ATOM 5309 C CA . GLN B 1 342 ? 15.496 93.885 24.060 1.00 16.57 342 GLN B CA 1
ATOM 5310 C C . GLN B 1 342 ? 16.240 93.266 25.235 1.00 16.35 342 GLN B C 1
ATOM 5311 O O . GLN B 1 342 ? 17.107 92.409 25.049 1.00 15.06 342 GLN B O 1
ATOM 5317 N N . PRO B 1 343 ? 15.919 93.694 26.465 1.00 15.81 343 PRO B N 1
ATOM 5318 C CA . PRO B 1 343 ? 16.613 93.110 27.615 1.00 15.50 343 PRO B CA 1
ATOM 5319 C C . PRO B 1 343 ? 16.363 91.605 27.602 1.00 13.16 343 PRO B C 1
ATOM 5320 O O . PRO B 1 343 ? 15.218 91.165 27.488 1.00 13.54 343 PRO B O 1
ATOM 5324 N N . MET B 1 344 ? 17.419 90.810 27.708 1.00 13.97 344 MET B N 1
ATOM 5325 C CA . MET B 1 344 ? 17.228 89.367 27.681 1.00 14.66 344 MET B CA 1
ATOM 5326 C C . MET B 1 344 ? 16.703 88.821 29.003 1.00 16.07 344 MET B C 1
ATOM 5327 O O . MET B 1 344 ? 17.260 89.079 30.069 1.00 19.02 344 MET B O 1
ATOM 5332 N N . THR B 1 345 ? 15.609 88.077 28.912 1.00 16.50 345 THR B N 1
ATOM 5333 C CA . THR B 1 345 ? 14.978 87.451 30.066 1.00 16.84 345 THR B CA 1
ATOM 5334 C C . THR B 1 345 ? 14.625 86.035 29.626 1.00 16.51 345 THR B C 1
ATOM 5335 O O . THR B 1 345 ? 14.672 85.727 28.434 1.00 14.18 345 THR B O 1
ATOM 5339 N N . THR B 1 346 ? 14.280 85.169 30.571 1.00 15.65 346 THR B N 1
ATOM 5340 C CA . THR B 1 346 ? 13.921 83.806 30.209 1.00 16.91 346 THR B CA 1
ATOM 5341 C C . THR B 1 346 ? 12.658 83.840 29.354 1.00 16.78 346 THR B C 1
ATOM 5342 O O . THR B 1 346 ? 12.464 82.989 28.487 1.00 16.65 346 THR B O 1
ATOM 5346 N N . GLU B 1 347 ? 11.806 84.834 29.595 1.00 17.33 347 GLU B N 1
ATOM 5347 C CA . GLU B 1 347 ? 10.573 84.976 28.827 1.00 18.00 347 GLU B CA 1
ATOM 5348 C C . GLU B 1 347 ? 10.893 85.302 27.368 1.00 15.90 347 GLU B C 1
ATOM 5349 O O . GLU B 1 347 ? 10.312 84.715 26.456 1.00 16.87 347 GLU B O 1
ATOM 5355 N N . LEU B 1 348 ? 11.812 86.240 27.151 1.00 16.03 348 LEU B N 1
ATOM 5356 C CA . LEU B 1 348 ? 12.198 86.618 25.794 1.00 14.32 348 LEU B CA 1
ATOM 5357 C C . LEU B 1 348 ? 12.884 85.438 25.111 1.00 13.38 348 LEU B C 1
ATOM 5358 O O . LEU B 1 348 ? 12.639 85.168 23.936 1.00 12.43 348 LEU B O 1
ATOM 5363 N N . ALA B 1 349 ? 13.737 84.737 25.852 1.00 12.69 349 ALA B N 1
ATOM 5364 C CA . ALA B 1 349 ? 14.443 83.582 25.307 1.00 12.75 349 ALA B CA 1
ATOM 5365 C C . ALA B 1 349 ? 13.441 82.545 24.813 1.00 13.80 349 ALA B C 1
ATOM 5366 O O . ALA B 1 349 ? 13.616 81.956 23.743 1.00 12.53 349 ALA B O 1
ATOM 5368 N N . GLN B 1 350 ? 12.392 82.319 25.599 1.00 14.18 350 GLN B N 1
ATOM 5369 C CA . GLN B 1 350 ? 11.371 81.353 25.225 1.00 15.36 350 GLN B CA 1
ATOM 5370 C C . GLN B 1 350 ? 10.631 81.819 23.976 1.00 15.27 350 GLN B C 1
ATOM 5371 O O . GLN B 1 350 ? 10.315 81.016 23.097 1.00 16.24 350 GLN B O 1
ATOM 5377 N N . SER B 1 351 ? 10.356 83.117 23.901 1.00 15.36 351 SER B N 1
ATOM 5378 C CA . SER B 1 351 ? 9.652 83.676 22.754 1.00 15.78 351 SER B CA 1
ATOM 5379 C C . SER B 1 351 ? 10.474 83.476 21.487 1.00 15.87 351 SER B C 1
ATOM 5380 O O . SER B 1 351 ? 9.946 83.082 20.447 1.00 16.40 351 SER B O 1
ATOM 5383 N N . ILE B 1 352 ? 11.770 83.751 21.581 1.00 15.01 352 ILE B N 1
ATOM 5384 C CA . ILE B 1 352 ? 12.668 83.596 20.443 1.00 14.07 352 ILE B CA 1
ATOM 5385 C C . ILE B 1 352 ? 12.727 82.125 20.046 1.00 15.42 352 ILE B C 1
ATOM 5386 O O . ILE B 1 352 ? 12.697 81.789 18.859 1.00 14.50 352 ILE B O 1
ATOM 5391 N N . THR B 1 353 ? 12.794 81.250 21.043 1.00 14.84 353 THR B N 1
ATOM 5392 C CA . THR B 1 353 ? 12.844 79.812 20.797 1.00 15.51 353 THR B CA 1
ATOM 5393 C C . THR B 1 353 ? 11.585 79.325 20.075 1.00 16.96 353 THR B C 1
ATOM 5394 O O . THR B 1 353 ? 11.662 78.517 19.147 1.00 16.60 353 THR B O 1
ATOM 5398 N N . ASP B 1 354 ? 10.428 79.826 20.499 1.00 17.75 354 ASP B N 1
ATOM 5399 C CA . ASP B 1 354 ? 9.156 79.431 19.902 1.00 19.45 354 ASP B CA 1
ATOM 5400 C C . ASP B 1 354 ? 8.959 79.923 18.472 1.00 19.11 354 ASP B C 1
ATOM 5401 O O . ASP B 1 354 ? 8.229 79.305 17.695 1.00 22.08 354 ASP B O 1
ATOM 5406 N N . ASN B 1 355 ? 9.603 81.031 18.125 1.00 17.71 355 ASN B N 1
ATOM 5407 C CA . ASN B 1 355 ? 9.447 81.615 16.798 1.00 18.13 355 ASN B CA 1
ATOM 5408 C C . ASN B 1 355 ? 10.577 81.333 15.809 1.00 17.41 355 ASN B C 1
ATOM 5409 O O . ASN B 1 355 ? 10.469 81.671 14.633 1.00 19.96 355 ASN B O 1
ATOM 5414 N N . ALA B 1 356 ? 11.652 80.707 16.269 1.00 15.57 356 ALA B N 1
ATOM 5415 C CA . ALA B 1 356 ? 12.785 80.445 15.387 1.00 13.80 356 ALA B CA 1
ATOM 5416 C C . ALA B 1 356 ? 12.655 79.217 14.493 1.00 13.31 356 ALA B C 1
ATOM 5417 O O . ALA B 1 356 ? 12.068 78.207 14.880 1.00 13.82 356 ALA B O 1
ATOM 5419 N N . GLY B 1 357 ? 13.213 79.318 13.290 1.00 10.74 357 GLY B N 1
ATOM 5420 C CA . GLY B 1 357 ? 13.196 78.195 12.369 1.00 9.76 357 GLY B CA 1
ATOM 5421 C C . GLY B 1 357 ? 12.076 78.152 11.349 1.00 10.65 357 GLY B C 1
ATOM 5422 O O . GLY B 1 357 ? 11.175 78.984 11.353 1.00 9.95 357 GLY B O 1
ATOM 5423 N N . SER B 1 358 ? 12.142 77.161 10.467 1.00 10.54 358 SER B N 1
ATOM 5424 C CA . SER B 1 358 ? 11.137 76.993 9.425 1.00 11.62 358 SER B CA 1
ATOM 5425 C C . SER B 1 358 ? 9.826 76.480 10.004 1.00 13.70 358 SER B C 1
ATOM 5426 O O . SER B 1 358 ? 9.803 75.870 11.077 1.00 13.57 358 SER B O 1
ATOM 5429 N N . GLY B 1 359 ? 8.736 76.734 9.286 1.00 15.49 359 GLY B N 1
ATOM 5430 C CA . GLY B 1 359 ? 7.427 76.296 9.732 1.00 19.17 359 GLY B CA 1
ATOM 5431 C C . GLY B 1 359 ? 6.819 77.224 10.765 1.00 22.14 359 GLY B C 1
ATOM 5432 O O . GLY B 1 359 ? 5.725 76.972 11.269 1.00 23.34 359 GLY B O 1
ATOM 5433 N N . LYS B 1 360 ? 7.527 78.302 11.083 1.00 25.13 360 LYS B N 1
ATOM 5434 C CA . LYS B 1 360 ? 7.046 79.261 12.069 1.00 27.94 360 LYS B CA 1
ATOM 5435 C C . LYS B 1 360 ? 6.894 80.654 11.478 1.00 28.98 360 LYS B C 1
ATOM 5436 O O . LYS B 1 360 ? 6.719 81.631 12.208 1.00 30.11 360 LYS B O 1
ATOM 5442 N N . LEU B 1 361 ? 6.962 80.743 10.154 1.00 31.15 361 LEU B N 1
ATOM 5443 C CA . LEU B 1 361 ? 6.820 82.026 9.475 1.00 33.03 361 LEU B CA 1
ATOM 5444 C C . LEU B 1 361 ? 5.359 82.453 9.512 1.00 34.04 361 LEU B C 1
ATOM 5445 O O . LEU B 1 361 ? 4.500 81.571 9.722 1.00 35.01 361 LEU B O 1
#

CATH classification: 2.160.20.10

Nearest PDB structures (foldseek):
  1pe9-assembly2_B  TM=1.002E+00  e=4.809E-61  Dickeya chrysanthemi
  1jta-assembly1_A  TM=9.984E-01  e=8.414E-59  Dickeya chrysanthemi
  1jrg-assembly1_A  TM=9.994E-01  e=3.164E-56  Dickeya chrysanthemi
  1jrg-assembly2_B  TM=1.001E+00  e=5.315E-55  Dickeya chrysanthemi
  1pcl-assembly1_A  TM=9.681E-01  e=1.355E-38  Dickeya chrysanthemi

Secondary structure (DSSP, 8-state):
-----TTTT----SSSGGGSSS---TTTT--GGGEEEE-SHHHHHHHHTTTTS-EEEEE-SEEETTTT----SHHHHHHHSEEE--SSEEEEE-TT--EEESSEEEEEGGGT-EEEEEES-EEEPP--SSPEEETTTEEE----SEEEETT-EEEEEES-EEE-TTS-GGG--EETTEE------SEEE-TT-EEEEEES-EEEEEEE-EEES--TT-HHHHTT--EEEEES-EEEEEEE-SSEESS-EEEEES-EEEEETT-SSS----SEEE-TT-EEEEES-EEEEET--GGGGGGGEEESS--EEEEES-EETTEE---TTSS-B---S---S----PPP-HHHHHHHHHH-STT--/-----GGGGPPPPSSSGGGSSS---TTTT--GGGEEEE-SHHHHHHHHTTTTS-EEEEE-SEEETTTT----SHHHHHHHHEEE--SSEEEEE-TT--EEESSEEEEEGGGT-EEEEEES-EEEPP--SSPEEETTTEEE----SEEEETT-EEEEEES-EEE-TTS-GGG--EETTEE------SEEE-TT-EEEEEES-EEEEEEE-EEES--GGGHHHHTT--EEEEES-EEEEEEE-SSEESS-EEEEES-EEEEETT-SSS----SEEE-TT-EEEEES-EEEEET--GGGGGGGEEESS--EEEEES-EETTEE---TTSS-BPP-SPP-S----PPP-HHHHHHHHHH-STT--